Protein AF-A0A524FYE2-F1 (afdb_monomer_lite)

Foldseek 3Di:
DLCLQAHDPLLVLLVVQDPVQFVDWDQPDVAQTWMWTDGHPQDPDIKIWTQHQVVLETEMDTPVLLVVDFRGSNVSNVLVVDDPVSNVSNSVGRHDYDRDPVVVVVVVLVVLLVCLLPPDLPDDDDLLSLLVSCLVCVLVVHDSPVSLVSNLVVLLVVLVPDDLLVLLVVVCVSCVPHDPSSNVSSCVSRVVSSQVSLVVSLVVCLVCVLVDDLLVLLLSLQSLLPPDPSSHDDNPLVSNQDDPDDDLLSLLSSLVSVCSNPVDDSPDVSSCVRSNDHDDLLVSLLSLLQSLVVCVVVVDPRPCSNVVSVVVNVVSDDDPDDDFQPLLVLLLQCVLLVHQAQDDFDDDPVPQKTADPPVSCVVQLSNVVSVVLLDPDPDRIDGNVSCVLNVLNVCSSNVHPRHRSDDDDDFDADDVVLLPDAFAKEFAAEHDNCPFPDDDDDDPDDDDDDDDSHDHDDPVDDHGWIFTWHPQFDDDPPDGTTTHTRGTHAQVSLLVSLLLQHHYDDPQAPSVQSNVCLVQLDDDLVSLVVRLVSLSSSVSRGNSVVSNVVSVLLNVLNQLAADFVLLVVLLVQLLPDPLFDDPSNQVSLVVRVVSNPQLLVLLQVLQVDDPRVSSRLLSNLSNVDPTPSSSLLSSSVVSVVNCLPPPCLLVLALVSLVSLQDPRNRSNNSSSSVVSVLLLVLLVVLVCQLPDPDPDFLCNLCVRPSSVSQCVVVVNDSGDGADPVNSVSSVVSSVSSVVHSD

pLDDT: mean 78.03, std 13.46, range [27.77, 94.56]

Radius of gyration: 36.66 Å; chains: 1; bounding box: 110×77×90 Å

Secondary structure (DSSP, 8-state):
--TTTS-HHHHHHHHHS-GGGEEEEEEEEETTEEEEEEETTT-SS-EEEEEEGGGTEEEE--TTTTTT-SS-HHHHHHHTTS-HHHHHHHTTS-PEEP--HHHHHHHHHHHHHHHHHH--TTS---HHHHHHHHHHHHHTT---HHHHHHHHHHHHHHHHTS-HHHHHHHHHHHHTT--HHHHHHHHHHHHHHHHHHHHHHHHHHHHTTTTS-HHHHHHHHHHHHHS-TTTPPP--GGGSPPPSS--HHHHHHHHHHHHHHH---TT-HHHHHHH-----HHHHHHHHHHHHHHHHHHT-S-TTHHHHHHHHHHHT-S---S---HHHHHHHHHHHTT----------TTTSEEEPPHHHHHH-HHHHHHHHHH-SSS-SEEEHHHHHHTHHHHHHHTT-S------PPPPPPPPHHHHTS--EEEE-----S--S-------TT-------TT-PPPTT--TT-EEEE-S--EE-STT-EE--EEEEEPHHHHHHHHHTT--EE-SSS-HHHHHHHHHHS---HHHHHHHHHHHHHTTTSTTHHHHHHHHHHHHHHHTTS--HHHHHHHHHHHHTS-SS--TTHHHHHHHHHHHTHHHHHHHHHTTT--HHHHHHHHHHHHHH-SSHHHHHHHHHHHHHHHHHHSS-GGG--HHHHHHTT-GGGGGGHHHHHHHHHHHHHHHHHHHHHHHSSSPPBHHHHHHSHHHHHHHHHTT--SSSBPPHHHHHHHHHHHHHHHTTT-

Sequence (742 aa):
MPSRFVHGARLSRARKISDKSLVEFEVLSENPVVAYALIQGSGSEPYTVIIDDSQGIVAHTCPDFNKGIGWCKHLGKLLLKLPEGSINNLNKSRLREIRSYSEIRDHLERLREKKTLEAPSDVDVSLDEQIHVLAKSLENGKTPLQLIERVRQGLKDEIEKSTPNLVILKINSMTKEMSAIQYNLFLKQVGDVLRPSVQRVYNHLIECFWTTSTLYRLELAYLLSKVPEKLKAEVNLTSFQQPEDLSVEERTDARIVLSILTGKNIQSREFSSLVGDIPEQEKISVRLIRAGNKVVMAGTSVEGLKSWLQNEIKVSHLKTTGRTREDDLLIYILQTNGEKPKLEIKFNHSRDFTGLPVTVVETNPALDFVIQRIKTSERDYITRGEHSRHRMFFKWLEDKSVESSWSERTRARQADTLLSQPGIIIQWDICVNGQHPELLHVDKGEVRYTPDISSHIHSQLQPFDMTLCHPSMKQGGEWTKIAKPIAILIPDQVIDLVLRGTPVISTVLPWNVLMKFAHSGHIESGEVEIGIRTCQQRRFVYGSIALEKALEELSMLGKSGLSDEFYAKAHDELKTSSGRLNTSTRPIARKILVGEGKSIQALLAISTMNETTQLGYIVRAAKEAKDIGEFRIKLVQFVAKELLKGSMLNRLTPKLLNELTEPDLGVYSFVSRRIKNDLNKAYVDLRLWLTGKSNPTRRNIHSNIIGALMLEELKIPKMGALTDEELAALRIKHGAIAKHFT

Structure (mmCIF, N/CA/C/O backbone):
data_AF-A0A524FYE2-F1
#
_entry.id   AF-A0A524FYE2-F1
#
loop_
_atom_site.group_PDB
_atom_site.id
_atom_site.type_symbol
_atom_site.label_atom_id
_atom_site.label_alt_id
_atom_site.label_comp_id
_atom_site.label_asym_id
_atom_site.label_entity_id
_atom_site.label_seq_id
_atom_site.pdbx_PDB_ins_code
_atom_site.Cartn_x
_atom_site.Cartn_y
_atom_site.Cartn_z
_atom_site.occupancy
_atom_site.B_iso_or_equiv
_atom_site.auth_seq_id
_atom_site.auth_comp_id
_atom_site.auth_asym_id
_atom_site.auth_atom_id
_atom_site.pdbx_PDB_model_num
ATOM 1 N N . MET A 1 1 ? -55.544 -14.631 26.818 1.00 61.09 1 MET A N 1
ATOM 2 C CA . MET A 1 1 ? -55.902 -14.139 25.456 1.00 61.09 1 MET A CA 1
ATOM 3 C C . MET A 1 1 ? -55.670 -12.632 25.327 1.00 61.09 1 MET A C 1
ATOM 5 O O . MET A 1 1 ? -56.141 -11.922 26.203 1.00 61.09 1 MET A O 1
ATOM 9 N N . PRO A 1 2 ? -55.057 -12.115 24.242 1.00 62.50 2 PRO A N 1
ATOM 10 C CA . PRO A 1 2 ? -54.738 -10.682 24.045 1.00 62.50 2 PRO A CA 1
ATOM 11 C C . PRO A 1 2 ? -55.952 -9.760 23.799 1.00 62.50 2 PRO A C 1
ATOM 13 O O . PRO A 1 2 ? -55.814 -8.605 23.391 1.00 62.50 2 PRO A O 1
ATOM 16 N N . SER A 1 3 ? -57.162 -10.258 24.060 1.00 62.31 3 SER A N 1
ATOM 17 C CA . SER A 1 3 ? -58.443 -9.586 23.844 1.00 62.31 3 SER A CA 1
ATOM 18 C C . SER A 1 3 ? -58.677 -8.377 24.748 1.00 62.31 3 SER A C 1
ATOM 20 O O . SER A 1 3 ? -59.759 -7.815 24.666 1.00 62.31 3 SER A O 1
ATOM 22 N N . ARG A 1 4 ? -57.720 -7.991 25.604 1.00 71.38 4 ARG A N 1
ATOM 23 C CA . ARG A 1 4 ? -57.736 -6.749 26.395 1.00 71.38 4 ARG A CA 1
ATOM 24 C C . ARG A 1 4 ? -57.095 -5.559 25.660 1.00 71.38 4 ARG A C 1
ATOM 26 O O . ARG A 1 4 ? -57.397 -4.422 25.994 1.00 71.38 4 ARG A O 1
ATOM 33 N N . PHE A 1 5 ? -56.263 -5.821 24.654 1.00 72.50 5 PHE A N 1
ATOM 34 C CA . PHE A 1 5 ? -55.485 -4.795 23.949 1.00 72.50 5 PHE A CA 1
ATOM 35 C C . PHE A 1 5 ? -55.860 -4.673 22.474 1.00 72.50 5 PHE A C 1
ATOM 37 O O . PHE A 1 5 ? -55.933 -3.581 21.915 1.00 72.50 5 PHE A O 1
ATOM 44 N N . VAL A 1 6 ? -56.142 -5.811 21.834 1.00 75.00 6 VAL A N 1
ATOM 45 C CA . VAL A 1 6 ? -56.583 -5.869 20.440 1.00 75.00 6 VAL A CA 1
ATOM 46 C C . VAL A 1 6 ? -57.984 -6.471 20.411 1.00 75.00 6 VAL A C 1
ATOM 48 O O . VAL A 1 6 ? -58.175 -7.620 20.806 1.00 75.00 6 VAL A O 1
ATOM 51 N N . HIS A 1 7 ? -58.970 -5.711 19.927 1.00 79.88 7 HIS A N 1
ATOM 52 C CA . HIS A 1 7 ? -60.385 -6.108 19.954 1.00 79.88 7 HIS A CA 1
ATOM 53 C C . HIS A 1 7 ? -61.022 -6.186 18.562 1.00 79.88 7 HIS A C 1
ATOM 55 O O . HIS A 1 7 ? -60.527 -5.612 17.584 1.00 79.88 7 HIS A O 1
ATOM 61 N N . GLY A 1 8 ? -62.156 -6.888 18.489 1.00 82.69 8 GLY A N 1
ATOM 62 C CA . GLY A 1 8 ? -63.064 -6.889 17.341 1.00 82.69 8 GLY A CA 1
ATOM 63 C C . GLY A 1 8 ? -62.384 -7.225 16.012 1.00 82.69 8 GLY A C 1
ATOM 64 O O . GLY A 1 8 ? -61.630 -8.197 15.894 1.00 82.69 8 GLY A O 1
ATOM 65 N N . ALA A 1 9 ? -62.632 -6.393 14.997 1.00 79.88 9 ALA A N 1
ATOM 66 C CA . ALA A 1 9 ? -62.122 -6.593 13.642 1.00 79.88 9 ALA A CA 1
ATOM 67 C C . ALA A 1 9 ? -60.585 -6.685 13.571 1.00 79.88 9 ALA A C 1
ATOM 69 O O . ALA A 1 9 ? -60.052 -7.379 12.706 1.00 79.88 9 ALA A O 1
ATOM 70 N N . ARG A 1 10 ? -59.854 -6.029 14.481 1.00 81.69 10 ARG A N 1
ATOM 71 C CA . ARG A 1 10 ? -58.382 -6.044 14.496 1.00 81.69 10 ARG A CA 1
ATOM 72 C C . ARG A 1 10 ? -57.826 -7.358 15.017 1.00 81.69 10 ARG A C 1
ATOM 74 O O . ARG A 1 10 ? -56.897 -7.883 14.414 1.00 81.69 10 ARG A O 1
ATOM 81 N N . LEU A 1 11 ? -58.428 -7.918 16.066 1.00 84.00 11 LEU A N 1
ATOM 82 C CA . LEU A 1 11 ? -58.038 -9.231 16.583 1.00 84.00 11 LEU A CA 1
ATOM 83 C C . LEU A 1 11 ? -58.378 -10.332 15.576 1.00 84.00 11 LEU A C 1
ATOM 85 O O . LEU A 1 11 ? -57.576 -11.234 15.349 1.00 84.00 11 LEU A O 1
ATOM 89 N N . SER A 1 12 ? -59.532 -10.218 14.910 1.00 84.81 12 SER A N 1
ATOM 90 C CA . SER A 1 12 ? -59.894 -11.105 13.800 1.00 84.81 12 SER A CA 1
ATOM 91 C C . SER A 1 12 ? -58.864 -11.029 12.666 1.00 84.81 12 SER A C 1
ATOM 93 O O . SER A 1 12 ? -58.386 -12.058 12.198 1.00 84.81 12 SER A O 1
ATOM 95 N N . ARG A 1 13 ? -58.444 -9.818 12.270 1.00 84.25 13 ARG A N 1
ATOM 96 C CA . ARG A 1 13 ? -57.389 -9.623 11.260 1.00 84.25 13 ARG A CA 1
ATOM 97 C C . ARG A 1 13 ? -56.033 -10.163 11.713 1.00 84.25 13 ARG A C 1
ATOM 99 O O . ARG A 1 13 ? -55.368 -10.789 10.904 1.00 84.25 13 ARG A O 1
ATOM 106 N N . ALA A 1 14 ? -55.652 -9.979 12.976 1.00 87.38 14 ALA A N 1
ATOM 107 C CA . ALA A 1 14 ? -54.423 -10.540 13.538 1.00 87.38 14 ALA A CA 1
ATOM 108 C C . ALA A 1 14 ? -54.408 -12.076 13.455 1.00 87.38 14 ALA A C 1
ATOM 110 O O . ALA A 1 14 ? -53.431 -12.652 12.992 1.00 87.38 14 ALA A O 1
ATOM 111 N N . ARG A 1 15 ? -55.518 -12.740 13.812 1.00 88.00 15 ARG A N 1
ATOM 112 C CA . ARG A 1 15 ? -55.675 -14.203 13.685 1.00 88.00 15 ARG A CA 1
ATOM 113 C C . ARG A 1 15 ? -55.625 -14.692 12.233 1.00 88.00 15 ARG A C 1
ATOM 115 O O . ARG A 1 15 ? -55.186 -15.808 11.994 1.00 88.00 15 ARG A O 1
ATOM 122 N N . LYS A 1 16 ? -56.068 -13.866 11.277 1.00 89.50 16 LYS A N 1
ATOM 123 C CA . LYS A 1 16 ? -56.039 -14.172 9.836 1.00 89.50 16 LYS A CA 1
ATOM 124 C C . LYS A 1 16 ? -54.655 -14.026 9.196 1.00 89.50 16 LYS A C 1
ATOM 126 O O . LYS A 1 16 ? -54.471 -14.527 8.091 1.00 89.50 16 LYS A O 1
ATOM 131 N N . ILE A 1 17 ? -53.696 -13.355 9.841 1.00 85.19 17 ILE A N 1
ATOM 132 C CA . ILE A 1 17 ? -52.308 -13.347 9.358 1.00 85.19 17 ILE A CA 1
ATOM 133 C C . ILE A 1 17 ? -51.767 -14.766 9.535 1.00 85.19 17 ILE A C 1
ATOM 135 O O . ILE A 1 17 ? -51.692 -15.260 10.662 1.00 85.19 17 ILE A O 1
ATOM 139 N N . SER A 1 18 ? -51.426 -15.426 8.429 1.00 84.88 18 SER A N 1
ATOM 140 C CA . SER A 1 18 ? -50.882 -16.785 8.450 1.00 84.88 18 SER A CA 1
ATOM 141 C C . SER A 1 18 ? -49.534 -16.812 9.163 1.00 84.88 18 SER A C 1
ATOM 143 O O . SER A 1 18 ? -48.747 -15.876 9.043 1.00 84.88 18 SER A O 1
ATOM 145 N N . ASP A 1 19 ? -49.243 -17.900 9.874 1.00 84.44 19 ASP A N 1
ATOM 146 C CA . ASP A 1 19 ? -47.911 -18.130 10.446 1.00 84.44 19 ASP A CA 1
ATOM 147 C C . ASP A 1 19 ? -46.828 -18.174 9.366 1.00 84.44 19 ASP A C 1
ATOM 149 O O . ASP A 1 19 ? -45.726 -17.698 9.593 1.00 84.44 19 ASP A O 1
ATOM 153 N N . LYS A 1 20 ? -47.173 -18.642 8.159 1.00 83.38 20 LYS A N 1
ATOM 154 C CA . LYS A 1 20 ? -46.270 -18.655 6.997 1.00 83.38 20 LYS A CA 1
ATOM 155 C C . LYS A 1 20 ? -45.895 -17.259 6.500 1.00 83.38 20 LYS A C 1
ATOM 157 O O . LYS A 1 20 ? -44.900 -17.113 5.808 1.00 83.38 20 LYS A O 1
ATOM 162 N N . SER A 1 21 ? -46.708 -16.247 6.804 1.00 82.69 21 SER A N 1
ATOM 163 C CA . SER A 1 21 ? -46.428 -14.855 6.435 1.00 82.69 21 SER A CA 1
ATOM 164 C C . SER A 1 21 ? -45.468 -14.182 7.410 1.00 82.69 21 SER A C 1
ATOM 166 O O . SER A 1 21 ? -45.099 -13.034 7.198 1.00 82.69 21 SER A O 1
ATOM 168 N N . LEU A 1 22 ? -45.101 -14.857 8.495 1.00 81.81 22 LEU A N 1
ATOM 169 C CA . LEU A 1 22 ? -44.184 -14.365 9.503 1.00 81.81 22 LEU A CA 1
ATOM 170 C C . LEU A 1 22 ? -42.804 -14.938 9.159 1.00 81.81 22 LEU A C 1
ATOM 172 O O . LEU A 1 22 ? -42.473 -16.054 9.541 1.00 81.81 22 LEU A O 1
ATOM 176 N N . VAL A 1 23 ? -42.082 -14.202 8.312 1.00 82.81 23 VAL A N 1
ATOM 177 C CA . VAL A 1 23 ? -40.824 -14.631 7.684 1.00 82.81 23 VAL A CA 1
ATOM 178 C C . VAL A 1 23 ? -39.752 -14.837 8.745 1.00 82.81 23 VAL A C 1
ATOM 180 O O . VAL A 1 23 ? -39.046 -15.836 8.712 1.00 82.81 23 VAL A O 1
ATOM 183 N N . GLU A 1 24 ? -39.689 -13.919 9.710 1.00 84.19 24 GLU A N 1
ATOM 184 C CA . GLU A 1 24 ? -38.777 -13.999 10.846 1.00 84.19 24 GLU A CA 1
ATOM 185 C C . GLU A 1 24 ? -39.488 -13.548 12.123 1.00 84.19 24 GLU A C 1
ATOM 187 O O . GLU A 1 24 ? -40.300 -12.613 12.103 1.00 84.19 24 GLU A O 1
ATOM 192 N N . PHE A 1 25 ? -39.188 -14.234 13.225 1.00 83.69 25 PHE A N 1
ATOM 193 C CA . PHE A 1 25 ? -39.637 -13.896 14.570 1.00 83.69 25 PHE A CA 1
ATOM 194 C C . PHE A 1 25 ? -38.633 -14.371 15.587 1.00 83.69 25 PHE A C 1
ATOM 196 O O . PHE A 1 25 ? -38.386 -15.571 15.696 1.00 83.69 25 PHE A O 1
ATOM 203 N N . GLU A 1 26 ? -38.149 -13.442 16.389 1.00 85.69 26 GLU A N 1
ATOM 204 C CA . GLU A 1 26 ? -37.284 -13.779 17.500 1.00 85.69 26 GLU A CA 1
ATOM 205 C C . GLU A 1 26 ? -37.622 -12.890 18.680 1.00 85.69 26 GLU A C 1
ATOM 207 O O . GLU A 1 26 ? -37.809 -11.676 18.547 1.00 85.69 26 GLU A O 1
ATOM 212 N N . VAL A 1 27 ? -37.698 -13.517 19.846 1.00 83.31 27 VAL A N 1
ATOM 213 C CA . VAL A 1 27 ? -37.798 -12.823 21.121 1.00 83.31 27 VAL A CA 1
ATOM 214 C C . VAL A 1 27 ? -36.371 -12.657 21.632 1.00 83.31 27 VAL A C 1
ATOM 216 O O . VAL A 1 27 ? -35.751 -13.614 22.077 1.00 83.31 27 VAL A O 1
ATOM 219 N N . LEU A 1 28 ? -35.851 -11.436 21.537 1.00 80.62 28 LEU A N 1
ATOM 220 C CA . LEU A 1 28 ? -34.496 -11.065 21.956 1.00 80.62 28 LEU A CA 1
ATOM 221 C C . LEU A 1 28 ? -34.380 -10.917 23.481 1.00 80.62 28 LEU A C 1
ATOM 223 O O . LEU A 1 28 ? -33.295 -11.000 24.051 1.00 80.62 28 LEU A O 1
ATOM 227 N N . SER A 1 29 ? -35.500 -10.626 24.140 1.00 79.38 29 SER A N 1
ATOM 228 C CA . SER A 1 29 ? -35.613 -10.498 25.591 1.00 79.38 29 SER A CA 1
ATOM 229 C C . SER A 1 29 ? -37.039 -10.825 26.002 1.00 79.38 29 SER A C 1
ATOM 231 O O . SER A 1 29 ? -37.974 -10.377 25.342 1.00 79.38 29 SER A O 1
ATOM 233 N N . GLU A 1 30 ? -37.215 -11.579 27.085 1.00 77.31 30 GLU A N 1
ATOM 234 C CA . GLU A 1 30 ? -38.544 -11.914 27.613 1.00 77.31 30 GLU A CA 1
ATOM 235 C C . GLU A 1 30 ? -39.056 -10.899 28.641 1.00 77.31 30 GLU A C 1
ATOM 237 O O . GLU A 1 30 ? -40.266 -10.749 28.782 1.00 77.31 30 GLU A O 1
ATOM 242 N N . ASN A 1 31 ? -38.169 -10.179 29.339 1.00 76.50 31 ASN A N 1
ATOM 243 C CA . ASN A 1 31 ? -38.540 -9.192 30.358 1.00 76.50 31 ASN A CA 1
ATOM 244 C C . ASN A 1 31 ? -37.566 -7.994 30.363 1.00 76.50 31 ASN A C 1
ATOM 246 O O . ASN A 1 31 ? -36.476 -8.108 30.921 1.00 76.50 31 ASN A O 1
ATOM 250 N N . PRO A 1 32 ? -37.940 -6.837 29.783 1.00 82.69 32 PRO A N 1
ATOM 251 C CA . PRO A 1 32 ? -39.156 -6.605 28.998 1.00 82.69 32 PRO A CA 1
ATOM 252 C C . PRO A 1 32 ? -39.158 -7.435 27.712 1.00 82.69 32 PRO A C 1
ATOM 254 O O . PRO A 1 32 ? -38.096 -7.837 27.227 1.00 82.69 32 PRO A O 1
ATOM 257 N N . VAL A 1 33 ? -40.344 -7.676 27.150 1.00 84.75 33 VAL A N 1
ATOM 258 C CA . VAL A 1 33 ? -40.464 -8.405 25.886 1.00 84.75 33 VAL A CA 1
ATOM 259 C C . VAL A 1 33 ? -39.927 -7.513 24.775 1.00 84.75 33 VAL A C 1
ATOM 261 O O . VAL A 1 33 ? -40.567 -6.524 24.428 1.00 84.75 33 VAL A O 1
ATOM 264 N N . VAL A 1 34 ? -38.777 -7.862 24.209 1.00 85.00 34 VAL A N 1
ATOM 265 C CA . VAL A 1 34 ? -38.242 -7.234 22.998 1.00 85.00 34 VAL A CA 1
ATOM 266 C C . VAL A 1 34 ? -38.221 -8.296 21.921 1.00 85.00 34 VAL A C 1
ATOM 268 O O . VAL A 1 34 ? -37.530 -9.300 22.057 1.00 85.00 34 VAL A O 1
ATOM 271 N N . ALA A 1 35 ? -38.983 -8.088 20.858 1.00 85.62 35 ALA A N 1
ATOM 272 C CA . ALA A 1 35 ? -39.040 -9.015 19.742 1.00 85.62 35 ALA A CA 1
ATOM 273 C C . ALA A 1 35 ? -38.832 -8.276 18.427 1.00 85.62 35 ALA A C 1
ATOM 275 O O . ALA A 1 35 ? -39.311 -7.151 18.272 1.00 85.62 35 ALA A O 1
ATOM 276 N N . TYR A 1 36 ? -38.166 -8.915 17.471 1.00 87.31 36 TYR A N 1
ATOM 277 C CA . TYR A 1 36 ? -38.216 -8.472 16.082 1.00 87.31 36 TYR A CA 1
ATOM 278 C C . TYR A 1 36 ? -39.127 -9.400 15.286 1.00 87.31 36 TYR A C 1
ATOM 280 O O . TYR A 1 36 ? -39.233 -10.597 15.565 1.00 87.31 36 TYR A O 1
ATOM 288 N N . ALA A 1 37 ? -39.826 -8.828 14.311 1.00 84.75 37 ALA A N 1
ATOM 289 C CA . ALA A 1 37 ? -40.645 -9.595 13.393 1.00 84.75 37 ALA A CA 1
ATOM 290 C C . ALA A 1 37 ? -40.572 -9.024 11.978 1.00 84.75 37 ALA A C 1
ATOM 292 O O . ALA A 1 37 ? -40.680 -7.812 11.774 1.00 84.75 37 ALA A O 1
ATOM 293 N N . LEU A 1 38 ? -40.488 -9.917 10.994 1.00 85.62 38 LEU A N 1
ATOM 294 C CA . LEU A 1 38 ? -40.668 -9.603 9.582 1.00 85.62 38 LEU A CA 1
ATOM 295 C C . LEU A 1 38 ? -41.955 -10.274 9.093 1.00 85.62 38 LEU A C 1
ATOM 297 O O . LEU A 1 38 ? -42.056 -11.498 9.056 1.00 85.62 38 LEU A O 1
ATOM 301 N N . ILE A 1 39 ? -42.965 -9.475 8.727 1.00 82.88 39 ILE A N 1
ATOM 302 C CA . ILE A 1 39 ? -44.234 -9.988 8.184 1.00 82.88 39 ILE A CA 1
ATOM 303 C C . ILE A 1 39 ? -44.333 -9.661 6.695 1.00 82.88 39 ILE A C 1
ATOM 305 O O . ILE A 1 39 ? -44.421 -8.496 6.300 1.00 82.88 39 ILE A O 1
ATOM 309 N N . GLN A 1 40 ? -44.382 -10.710 5.878 1.00 79.69 40 GLN A N 1
ATOM 310 C CA . GLN A 1 40 ? -44.564 -10.637 4.436 1.00 79.69 40 GLN A CA 1
ATOM 311 C C . GLN A 1 40 ? -45.863 -9.894 4.094 1.00 79.69 40 GLN A C 1
ATOM 313 O O . GLN A 1 40 ? -46.944 -10.248 4.568 1.00 79.69 40 GLN A O 1
ATOM 318 N N . GLY A 1 41 ? -45.756 -8.865 3.249 1.00 79.56 41 GLY A N 1
ATOM 319 C CA . GLY A 1 41 ? -46.885 -8.030 2.820 1.00 79.56 41 GLY A CA 1
ATOM 320 C C . GLY A 1 41 ? -47.145 -6.790 3.683 1.00 79.56 41 GLY A C 1
ATOM 321 O O . GLY A 1 41 ? -48.049 -6.022 3.356 1.00 79.56 41 GLY A O 1
ATOM 322 N N . SER A 1 42 ? -46.362 -6.567 4.745 1.00 71.62 42 SER A N 1
ATOM 323 C CA . SER A 1 42 ? -46.499 -5.393 5.622 1.00 71.62 42 SER A CA 1
ATOM 324 C C . SER A 1 42 ? -45.365 -4.374 5.473 1.00 71.62 42 SER A C 1
ATOM 326 O O . SER A 1 42 ? -45.594 -3.199 5.731 1.00 71.62 42 SER A O 1
ATOM 328 N N . GLY A 1 43 ? -44.182 -4.790 5.014 1.00 68.81 43 GLY A N 1
ATOM 329 C CA . GLY A 1 43 ? -43.013 -3.947 4.739 1.00 68.81 43 GLY A CA 1
ATOM 330 C C . GLY A 1 43 ? -41.795 -4.810 4.388 1.00 68.81 43 GLY A C 1
ATOM 331 O O . GLY A 1 43 ? -41.842 -6.023 4.588 1.00 68.81 43 GLY A O 1
ATOM 332 N N . SER A 1 44 ? -40.735 -4.208 3.838 1.00 75.31 44 SER A N 1
ATOM 333 C CA . SER A 1 44 ? -39.460 -4.893 3.551 1.00 75.31 44 SER A CA 1
ATOM 334 C C . SER A 1 44 ? -38.492 -4.903 4.735 1.00 75.31 44 SER A C 1
ATOM 336 O O . SER A 1 44 ? -37.520 -5.647 4.708 1.00 75.31 44 SER A O 1
ATOM 338 N N . GLU A 1 45 ? -38.744 -4.083 5.756 1.00 78.25 45 GLU A N 1
ATOM 339 C CA . GLU A 1 45 ? -37.893 -3.973 6.938 1.00 78.25 45 GLU A CA 1
ATOM 340 C C . GLU A 1 45 ? -38.497 -4.741 8.125 1.00 78.25 45 GLU A C 1
ATOM 342 O O . GLU A 1 45 ? -39.719 -4.682 8.340 1.00 78.25 45 GLU A O 1
ATOM 347 N N . PRO A 1 46 ? -37.671 -5.459 8.908 1.00 80.69 46 PRO A N 1
ATOM 348 C CA . PRO A 1 46 ? -38.101 -6.020 10.177 1.00 80.69 46 PRO A CA 1
ATOM 349 C C . PRO A 1 46 ? -38.444 -4.881 11.138 1.00 80.69 46 PRO A C 1
ATOM 351 O O . PRO A 1 46 ? -37.786 -3.842 11.163 1.00 80.69 46 PRO A O 1
ATOM 354 N N . TYR A 1 47 ? -39.481 -5.070 11.944 1.00 83.31 47 TYR A N 1
ATOM 355 C CA . TYR A 1 47 ? -39.872 -4.087 12.947 1.00 83.31 47 TYR A CA 1
ATOM 356 C C . TYR A 1 47 ? -39.746 -4.665 14.354 1.00 83.31 47 TYR A C 1
ATOM 358 O O . TYR A 1 47 ? -39.996 -5.847 14.596 1.00 83.31 47 TYR A O 1
ATOM 366 N N . THR A 1 48 ? -39.364 -3.796 15.286 1.00 84.88 48 THR A N 1
ATOM 367 C CA . THR A 1 48 ? -39.129 -4.114 16.693 1.00 84.88 48 THR A CA 1
ATOM 368 C C . THR A 1 48 ? -40.401 -3.859 17.477 1.00 84.88 48 THR A C 1
ATOM 370 O O . THR A 1 48 ? -41.078 -2.854 17.257 1.00 84.88 48 THR A O 1
ATOM 373 N N . VAL A 1 49 ? -40.724 -4.755 18.400 1.00 86.00 49 VAL A N 1
ATOM 374 C CA . VAL A 1 49 ? -41.802 -4.616 19.376 1.00 86.00 49 VAL A CA 1
ATOM 375 C C . VAL A 1 49 ? -41.206 -4.674 20.767 1.00 86.00 49 VAL A C 1
ATOM 377 O O . VAL A 1 49 ? -40.382 -5.537 21.053 1.00 86.00 49 VAL A O 1
ATOM 380 N N . ILE A 1 50 ? -41.646 -3.757 21.620 1.00 87.12 50 ILE A N 1
ATOM 381 C CA . ILE A 1 50 ? -41.234 -3.652 23.012 1.00 87.12 50 ILE A CA 1
ATOM 382 C C . ILE A 1 50 ? -42.490 -3.674 23.866 1.00 87.12 50 ILE A C 1
ATOM 384 O O . ILE A 1 50 ? -43.418 -2.894 23.634 1.00 87.12 50 ILE A O 1
ATOM 388 N N . ILE A 1 51 ? -42.514 -4.553 24.857 1.00 86.12 51 ILE A N 1
ATOM 389 C CA . ILE A 1 51 ? -43.540 -4.578 25.887 1.00 86.12 51 ILE A CA 1
ATOM 390 C C . ILE A 1 51 ? -42.836 -4.608 27.239 1.00 86.12 51 ILE A C 1
ATOM 392 O O . ILE A 1 51 ? -42.327 -5.644 27.667 1.00 86.12 51 ILE A O 1
ATOM 396 N N . ASP A 1 52 ? -42.787 -3.450 27.890 1.00 86.50 52 ASP A N 1
ATOM 397 C CA . ASP A 1 52 ? -42.200 -3.281 29.215 1.00 86.50 52 ASP A CA 1
ATOM 398 C C . ASP A 1 52 ? -43.317 -3.161 30.245 1.00 86.50 52 ASP A C 1
ATOM 400 O O . ASP A 1 52 ? -43.847 -2.082 30.514 1.00 86.50 52 ASP A O 1
ATOM 404 N N . ASP A 1 53 ? -43.683 -4.305 30.815 1.00 81.75 53 ASP A N 1
ATOM 405 C CA . ASP A 1 53 ? -44.737 -4.399 31.819 1.00 81.75 53 ASP A CA 1
ATOM 406 C C . ASP A 1 53 ? -44.413 -3.585 33.081 1.00 81.75 53 ASP A C 1
ATOM 408 O O . ASP A 1 53 ? -45.298 -2.972 33.676 1.00 81.75 53 ASP A O 1
ATOM 412 N N . SER A 1 54 ? -43.126 -3.502 33.442 1.00 80.00 54 SER A N 1
ATOM 413 C CA . SER A 1 54 ? -42.662 -2.815 34.652 1.00 80.00 54 SER A CA 1
ATOM 414 C C . SER A 1 54 ? -42.879 -1.305 34.592 1.00 80.00 54 SER A C 1
ATOM 416 O O . SER A 1 54 ? -43.173 -0.672 35.606 1.00 80.00 54 SER A O 1
ATOM 418 N N . GLN A 1 55 ? -42.784 -0.731 33.393 1.00 81.00 55 GLN A N 1
ATOM 419 C CA . GLN A 1 55 ? -43.065 0.683 33.145 1.00 81.00 55 GLN A CA 1
ATOM 420 C C . GLN A 1 55 ? -44.471 0.910 32.583 1.00 81.00 55 GLN A C 1
ATOM 422 O O . GLN A 1 55 ? -44.860 2.052 32.330 1.00 81.00 55 GLN A O 1
ATOM 427 N N . GLY A 1 56 ? -45.231 -0.168 32.373 1.00 82.56 56 GLY A N 1
ATOM 428 C CA . GLY A 1 56 ? -46.516 -0.136 31.704 1.00 82.56 56 GLY A CA 1
ATOM 429 C C . GLY A 1 56 ? -46.401 0.460 30.303 1.00 82.56 56 GLY A C 1
ATOM 430 O O . GLY A 1 56 ? -47.150 1.376 29.985 1.00 82.56 56 GLY A O 1
ATOM 431 N N . ILE A 1 57 ? -45.450 0.013 29.481 1.00 85.25 57 ILE A N 1
ATOM 432 C CA . ILE A 1 57 ? -45.163 0.574 28.154 1.00 85.25 57 ILE A CA 1
ATOM 433 C C . ILE A 1 57 ? -45.334 -0.480 27.058 1.00 85.25 57 ILE A C 1
ATOM 435 O O . ILE A 1 57 ? -44.936 -1.634 27.205 1.00 85.25 57 ILE A O 1
ATOM 439 N N . VAL A 1 58 ? -45.884 -0.055 25.919 1.00 86.12 58 VAL A N 1
ATOM 440 C CA . VAL A 1 58 ? -45.828 -0.796 24.656 1.00 86.12 58 VAL A CA 1
ATOM 441 C C . VAL A 1 58 ? -45.357 0.116 23.525 1.00 86.12 58 VAL A C 1
ATOM 443 O O . VAL A 1 58 ? -45.799 1.259 23.408 1.00 86.12 58 VAL A O 1
ATOM 446 N N . ALA A 1 59 ? -44.464 -0.389 22.684 1.00 84.62 59 ALA A N 1
ATOM 447 C CA . ALA A 1 59 ? -43.926 0.318 21.530 1.00 84.62 59 ALA A CA 1
ATOM 448 C C . ALA A 1 59 ? -43.717 -0.647 20.365 1.00 84.62 59 ALA A C 1
ATOM 450 O O . ALA A 1 59 ? -43.385 -1.813 20.577 1.00 84.62 59 ALA A O 1
ATOM 451 N N . HIS A 1 60 ? -43.873 -0.172 19.128 1.00 84.00 60 HIS A N 1
ATOM 452 C CA . HIS A 1 60 ? -43.427 -0.936 17.969 1.00 84.00 60 HIS A CA 1
ATOM 453 C C . HIS A 1 60 ? -43.126 -0.066 16.747 1.00 84.00 60 HIS A C 1
ATOM 455 O O . HIS A 1 60 ? -43.749 0.968 16.548 1.00 84.00 60 HIS A O 1
ATOM 461 N N . THR A 1 61 ? -42.224 -0.517 15.872 1.00 82.62 61 THR A N 1
ATOM 462 C CA . THR A 1 61 ? -41.804 0.234 14.668 1.00 82.62 61 THR A CA 1
ATOM 463 C C . THR A 1 61 ? -42.515 -0.211 13.381 1.00 82.62 61 THR A C 1
ATOM 465 O O . THR A 1 61 ? -42.020 -0.032 12.274 1.00 82.62 61 THR A O 1
ATOM 468 N N . CYS A 1 62 ? -43.699 -0.818 13.502 1.00 80.12 62 CYS A N 1
ATOM 469 C CA . CYS A 1 62 ? -44.436 -1.344 12.345 1.00 80.12 62 CYS A CA 1
ATOM 470 C C . CYS A 1 62 ? -44.938 -0.214 11.418 1.00 80.12 62 CYS A C 1
ATOM 472 O O . CYS A 1 62 ? -45.480 0.766 11.917 1.00 80.12 62 CYS A O 1
ATOM 474 N N . PRO A 1 63 ? -44.929 -0.368 10.083 1.00 69.06 63 PRO A N 1
ATOM 475 C CA . PRO A 1 63 ? -45.450 0.645 9.153 1.00 69.06 63 PRO A CA 1
ATOM 476 C C . PRO A 1 63 ? -46.937 1.015 9.337 1.00 69.06 63 PRO A C 1
ATOM 478 O O . PRO A 1 63 ? -47.334 2.142 9.041 1.00 69.06 63 PRO A O 1
ATOM 481 N N . ASP A 1 64 ? -47.772 0.112 9.869 1.00 69.56 64 ASP A N 1
ATOM 482 C CA . ASP A 1 64 ? -49.172 0.429 10.214 1.00 69.56 64 ASP A CA 1
ATOM 483 C C . ASP A 1 64 ? -49.290 1.351 11.448 1.00 69.56 64 ASP A C 1
ATOM 485 O O . ASP A 1 64 ? -50.352 1.931 11.675 1.00 69.56 64 ASP A O 1
ATOM 489 N N . PHE A 1 65 ? -48.215 1.498 12.229 1.00 66.31 65 PHE A N 1
ATOM 490 C CA . PHE A 1 65 ? -48.144 2.333 13.430 1.00 66.31 65 PHE A CA 1
ATOM 491 C C . PHE A 1 65 ? -48.084 3.826 13.107 1.00 66.31 65 PHE A C 1
ATOM 493 O O . PHE A 1 65 ? -48.825 4.618 13.690 1.00 66.31 65 PHE A O 1
ATOM 500 N N . ASN A 1 66 ? -47.296 4.196 12.088 1.00 60.28 66 ASN A N 1
ATOM 501 C CA . ASN A 1 66 ? -47.111 5.581 11.634 1.00 60.28 66 ASN A CA 1
ATOM 502 C C . ASN A 1 66 ? -48.419 6.254 11.170 1.00 60.28 66 ASN A C 1
ATOM 504 O O . ASN A 1 66 ? -48.462 7.462 10.970 1.00 60.28 66 ASN A O 1
ATOM 508 N N . LYS A 1 67 ? -49.508 5.487 11.025 1.00 64.31 67 LYS A N 1
ATOM 509 C CA . LYS A 1 67 ? -50.855 5.967 10.681 1.00 64.31 67 LYS A CA 1
ATOM 510 C C . LYS A 1 67 ? -51.707 6.347 11.909 1.00 64.31 67 LYS A C 1
ATOM 512 O O . LYS A 1 67 ? -52.923 6.461 11.782 1.00 64.31 67 LYS A O 1
ATOM 517 N N . GLY A 1 68 ? -51.108 6.497 13.097 1.00 60.19 68 GLY A N 1
ATOM 518 C CA . GLY A 1 68 ? -51.799 6.877 14.344 1.00 60.19 68 GLY A CA 1
ATOM 519 C C . GLY A 1 68 ? -52.596 5.740 14.992 1.00 60.19 68 GLY A C 1
ATOM 520 O O . GLY A 1 68 ? -53.487 5.963 15.813 1.00 60.19 68 GLY A O 1
ATOM 521 N N . ILE A 1 69 ? -52.309 4.505 14.590 1.00 64.31 69 ILE A N 1
ATOM 522 C CA . ILE A 1 69 ? -53.050 3.317 14.980 1.00 64.31 69 ILE A CA 1
ATOM 523 C C . ILE A 1 69 ? -52.260 2.563 16.050 1.00 64.31 69 ILE A C 1
ATOM 525 O O . ILE A 1 69 ? -51.304 1.862 15.734 1.00 64.31 69 ILE A O 1
ATOM 529 N N . GLY A 1 70 ? -52.721 2.646 17.296 1.00 65.12 70 GLY A N 1
ATOM 530 C CA . GLY A 1 70 ? -51.931 2.145 18.412 1.00 65.12 70 GLY A CA 1
ATOM 531 C C . GLY A 1 70 ? -51.806 0.637 18.555 1.00 65.12 70 GLY A C 1
ATOM 532 O O . GLY A 1 70 ? -50.721 0.073 18.517 1.00 65.12 70 GLY A O 1
ATOM 533 N N . TRP A 1 71 ? -52.936 -0.060 18.638 1.00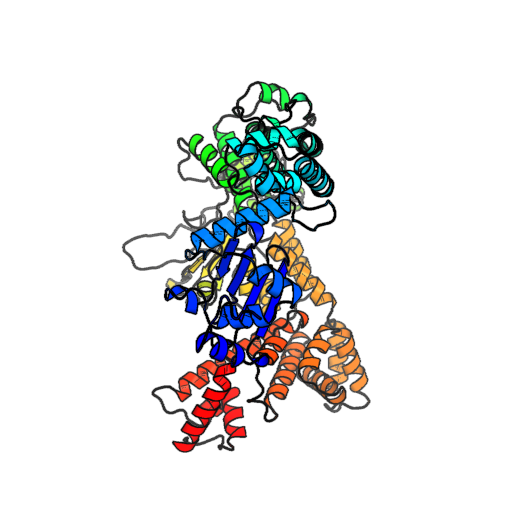 78.44 71 TRP A N 1
ATOM 534 C CA . TRP A 1 71 ? -52.960 -1.522 18.692 1.00 78.44 71 TRP A CA 1
ATOM 535 C C . TRP A 1 71 ? -53.229 -2.092 17.298 1.00 78.44 71 TRP A C 1
ATOM 537 O O . TRP A 1 71 ? -54.376 -2.351 16.901 1.00 78.44 71 TRP A O 1
ATOM 547 N N . CYS A 1 72 ? -52.171 -2.209 16.492 1.00 82.75 72 CYS A N 1
ATOM 548 C CA . CYS A 1 72 ? -52.270 -2.709 15.122 1.00 82.75 72 CYS A CA 1
ATOM 549 C C . CYS A 1 72 ? -52.468 -4.240 15.057 1.00 82.75 72 CYS A C 1
ATOM 551 O O . CYS A 1 72 ? -52.230 -4.980 16.013 1.00 82.75 72 CYS A O 1
ATOM 553 N N . LYS A 1 73 ? -52.907 -4.737 13.891 1.00 85.12 73 LYS A N 1
ATOM 554 C CA . LYS A 1 73 ? -53.089 -6.182 13.647 1.00 85.12 73 LYS A CA 1
ATOM 555 C C . LYS A 1 73 ? -51.774 -6.971 13.778 1.00 85.12 73 LYS A C 1
ATOM 557 O O . LYS A 1 73 ? -51.816 -8.137 14.153 1.00 85.12 73 LYS A O 1
ATOM 562 N N . HIS A 1 74 ? -50.631 -6.337 13.502 1.00 84.00 74 HIS A N 1
ATOM 563 C CA . HIS A 1 74 ? -49.308 -6.958 13.594 1.00 84.00 74 HIS A CA 1
ATOM 564 C C . HIS A 1 74 ? -48.879 -7.165 15.047 1.00 84.00 74 HIS A C 1
ATOM 566 O O . HIS A 1 74 ? -48.492 -8.270 15.405 1.00 84.00 74 HIS A O 1
ATOM 572 N N . LEU A 1 75 ? -49.077 -6.163 15.908 1.00 82.12 75 LEU A N 1
ATOM 573 C CA . LEU A 1 75 ? -48.876 -6.294 17.352 1.00 82.12 75 LEU A CA 1
ATOM 574 C C . LEU A 1 75 ? -49.792 -7.376 17.942 1.00 82.12 75 LEU A C 1
ATOM 576 O O . LEU A 1 75 ? -49.354 -8.202 18.733 1.00 82.12 75 LEU A O 1
ATOM 580 N N . GLY A 1 76 ? -51.046 -7.448 17.481 1.00 86.75 76 GLY A N 1
ATOM 581 C CA . GLY A 1 76 ? -51.949 -8.544 17.839 1.00 86.75 76 GLY A CA 1
ATOM 582 C C . GLY A 1 76 ? -51.446 -9.923 17.406 1.00 86.75 76 GLY A C 1
ATOM 583 O O . GLY A 1 76 ? -51.604 -10.883 18.153 1.00 86.75 76 GLY A O 1
ATOM 584 N N . LYS A 1 77 ? -50.831 -10.037 16.222 1.00 88.00 77 LYS A N 1
ATOM 585 C CA . LYS A 1 77 ? -50.246 -11.295 15.734 1.00 88.00 77 LYS A CA 1
ATOM 586 C C . LYS A 1 77 ? -49.025 -11.704 16.558 1.00 88.00 77 LYS A C 1
ATOM 588 O O . LYS A 1 77 ? -48.910 -12.871 16.911 1.00 88.00 77 LYS A O 1
ATOM 593 N N . LEU A 1 78 ? -48.178 -10.740 16.901 1.00 81.56 78 LEU A N 1
ATOM 594 C CA . LEU A 1 78 ? -47.035 -10.905 17.795 1.00 81.56 78 LEU A CA 1
ATOM 595 C C . LEU A 1 78 ? -47.454 -11.372 19.190 1.00 81.56 78 LEU A C 1
ATOM 597 O O . LEU A 1 78 ? -46.934 -12.366 19.680 1.00 81.56 78 LEU A O 1
ATOM 601 N N . LEU A 1 79 ? -48.464 -10.736 19.789 1.00 83.81 79 LEU A N 1
ATOM 602 C CA . LEU A 1 79 ? -49.013 -11.169 21.076 1.00 83.81 79 LEU A CA 1
ATOM 603 C C . LEU A 1 79 ? -49.537 -12.609 21.038 1.00 83.81 79 LEU A C 1
ATOM 605 O O . LEU A 1 79 ? -49.472 -13.289 22.048 1.00 83.81 79 LEU A O 1
ATOM 609 N N . LEU A 1 80 ? -50.055 -13.083 19.899 1.00 86.38 80 LEU A N 1
ATOM 610 C CA . LEU A 1 80 ? -50.494 -14.476 19.735 1.00 86.38 80 LEU A CA 1
ATOM 611 C C . LEU A 1 80 ? -49.329 -15.473 19.607 1.00 86.38 80 LEU A C 1
ATOM 613 O O . LEU A 1 80 ? -49.575 -16.674 19.662 1.00 86.38 80 LEU A O 1
ATOM 617 N N . LYS A 1 81 ? -48.098 -14.995 19.394 1.00 87.00 81 LYS A N 1
ATOM 618 C CA . LYS A 1 81 ? -46.882 -15.814 19.303 1.00 87.00 81 LYS A CA 1
ATOM 619 C C . LYS A 1 81 ? -46.074 -15.867 20.594 1.00 87.00 81 LYS A C 1
ATOM 621 O O . LYS A 1 81 ? -45.209 -16.728 20.708 1.00 87.00 81 LYS A O 1
ATOM 626 N N . LEU A 1 82 ? -46.362 -14.994 21.555 1.00 80.06 82 LEU A N 1
ATOM 627 C CA . LEU A 1 82 ? -45.732 -15.046 22.869 1.00 80.06 82 LEU A CA 1
ATOM 628 C C . LEU A 1 82 ? -46.268 -16.233 23.693 1.00 80.06 82 LEU A C 1
ATOM 630 O O . LEU A 1 82 ? -47.430 -16.615 23.521 1.00 80.06 82 LEU A O 1
ATOM 634 N N . PRO A 1 83 ? -45.464 -16.792 24.616 1.00 79.94 83 PRO A N 1
ATOM 635 C CA . PRO A 1 83 ? -45.925 -17.809 25.558 1.00 79.94 83 PRO A CA 1
ATOM 636 C C . PRO A 1 83 ? -47.158 -17.347 26.351 1.00 79.94 83 PRO A C 1
ATOM 638 O O . PRO A 1 83 ? -47.277 -16.174 26.717 1.00 79.94 83 PRO A O 1
ATOM 641 N N . GLU A 1 84 ? -48.073 -18.270 26.672 1.00 77.94 84 GLU A N 1
ATOM 642 C CA . GLU A 1 84 ? -49.319 -17.932 27.385 1.00 77.94 84 GLU A CA 1
ATOM 643 C C . GLU A 1 84 ? -49.072 -17.245 28.738 1.00 77.94 84 GLU A C 1
ATOM 645 O O . GLU A 1 84 ? -49.830 -16.348 29.120 1.00 77.94 84 GLU A O 1
ATOM 650 N N . GLY A 1 85 ? -47.987 -17.611 29.432 1.00 73.38 85 GLY A N 1
ATOM 651 C CA . GLY A 1 85 ? -47.560 -16.972 30.680 1.00 73.38 85 GLY A CA 1
ATOM 652 C C . GLY A 1 85 ? -47.298 -15.471 30.521 1.00 73.38 85 GLY A C 1
ATOM 653 O O . GLY A 1 85 ? -47.825 -14.670 31.296 1.00 73.38 85 GLY A O 1
ATOM 654 N N . SER A 1 86 ? -46.582 -15.072 29.465 1.00 73.44 86 SER A N 1
ATOM 655 C CA . SER A 1 86 ? -46.279 -13.667 29.161 1.00 73.44 86 SER A CA 1
ATOM 656 C C . SER A 1 86 ? -47.555 -12.877 28.851 1.00 73.44 86 SER A C 1
ATOM 658 O O . SER A 1 86 ? -47.753 -11.780 29.366 1.00 73.44 86 SER A O 1
ATOM 660 N N . ILE A 1 87 ? -48.488 -13.456 28.084 1.00 73.75 87 ILE A N 1
ATOM 661 C CA . ILE A 1 87 ? -49.769 -12.810 27.739 1.00 73.75 87 ILE A CA 1
ATOM 662 C C . ILE A 1 87 ? -50.643 -12.595 28.983 1.00 73.75 87 ILE A C 1
ATOM 664 O O . ILE A 1 87 ? -51.329 -11.576 29.096 1.00 73.75 87 ILE A O 1
ATOM 668 N N . ASN A 1 88 ? -50.660 -13.557 29.907 1.00 73.06 88 ASN A N 1
ATOM 669 C CA . ASN A 1 88 ? -51.480 -13.480 31.114 1.00 73.06 88 ASN A CA 1
ATOM 670 C C . ASN A 1 88 ? -50.994 -12.399 32.086 1.00 73.06 88 ASN A C 1
ATOM 672 O O . ASN A 1 88 ? -51.831 -11.752 32.718 1.00 73.06 88 ASN A O 1
ATOM 676 N N . ASN A 1 89 ? -49.682 -12.169 32.162 1.00 70.25 89 ASN A N 1
ATOM 677 C CA . ASN A 1 89 ? -49.109 -11.066 32.934 1.00 70.25 89 ASN A CA 1
ATOM 678 C C . ASN A 1 89 ? -49.434 -9.718 32.287 1.00 70.25 89 ASN A C 1
ATOM 680 O O . ASN A 1 89 ? -50.043 -8.869 32.933 1.00 70.25 89 ASN A O 1
ATOM 684 N N . LEU A 1 90 ? -49.199 -9.586 30.977 1.00 71.12 90 LEU A N 1
ATOM 685 C CA . LEU A 1 90 ? -49.527 -8.369 30.230 1.00 71.12 90 LEU A CA 1
ATOM 686 C C . LEU A 1 90 ? -51.001 -7.986 30.369 1.00 71.12 90 LEU A C 1
ATOM 688 O O . LEU A 1 90 ? -51.330 -6.827 30.589 1.00 71.12 90 LEU A O 1
ATOM 692 N N . ASN A 1 91 ? -51.911 -8.960 30.312 1.00 71.00 91 ASN A N 1
ATOM 693 C CA . ASN A 1 91 ? -53.346 -8.733 30.470 1.00 71.00 91 ASN A CA 1
ATOM 694 C C . ASN A 1 91 ? -53.765 -8.174 31.831 1.00 71.00 91 ASN A C 1
ATOM 696 O O . ASN A 1 91 ? -54.919 -7.765 31.948 1.00 71.00 91 ASN A O 1
ATOM 700 N N . LYS A 1 92 ? -52.915 -8.182 32.860 1.00 69.00 92 LYS A N 1
ATOM 701 C CA . LYS A 1 92 ? -53.222 -7.585 34.169 1.00 69.00 92 LYS A CA 1
ATOM 702 C C . LYS A 1 92 ? -52.820 -6.108 34.231 1.00 69.00 92 LYS A C 1
ATOM 704 O O . LYS A 1 92 ? -53.432 -5.358 34.993 1.00 69.00 92 LYS A O 1
ATOM 709 N N . SER A 1 93 ? -51.908 -5.676 33.368 1.00 71.62 93 SER A N 1
ATOM 710 C CA . SER A 1 93 ? -51.266 -4.366 33.424 1.00 71.62 93 SER A CA 1
ATOM 711 C C . SER A 1 93 ? -51.945 -3.305 32.555 1.00 71.62 93 SER A C 1
ATOM 713 O O . SER A 1 93 ? -52.626 -3.593 31.566 1.00 71.62 93 SER A O 1
ATOM 715 N N . ARG A 1 94 ? -51.784 -2.033 32.940 1.00 78.31 94 ARG A N 1
ATOM 716 C CA . ARG A 1 94 ? -52.178 -0.878 32.120 1.00 78.31 94 ARG A CA 1
ATOM 717 C C . ARG A 1 94 ? -50.968 -0.433 31.302 1.00 78.31 94 ARG A C 1
ATOM 719 O O . ARG A 1 94 ? -50.062 0.179 31.850 1.00 78.31 94 ARG A O 1
ATOM 726 N N . LEU A 1 95 ? -50.977 -0.736 30.004 1.00 80.25 95 LEU A N 1
ATOM 727 C CA . LEU A 1 95 ? -49.907 -0.355 29.082 1.00 80.25 95 LEU A CA 1
ATOM 728 C C . LEU A 1 95 ? -50.234 0.975 28.385 1.00 80.25 95 LEU A C 1
ATOM 730 O O . LEU A 1 95 ? -51.276 1.110 27.739 1.00 80.25 95 LEU A O 1
ATOM 734 N N . ARG A 1 96 ? -49.332 1.947 28.505 1.00 83.12 96 ARG A N 1
ATOM 735 C CA . ARG A 1 96 ? -49.270 3.190 27.742 1.00 83.12 96 ARG A CA 1
ATOM 736 C C . ARG A 1 96 ? -48.461 2.961 26.473 1.00 83.12 96 ARG A C 1
ATOM 738 O O . ARG A 1 96 ? -47.382 2.382 26.489 1.00 83.12 96 ARG A O 1
ATOM 745 N N . GLU A 1 97 ? -48.973 3.467 25.370 1.00 80.94 97 GLU A N 1
ATOM 746 C CA . GLU A 1 97 ? -48.338 3.336 24.069 1.00 80.94 97 GLU A CA 1
ATOM 747 C C . GLU A 1 97 ? -47.345 4.481 23.818 1.00 80.94 97 GLU A C 1
ATOM 749 O O . GLU A 1 97 ? -47.701 5.649 23.984 1.00 80.94 97 GLU A O 1
ATOM 754 N N . ILE A 1 98 ? -46.118 4.151 23.412 1.00 81.38 98 ILE A N 1
ATOM 755 C CA . ILE A 1 98 ? -45.118 5.121 22.947 1.00 81.38 98 ILE A CA 1
ATOM 756 C C . ILE A 1 98 ? -45.182 5.203 21.426 1.00 81.38 98 ILE A C 1
ATOM 758 O O . ILE A 1 98 ? -44.994 4.191 20.753 1.00 81.38 98 ILE A O 1
ATOM 762 N N . ARG A 1 99 ? -45.427 6.407 20.893 1.00 74.25 99 ARG A N 1
ATOM 763 C CA . ARG A 1 99 ? -45.741 6.626 19.469 1.00 74.25 99 ARG A CA 1
ATOM 764 C C . ARG A 1 99 ? -44.615 7.230 18.647 1.00 74.25 99 ARG A C 1
ATOM 766 O O . ARG A 1 99 ? -44.599 7.046 17.433 1.00 74.25 99 ARG A O 1
ATOM 773 N N . SER A 1 100 ? -43.694 7.953 19.275 1.00 78.50 100 SER A N 1
ATOM 774 C CA . SER A 1 100 ? -42.583 8.567 18.553 1.00 78.50 100 SER A CA 1
ATOM 775 C C . SER A 1 100 ? -41.423 7.592 18.401 1.00 78.50 100 SER A C 1
ATOM 777 O O . SER A 1 100 ? -40.977 7.007 19.383 1.00 78.50 100 SER A O 1
ATOM 779 N N . TYR A 1 101 ? -40.851 7.500 17.199 1.00 79.75 101 TYR A N 1
ATOM 780 C CA . TYR A 1 101 ? -39.608 6.755 16.978 1.00 79.75 101 TYR A CA 1
ATOM 781 C C . TYR A 1 101 ? -38.475 7.219 17.913 1.00 79.75 101 TYR A C 1
ATOM 783 O O . TYR A 1 101 ? -37.698 6.391 18.383 1.00 79.75 101 TYR A O 1
ATOM 791 N N . SER A 1 102 ? -38.413 8.518 18.241 1.00 79.44 102 SER A N 1
ATOM 792 C CA . SER A 1 102 ? -37.432 9.050 19.198 1.00 79.44 102 SER A CA 1
ATOM 793 C C . SER A 1 102 ? -37.637 8.478 20.601 1.00 79.44 102 SER A C 1
ATOM 795 O O . SER A 1 102 ? -36.693 7.997 21.208 1.00 79.44 102 SER A O 1
ATOM 797 N N . GLU A 1 103 ? -38.877 8.430 21.087 1.00 83.19 103 GLU A N 1
ATOM 798 C CA . GLU A 1 103 ? -39.193 7.889 22.412 1.00 83.19 103 GLU A CA 1
ATOM 799 C C . GLU A 1 103 ? -38.966 6.370 22.482 1.00 83.19 103 GLU A C 1
ATOM 801 O O . GLU A 1 103 ? -38.555 5.855 23.521 1.00 83.19 103 GLU A O 1
ATOM 806 N N . ILE A 1 104 ? -39.216 5.644 21.382 1.00 82.62 104 ILE A N 1
ATOM 807 C CA . ILE A 1 104 ? -38.904 4.210 21.272 1.00 82.62 104 ILE A CA 1
ATOM 808 C C . ILE A 1 104 ? -37.393 3.998 21.383 1.00 82.62 104 ILE A C 1
ATOM 810 O O . ILE A 1 104 ? -36.952 3.125 22.130 1.00 82.62 104 ILE A O 1
ATOM 814 N N . ARG A 1 105 ? -36.603 4.804 20.664 1.00 82.00 105 ARG A N 1
ATOM 815 C CA . ARG A 1 105 ? -35.139 4.763 20.716 1.00 82.00 105 ARG A CA 1
ATOM 816 C C . ARG A 1 105 ? -34.626 5.066 22.121 1.00 82.00 105 ARG A C 1
ATOM 818 O O . ARG A 1 105 ? -33.861 4.270 22.652 1.00 82.00 105 ARG A O 1
ATOM 825 N N . ASP A 1 106 ? -35.122 6.131 22.745 1.00 83.69 106 ASP A N 1
ATOM 826 C CA . ASP A 1 106 ? -34.752 6.516 24.110 1.00 83.69 106 ASP A CA 1
ATOM 827 C C . ASP A 1 106 ? -35.082 5.408 25.118 1.00 83.69 106 ASP A C 1
ATOM 829 O O . ASP A 1 106 ? -34.323 5.149 26.051 1.00 83.69 106 ASP A O 1
ATOM 833 N N . HIS A 1 107 ? -36.228 4.740 24.956 1.00 84.56 107 HIS A N 1
ATOM 834 C CA . HIS A 1 107 ? -36.613 3.637 25.829 1.00 84.56 107 HIS A CA 1
ATOM 835 C C . HIS A 1 107 ? -35.731 2.399 25.602 1.00 84.56 107 HIS A C 1
ATOM 837 O O . HIS A 1 107 ? -35.289 1.795 26.576 1.00 84.56 107 HIS A O 1
ATOM 843 N N . LEU A 1 108 ? -35.401 2.055 24.350 1.00 82.88 108 LEU A N 1
ATOM 844 C CA . LEU A 1 108 ? -34.438 0.990 24.043 1.00 82.88 108 LEU A CA 1
ATOM 845 C C . LEU A 1 108 ? -33.053 1.280 24.620 1.00 82.88 108 LEU A C 1
ATOM 847 O O . LEU A 1 108 ? -32.434 0.372 25.165 1.00 82.88 108 LEU A O 1
ATOM 851 N N . GLU A 1 109 ? -32.579 2.522 24.537 1.00 83.31 109 GLU A N 1
ATOM 852 C CA . GLU A 1 109 ? -31.314 2.934 25.150 1.00 83.31 109 GLU A CA 1
ATOM 853 C C . GLU A 1 109 ? -31.352 2.766 26.671 1.00 83.31 109 GLU A C 1
ATOM 855 O O . GLU A 1 109 ? -30.448 2.155 27.232 1.00 83.31 109 GLU A O 1
ATOM 860 N N . ARG A 1 110 ? -32.437 3.180 27.343 1.00 85.44 110 ARG A N 1
ATOM 861 C CA . ARG A 1 110 ? -32.605 2.946 28.791 1.00 85.44 110 ARG A CA 1
ATOM 862 C C . ARG A 1 110 ? -32.642 1.463 29.149 1.00 85.44 110 ARG A C 1
ATOM 864 O O . ARG A 1 110 ? -32.111 1.077 30.186 1.00 85.44 110 ARG A O 1
ATOM 871 N N . LEU A 1 111 ? -33.282 0.634 28.325 1.00 82.50 111 LEU A N 1
ATOM 872 C CA . LEU A 1 111 ? -33.323 -0.812 28.537 1.00 82.50 111 LEU A CA 1
ATOM 873 C C . LEU A 1 111 ? -31.950 -1.451 28.340 1.00 82.50 111 LEU A C 1
ATOM 875 O O . LEU A 1 111 ? -31.574 -2.307 29.136 1.00 82.50 111 LEU A O 1
ATOM 879 N N . ARG A 1 112 ? -31.191 -1.014 27.331 1.00 82.94 112 ARG A N 1
ATOM 880 C CA . ARG A 1 112 ? -29.797 -1.428 27.127 1.00 82.94 112 ARG A CA 1
ATOM 881 C C . ARG A 1 112 ? -28.924 -1.014 28.300 1.00 82.94 112 ARG A C 1
ATOM 883 O O . ARG A 1 112 ? -28.263 -1.864 28.876 1.00 82.94 112 ARG A O 1
ATOM 890 N N . GLU A 1 113 ? -28.996 0.244 28.728 1.00 85.69 113 GLU A N 1
ATOM 891 C CA . GLU A 1 113 ? -28.277 0.737 29.908 1.00 85.69 113 GLU A CA 1
ATOM 892 C C . GLU A 1 113 ? -28.608 -0.077 31.154 1.00 85.69 113 GLU A C 1
ATOM 894 O O . GLU A 1 113 ? -27.702 -0.527 31.853 1.00 85.69 113 GLU A O 1
ATOM 899 N N . LYS A 1 114 ? -29.900 -0.303 31.419 1.00 84.69 114 LYS A N 1
ATOM 900 C CA . LYS A 1 114 ? -30.356 -1.106 32.554 1.00 84.69 114 LYS A CA 1
ATOM 901 C C . LYS A 1 114 ? -29.817 -2.532 32.465 1.00 84.69 114 LYS A C 1
ATOM 903 O O . LYS A 1 114 ? -29.238 -3.011 33.433 1.00 84.69 114 LYS A O 1
ATOM 908 N N . LYS A 1 115 ? -29.940 -3.180 31.301 1.00 83.50 115 LYS A N 1
ATOM 909 C CA . LYS A 1 115 ? -29.419 -4.530 31.062 1.00 83.50 115 LYS A CA 1
ATOM 910 C C . LYS A 1 115 ? -27.912 -4.581 31.285 1.00 83.50 115 LYS A C 1
ATOM 912 O O . LYS A 1 115 ? -27.450 -5.475 31.970 1.00 83.50 115 LYS A O 1
ATOM 917 N N . THR A 1 116 ? -27.151 -3.623 30.771 1.00 84.88 116 THR A N 1
ATOM 918 C CA . THR A 1 116 ? -25.695 -3.576 30.941 1.00 84.88 116 THR A CA 1
ATOM 919 C C . THR A 1 116 ? -25.304 -3.326 32.397 1.00 84.88 116 THR A C 1
ATOM 921 O O . THR A 1 116 ? -24.368 -3.952 32.886 1.00 84.88 116 THR A O 1
ATOM 924 N N . LEU A 1 117 ? -26.032 -2.475 33.126 1.00 86.31 117 LEU A N 1
ATOM 925 C CA . LEU A 1 117 ? -25.805 -2.220 34.553 1.00 86.31 117 LEU A CA 1
ATOM 926 C C . LEU A 1 117 ? -26.131 -3.432 35.438 1.00 86.31 117 LEU A C 1
ATOM 928 O O . LEU A 1 117 ? -25.392 -3.694 36.382 1.00 86.31 117 LEU A O 1
ATOM 932 N N . GLU A 1 118 ? -27.215 -4.147 35.132 1.00 83.81 118 GLU A N 1
ATOM 933 C CA . GLU A 1 118 ? -27.740 -5.273 35.921 1.00 83.81 118 GLU A CA 1
ATOM 934 C C . GLU A 1 118 ? -27.240 -6.646 35.439 1.00 83.81 118 GLU A C 1
ATOM 936 O O . GLU A 1 118 ? -27.467 -7.650 36.111 1.00 83.81 118 GLU A O 1
ATOM 941 N N . ALA A 1 119 ? -26.577 -6.710 34.280 1.00 78.62 119 ALA A N 1
ATOM 942 C CA . ALA A 1 119 ? -26.122 -7.956 33.675 1.00 78.62 119 ALA A CA 1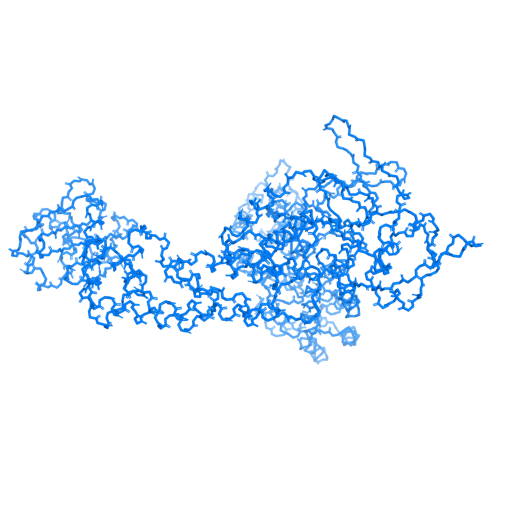
ATOM 943 C C . ALA A 1 119 ? -25.168 -8.705 34.620 1.00 78.62 119 ALA A C 1
ATOM 945 O O . ALA A 1 119 ? -24.154 -8.122 35.023 1.00 78.62 119 ALA A O 1
ATOM 946 N N . PRO A 1 120 ? -25.431 -9.989 34.926 1.00 74.19 120 PRO A N 1
ATOM 947 C CA . PRO A 1 120 ? -24.453 -10.825 35.600 1.00 74.19 120 PRO A CA 1
ATOM 948 C C . PRO A 1 120 ? -23.206 -11.017 34.718 1.00 74.19 120 PRO A C 1
ATOM 950 O O . PRO A 1 120 ? -23.203 -10.716 33.521 1.00 74.19 120 PRO A O 1
ATOM 953 N N . SER A 1 121 ? -22.103 -11.435 35.340 1.00 67.12 121 SER A N 1
ATOM 954 C CA . SER A 1 121 ? -20.765 -11.470 34.726 1.00 67.12 121 SER A CA 1
ATOM 955 C C . SER A 1 121 ? -20.650 -12.370 33.489 1.00 67.12 121 SER A C 1
ATOM 957 O O . SER A 1 121 ? -19.680 -12.258 32.750 1.00 67.12 121 SER A O 1
ATOM 959 N N . ASP A 1 122 ? -21.610 -13.267 33.291 1.00 63.81 122 ASP A N 1
ATOM 960 C CA . ASP A 1 122 ? -21.708 -14.278 32.240 1.00 63.81 122 ASP A CA 1
ATOM 961 C C . ASP A 1 122 ? -22.537 -13.837 31.020 1.00 63.81 122 ASP A C 1
ATOM 963 O O . ASP A 1 122 ? -22.563 -14.544 30.012 1.00 63.81 122 ASP A O 1
ATOM 967 N N . VAL A 1 123 ? -23.198 -12.675 31.070 1.00 72.31 123 VAL A N 1
ATOM 968 C CA . VAL A 1 123 ? -23.931 -12.133 29.916 1.00 72.31 123 VAL A CA 1
ATOM 969 C C . VAL A 1 123 ? -22.969 -11.427 28.966 1.00 72.31 123 VAL A C 1
ATOM 971 O O . VAL A 1 123 ? -22.296 -10.467 29.343 1.00 72.31 123 VAL A O 1
ATOM 974 N N . ASP A 1 124 ? -22.968 -11.874 27.712 1.00 75.25 124 ASP A N 1
ATOM 975 C CA . ASP A 1 124 ? -22.138 -11.337 26.634 1.00 75.25 124 ASP A CA 1
ATOM 976 C C . ASP A 1 124 ? -22.626 -9.938 26.202 1.00 75.25 124 ASP A C 1
ATOM 978 O O . ASP A 1 124 ? -23.528 -9.785 25.375 1.00 75.25 124 ASP A O 1
ATOM 982 N N . VAL A 1 125 ? -22.078 -8.897 26.837 1.00 84.19 125 VAL A N 1
ATOM 983 C CA . VAL A 1 125 ? -22.204 -7.490 26.425 1.00 84.19 125 VAL A CA 1
ATOM 984 C C . VAL A 1 125 ? -20.834 -7.034 25.946 1.00 84.19 125 VAL A C 1
ATOM 986 O O . VAL A 1 125 ? -19.852 -7.192 26.674 1.00 84.19 125 VAL A O 1
ATOM 989 N N . SER A 1 126 ? -20.756 -6.435 24.758 1.00 88.38 126 SER A N 1
ATOM 990 C CA . SER A 1 126 ? -19.478 -5.984 24.202 1.00 88.38 126 SER A CA 1
ATOM 991 C C . SER A 1 126 ? -18.801 -4.946 25.104 1.00 88.38 126 SER A C 1
ATOM 993 O O . SER A 1 126 ? -19.464 -4.144 25.768 1.00 88.38 126 SER A O 1
ATOM 995 N N . LEU A 1 127 ? -17.464 -4.936 25.124 1.00 89.44 127 LEU A N 1
ATOM 996 C CA . LEU A 1 127 ? -16.704 -3.991 25.946 1.00 89.44 127 LEU A CA 1
ATOM 997 C C . LEU A 1 127 ? -17.017 -2.531 25.579 1.00 89.44 127 LEU A C 1
ATOM 999 O O . LEU A 1 127 ? -17.168 -1.702 26.474 1.00 89.44 127 LEU A O 1
ATOM 1003 N N . ASP A 1 128 ? -17.191 -2.230 24.290 1.00 88.06 128 ASP A N 1
ATOM 1004 C CA . ASP A 1 128 ? -17.572 -0.894 23.815 1.00 88.06 128 ASP A CA 1
ATOM 1005 C C . ASP A 1 128 ? -18.908 -0.431 24.416 1.00 88.06 128 ASP A C 1
ATOM 1007 O O . ASP A 1 128 ? -19.027 0.703 24.889 1.00 88.06 128 ASP A O 1
ATOM 1011 N N . GLU A 1 129 ? -19.910 -1.317 24.467 1.00 88.19 129 GLU A N 1
ATOM 1012 C CA . GLU A 1 129 ? -21.207 -1.003 25.072 1.00 88.19 129 GLU A CA 1
ATOM 1013 C C . GLU A 1 129 ? -21.084 -0.818 26.591 1.00 88.19 129 GLU A C 1
ATOM 1015 O O . GLU A 1 129 ? -21.647 0.128 27.149 1.00 88.19 129 GLU A O 1
ATOM 1020 N N . GLN A 1 130 ? -20.287 -1.652 27.267 1.00 92.50 130 GLN A N 1
ATOM 1021 C CA . GLN A 1 130 ? -20.007 -1.490 28.696 1.00 92.50 130 GLN A CA 1
ATOM 1022 C C . GLN A 1 130 ? -19.335 -0.142 29.005 1.00 92.50 130 GLN A C 1
ATOM 1024 O O . GLN A 1 130 ? -19.730 0.542 29.953 1.00 92.50 130 GLN A O 1
ATOM 1029 N N . ILE A 1 131 ? -18.356 0.267 28.193 1.00 93.06 131 ILE A N 1
ATOM 1030 C CA . ILE A 1 131 ? -17.646 1.546 28.316 1.00 93.06 131 ILE A CA 1
ATOM 1031 C C . ILE A 1 131 ? -18.605 2.723 28.115 1.00 93.06 131 ILE A C 1
ATOM 1033 O O . ILE A 1 131 ? -18.598 3.659 28.920 1.00 93.06 131 ILE A O 1
ATOM 1037 N N . HIS A 1 132 ? -19.459 2.665 27.089 1.00 90.94 132 HIS A N 1
ATOM 1038 C CA . HIS A 1 132 ? -20.444 3.709 26.809 1.00 90.94 132 HIS A CA 1
ATOM 1039 C C . HIS A 1 132 ? -21.437 3.885 27.971 1.00 90.94 132 HIS A C 1
ATOM 1041 O O . HIS A 1 132 ? -21.635 4.996 28.474 1.00 90.94 132 HIS A O 1
ATOM 1047 N N . VAL A 1 133 ? -22.015 2.781 28.461 1.00 91.12 133 VAL A N 1
ATOM 1048 C CA . VAL A 1 133 ? -22.960 2.801 29.590 1.00 91.12 133 VAL A CA 1
ATOM 1049 C C . VAL A 1 133 ? -22.282 3.274 30.877 1.00 91.12 133 VAL A C 1
ATOM 1051 O O . VAL A 1 133 ? -22.880 4.036 31.646 1.00 91.12 133 VAL A O 1
ATOM 1054 N N . LEU A 1 134 ? -21.027 2.877 31.114 1.00 93.88 134 LEU A N 1
ATOM 1055 C CA . LEU A 1 134 ? -20.255 3.338 32.265 1.00 93.88 134 LEU A CA 1
ATOM 1056 C C . LEU A 1 134 ? -20.024 4.852 32.208 1.00 93.88 134 LEU A C 1
ATOM 1058 O O . LEU A 1 134 ? -20.303 5.544 33.186 1.00 93.88 134 LEU A O 1
ATOM 1062 N N . ALA A 1 135 ? -19.567 5.378 31.071 1.00 92.44 135 ALA A N 1
ATOM 1063 C CA . ALA A 1 135 ? -19.309 6.803 30.885 1.00 92.44 135 ALA A CA 1
ATOM 1064 C C . ALA A 1 135 ? -20.564 7.655 31.145 1.00 92.44 135 ALA A C 1
ATOM 1066 O O . ALA A 1 135 ? -20.514 8.613 31.922 1.00 92.44 135 ALA A O 1
ATOM 1067 N N . LYS A 1 136 ? -21.711 7.251 30.584 1.00 91.06 136 LYS A N 1
ATOM 1068 C CA . LYS A 1 136 ? -23.007 7.914 30.803 1.00 91.06 136 LYS A CA 1
ATOM 1069 C C . LYS A 1 136 ? -23.487 7.801 32.253 1.00 91.06 136 LYS A C 1
ATOM 1071 O O . LYS A 1 136 ? -24.037 8.751 32.808 1.00 91.06 136 LYS A O 1
ATOM 1076 N N . SER A 1 137 ? -23.272 6.656 32.901 1.00 91.50 137 SER A N 1
ATOM 1077 C CA . SER A 1 137 ? -23.623 6.467 34.315 1.00 91.50 137 SER A CA 1
ATOM 1078 C C . SER A 1 137 ? -22.820 7.394 35.225 1.00 91.50 137 SER A C 1
ATOM 1080 O O . SER A 1 137 ? -23.396 8.030 36.109 1.00 91.50 137 SER A O 1
ATOM 1082 N N . LEU A 1 138 ? -21.515 7.514 34.967 1.00 92.12 138 LEU A N 1
ATOM 1083 C CA . LEU A 1 138 ? -20.617 8.390 35.713 1.00 92.12 138 LEU A CA 1
ATOM 1084 C C . LEU A 1 138 ? -20.988 9.867 35.546 1.00 92.12 138 LEU A C 1
ATOM 1086 O O . LEU A 1 138 ? -21.022 10.592 36.537 1.00 92.12 138 LEU A O 1
ATOM 1090 N N . GLU A 1 139 ? -21.308 10.309 34.327 1.00 92.00 139 GLU A N 1
ATOM 1091 C CA . GLU A 1 139 ? -21.774 11.682 34.064 1.00 92.00 139 GLU A CA 1
ATOM 1092 C C . GLU A 1 139 ? -23.062 12.014 34.832 1.00 92.00 139 GLU A C 1
ATOM 1094 O O . GLU A 1 139 ? -23.206 13.114 35.357 1.00 92.00 139 GLU A O 1
ATOM 1099 N N . ASN A 1 140 ? -23.949 11.029 35.003 1.00 90.81 140 ASN A N 1
ATOM 1100 C CA . ASN A 1 140 ? -25.153 11.140 35.830 1.00 90.81 140 ASN A CA 1
ATOM 1101 C C . ASN A 1 140 ? -24.890 11.001 37.346 1.00 90.81 140 ASN A C 1
ATOM 1103 O O . ASN A 1 140 ? -25.834 10.848 38.124 1.00 90.81 140 ASN A O 1
ATOM 1107 N N . GLY A 1 141 ? -23.627 11.003 37.783 1.00 90.62 141 GLY A N 1
ATOM 1108 C CA . GLY A 1 141 ? -23.232 10.902 39.190 1.00 90.62 141 GLY A CA 1
ATOM 1109 C C . GLY A 1 141 ? -23.375 9.505 39.804 1.00 90.62 141 GLY A C 1
ATOM 1110 O O . GLY A 1 141 ? -23.267 9.365 41.022 1.00 90.62 141 GLY A O 1
ATOM 1111 N N . LYS A 1 142 ? -23.619 8.463 38.998 1.00 92.00 142 LYS A N 1
ATOM 1112 C CA . LYS A 1 142 ? -23.710 7.072 39.465 1.00 92.00 142 LYS A CA 1
ATOM 1113 C C . LYS A 1 142 ? -22.347 6.387 39.376 1.00 92.00 142 LYS A C 1
ATOM 1115 O O . LYS A 1 142 ? -21.637 6.544 38.389 1.00 92.00 142 LYS A O 1
ATOM 1120 N N . THR A 1 143 ? -22.029 5.537 40.353 1.00 92.12 143 THR A N 1
ATOM 1121 C CA . THR A 1 143 ? -20.774 4.760 40.388 1.00 92.12 143 THR A CA 1
ATOM 1122 C C . THR A 1 143 ? -21.082 3.258 40.397 1.00 92.12 143 THR A C 1
ATOM 1124 O O . THR A 1 143 ? -21.104 2.642 41.464 1.00 92.12 143 THR A O 1
ATOM 1127 N N . PRO A 1 144 ? -21.384 2.646 39.237 1.00 90.81 144 PRO A N 1
ATOM 1128 C CA . PRO A 1 144 ? -21.773 1.239 39.171 1.00 90.81 144 PRO A CA 1
ATOM 1129 C C . PRO A 1 144 ? -20.553 0.317 39.333 1.00 90.81 144 PRO A C 1
ATOM 1131 O O . PRO A 1 144 ? -19.950 -0.101 38.347 1.00 90.81 144 PRO A O 1
ATOM 1134 N N . LEU A 1 145 ? -20.188 -0.009 40.579 1.00 91.44 145 LEU A N 1
ATOM 1135 C CA . LEU A 1 145 ? -18.958 -0.748 40.923 1.00 91.44 145 LEU A CA 1
ATOM 1136 C C . LEU A 1 145 ? -18.776 -2.057 40.134 1.00 91.44 145 LEU A C 1
ATOM 1138 O O . LEU A 1 145 ? -17.690 -2.322 39.634 1.00 91.44 145 LEU A O 1
ATOM 1142 N N . GLN A 1 146 ? -19.838 -2.846 39.954 1.00 89.69 146 GLN A N 1
ATOM 1143 C CA . GLN A 1 146 ? -19.767 -4.101 39.193 1.00 89.69 146 GLN A CA 1
ATOM 1144 C C . GLN A 1 146 ? -19.468 -3.882 37.702 1.00 89.69 146 GLN A C 1
ATOM 1146 O O . GLN A 1 146 ? -18.734 -4.659 37.096 1.00 89.69 146 GLN A O 1
ATOM 1151 N N . LEU A 1 147 ? -20.026 -2.830 37.092 1.00 91.94 147 LEU A N 1
ATOM 1152 C CA . LEU A 1 147 ? -19.722 -2.478 35.703 1.00 91.94 147 LEU A CA 1
ATOM 1153 C C . LEU A 1 147 ? -18.296 -1.930 35.581 1.00 91.94 147 LEU A C 1
ATOM 1155 O O . LEU A 1 147 ? -17.609 -2.263 34.624 1.00 91.94 147 LEU A O 1
ATOM 1159 N N . ILE A 1 148 ? -17.837 -1.149 36.566 1.00 93.94 148 ILE A N 1
ATOM 1160 C CA . ILE A 1 148 ? -16.450 -0.671 36.631 1.00 93.94 148 ILE A CA 1
ATOM 1161 C C . ILE A 1 148 ? -15.484 -1.859 36.621 1.00 93.94 148 ILE A C 1
ATOM 1163 O O . ILE A 1 148 ? -14.607 -1.895 35.765 1.00 93.94 148 ILE A O 1
ATOM 1167 N N . GLU A 1 149 ? -15.663 -2.853 37.494 1.00 92.81 149 GLU A N 1
ATOM 1168 C CA . GLU A 1 149 ? -14.774 -4.024 37.538 1.00 92.81 149 GLU A CA 1
ATOM 1169 C C . GLU A 1 149 ? -14.818 -4.865 36.256 1.00 92.81 149 GLU A C 1
ATOM 1171 O O . GLU A 1 149 ? -13.774 -5.304 35.776 1.00 92.81 149 GLU A O 1
ATOM 1176 N N . ARG A 1 150 ? -15.993 -5.030 35.635 1.00 92.06 150 ARG A N 1
ATOM 1177 C CA . ARG A 1 150 ? -16.096 -5.725 34.341 1.00 92.06 150 ARG A CA 1
ATOM 1178 C C . ARG A 1 150 ? -15.374 -4.986 33.221 1.00 92.06 150 ARG A C 1
ATOM 1180 O O . ARG A 1 150 ? -14.594 -5.604 32.503 1.00 92.06 150 ARG A O 1
ATOM 1187 N N . VAL A 1 151 ? -15.559 -3.669 33.121 1.00 93.50 151 VAL A N 1
ATOM 1188 C CA . VAL A 1 151 ? -14.834 -2.841 32.148 1.00 93.50 151 VAL A CA 1
ATOM 1189 C C . VAL A 1 151 ? -13.332 -2.904 32.413 1.00 93.50 151 VAL A C 1
ATOM 1191 O O . VAL A 1 151 ? -12.558 -3.059 31.476 1.00 93.50 151 VAL A O 1
ATOM 1194 N N . ARG A 1 152 ? -12.896 -2.837 33.677 1.00 94.56 152 ARG A N 1
ATOM 1195 C CA . ARG A 1 152 ? -11.479 -2.966 34.056 1.00 94.56 152 ARG A CA 1
ATOM 1196 C C . ARG A 1 152 ? -10.894 -4.298 33.593 1.00 94.56 152 ARG A C 1
ATOM 1198 O O . ARG A 1 152 ? -9.826 -4.304 32.985 1.00 94.56 152 ARG A O 1
ATOM 1205 N N . GLN A 1 153 ? -11.595 -5.403 33.837 1.00 91.94 153 GLN A N 1
ATOM 1206 C CA . GLN A 1 153 ? -11.150 -6.729 33.421 1.00 91.94 153 GLN A CA 1
ATOM 1207 C C . GLN A 1 153 ? -11.139 -6.875 31.893 1.00 91.94 153 GLN A C 1
ATOM 1209 O O . GLN A 1 153 ? -10.131 -7.295 31.335 1.00 91.94 153 GLN A O 1
ATOM 1214 N N . GLY A 1 154 ? -12.199 -6.441 31.206 1.00 91.19 154 GLY A N 1
ATOM 1215 C CA . GLY A 1 154 ? -12.267 -6.476 29.743 1.00 91.19 154 GLY A CA 1
ATOM 1216 C C . GLY A 1 154 ? -11.173 -5.633 29.083 1.00 91.19 154 GLY A C 1
ATOM 1217 O O . GLY A 1 154 ? -10.510 -6.097 28.157 1.00 91.19 154 GLY A O 1
ATOM 1218 N N . LEU A 1 155 ? -10.904 -4.433 29.613 1.00 91.88 155 LEU A N 1
ATOM 1219 C CA . LEU A 1 155 ? -9.785 -3.594 29.176 1.00 91.88 155 LEU A CA 1
ATOM 1220 C C . LEU A 1 155 ? -8.447 -4.306 29.369 1.00 91.88 155 LEU A C 1
ATOM 1222 O O . LEU A 1 155 ? -7.612 -4.280 28.468 1.00 91.88 155 LEU A O 1
ATOM 1226 N N . LYS A 1 156 ? -8.234 -4.953 30.519 1.00 91.69 156 LYS A N 1
ATOM 1227 C CA . LYS A 1 156 ? -7.009 -5.711 30.789 1.00 91.69 156 LYS A CA 1
ATOM 1228 C C . LYS A 1 156 ? -6.825 -6.839 29.770 1.00 91.69 156 LYS A C 1
ATOM 1230 O O . LYS A 1 156 ? -5.788 -6.891 29.111 1.00 91.69 156 LYS A O 1
ATOM 1235 N N . ASP A 1 157 ? -7.848 -7.666 29.573 1.00 88.81 157 ASP A N 1
ATOM 1236 C CA . ASP A 1 157 ? -7.805 -8.817 28.666 1.00 88.81 157 ASP A CA 1
ATOM 1237 C C . ASP A 1 157 ? -7.580 -8.411 27.203 1.00 88.81 157 ASP A C 1
ATOM 1239 O O . ASP A 1 157 ? -6.852 -9.079 26.459 1.00 88.81 157 ASP A O 1
ATOM 1243 N N . GLU A 1 158 ? -8.192 -7.306 26.778 1.00 86.75 158 GLU A N 1
ATOM 1244 C CA . GLU A 1 158 ? -8.076 -6.816 25.411 1.00 86.75 158 GLU A CA 1
ATOM 1245 C C . GLU A 1 158 ? -6.730 -6.118 25.144 1.00 86.75 158 GLU A C 1
ATOM 1247 O O . GLU A 1 158 ? -6.138 -6.267 24.065 1.00 86.75 158 GLU A O 1
ATOM 1252 N N . ILE A 1 159 ? -6.222 -5.359 26.115 1.00 88.00 159 ILE A N 1
ATOM 1253 C CA . ILE A 1 159 ? -4.995 -4.572 25.971 1.00 88.00 159 ILE A CA 1
ATOM 1254 C C . ILE A 1 159 ? -3.741 -5.431 26.156 1.00 88.00 159 ILE A C 1
ATOM 1256 O O . ILE A 1 159 ? -2.752 -5.220 25.444 1.00 88.00 159 ILE A O 1
ATOM 1260 N N . GLU A 1 160 ? -3.755 -6.419 27.054 1.00 84.06 160 GLU A N 1
ATOM 1261 C CA . GLU A 1 160 ? -2.607 -7.309 27.276 1.00 84.06 160 GLU A CA 1
ATOM 1262 C C . GLU A 1 160 ? -2.194 -8.035 25.990 1.00 84.06 160 GLU A C 1
ATOM 1264 O O . GLU A 1 160 ? -1.000 -8.120 25.696 1.00 84.06 160 GLU A O 1
ATOM 1269 N N . LYS A 1 161 ? -3.176 -8.448 25.180 1.00 82.50 161 LYS A N 1
ATOM 1270 C CA . LYS A 1 161 ? -2.986 -9.163 23.905 1.00 82.50 161 LYS A CA 1
ATOM 1271 C C . LYS A 1 161 ? -2.671 -8.253 22.711 1.00 82.50 161 LYS A C 1
ATOM 1273 O O . LYS A 1 161 ? -2.370 -8.751 21.629 1.00 82.50 161 LYS A O 1
ATOM 1278 N N . SER A 1 162 ? -2.775 -6.935 22.871 1.00 84.44 162 SER A N 1
ATOM 1279 C CA . SER A 1 162 ? -2.625 -5.977 21.771 1.00 84.44 162 SER A CA 1
ATOM 1280 C C . SER A 1 162 ? -1.168 -5.528 21.594 1.00 84.44 162 SER A C 1
ATOM 1282 O O . SER A 1 162 ? -0.442 -5.326 22.568 1.00 84.44 162 SER A O 1
ATOM 1284 N N . THR A 1 163 ? -0.743 -5.317 20.344 1.00 82.56 163 THR A N 1
ATOM 1285 C CA . THR A 1 163 ? 0.567 -4.713 20.036 1.00 82.56 163 THR A CA 1
ATOM 1286 C C . THR A 1 163 ? 0.604 -3.236 20.455 1.00 82.56 163 THR A C 1
ATOM 1288 O O . THR A 1 163 ? -0.455 -2.605 20.514 1.00 82.56 163 THR A O 1
ATOM 1291 N N . PRO A 1 164 ? 1.787 -2.637 20.705 1.00 79.69 164 PRO A N 1
ATOM 1292 C CA . PRO A 1 164 ? 1.892 -1.271 21.227 1.00 79.69 164 PRO A CA 1
ATOM 1293 C C . PRO A 1 164 ? 1.082 -0.215 20.456 1.00 79.69 164 PRO A C 1
ATOM 1295 O O . PRO A 1 164 ? 0.359 0.574 21.063 1.00 79.69 164 PRO A O 1
ATOM 1298 N N . ASN A 1 165 ? 1.119 -0.246 19.120 1.00 72.69 165 ASN A N 1
ATOM 1299 C CA . ASN A 1 165 ? 0.359 0.691 18.282 1.00 72.69 165 ASN A CA 1
ATOM 1300 C C . ASN A 1 165 ? -1.159 0.493 18.425 1.00 72.69 165 ASN A C 1
ATOM 1302 O O . ASN A 1 165 ? -1.913 1.464 18.499 1.00 72.69 165 ASN A O 1
ATOM 1306 N N . LEU A 1 166 ? -1.609 -0.765 18.495 1.00 80.31 166 LEU A N 1
ATOM 1307 C CA . LEU A 1 166 ? -3.024 -1.096 18.647 1.00 80.31 166 LEU A CA 1
ATOM 1308 C C . LEU A 1 166 ? -3.564 -0.675 20.013 1.00 80.31 166 LEU A C 1
ATOM 1310 O O . LEU A 1 166 ? -4.718 -0.272 20.086 1.00 80.31 166 LEU A O 1
ATOM 1314 N N . VAL A 1 167 ? -2.749 -0.702 21.073 1.00 86.00 167 VAL A N 1
ATOM 1315 C CA . VAL A 1 167 ? -3.166 -0.237 22.407 1.00 86.00 167 VAL A CA 1
ATOM 1316 C C . VAL A 1 167 ? -3.658 1.210 22.353 1.00 86.00 167 VAL A C 1
ATOM 1318 O O . VAL A 1 167 ? -4.766 1.498 22.801 1.00 86.00 167 VAL A O 1
ATOM 1321 N N . ILE A 1 168 ? -2.872 2.122 21.772 1.00 84.75 168 ILE A N 1
ATOM 1322 C CA . ILE A 1 168 ? -3.235 3.547 21.738 1.00 84.75 168 ILE A CA 1
ATOM 1323 C C . ILE A 1 168 ? -4.420 3.798 20.802 1.00 84.75 168 ILE A C 1
ATOM 1325 O O . ILE A 1 168 ? -5.322 4.562 21.142 1.00 84.75 168 ILE A O 1
ATOM 1329 N N . LEU A 1 169 ? -4.459 3.121 19.649 1.00 80.19 169 LEU A N 1
ATOM 1330 C CA . LEU A 1 169 ? -5.592 3.211 18.725 1.00 80.19 169 LEU A CA 1
ATOM 1331 C C . LEU A 1 169 ? -6.895 2.740 19.374 1.00 80.19 169 LEU A C 1
ATOM 1333 O O . LEU A 1 169 ? -7.915 3.411 19.235 1.00 80.19 169 LEU A O 1
ATOM 1337 N N . LYS A 1 170 ? -6.857 1.640 20.130 1.00 85.44 170 LYS A N 1
ATOM 1338 C CA . LYS A 1 170 ? -8.008 1.137 20.881 1.00 85.44 170 LYS A CA 1
ATOM 1339 C C . LYS A 1 17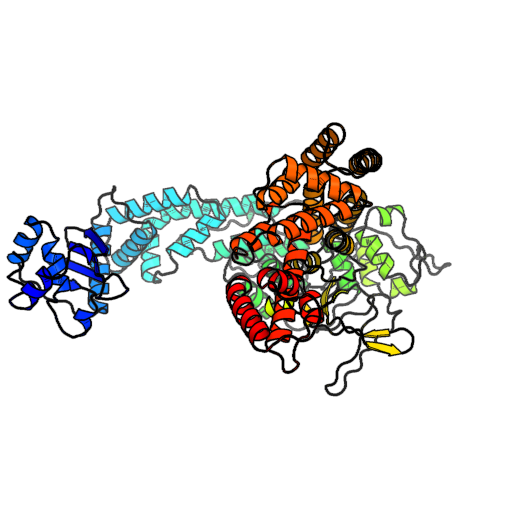0 ? -8.456 2.126 21.952 1.00 85.44 170 LYS A C 1
ATOM 1341 O O . LYS A 1 170 ? -9.637 2.448 21.998 1.00 85.44 170 LYS A O 1
ATOM 1346 N N . ILE A 1 171 ? -7.534 2.678 22.750 1.00 85.12 171 ILE A N 1
ATOM 1347 C CA . ILE A 1 171 ? -7.869 3.705 23.756 1.00 85.12 171 ILE A CA 1
ATOM 1348 C C . ILE A 1 171 ? -8.552 4.909 23.089 1.00 85.12 171 ILE A C 1
ATOM 1350 O O . ILE A 1 171 ? -9.592 5.370 23.560 1.00 85.12 171 ILE A O 1
ATOM 1354 N N . ASN A 1 172 ? -8.013 5.390 21.966 1.00 80.81 172 ASN A N 1
ATOM 1355 C CA . ASN A 1 172 ? -8.600 6.510 21.230 1.00 80.81 172 ASN A CA 1
ATOM 1356 C C . ASN A 1 172 ? -9.979 6.158 20.655 1.00 80.81 172 ASN A C 1
ATOM 1358 O O . ASN A 1 172 ? -10.896 6.967 20.746 1.00 80.81 172 ASN A O 1
ATOM 1362 N N . SER A 1 173 ? -10.148 4.953 20.104 1.00 82.31 173 SER A N 1
ATOM 1363 C CA . SER A 1 173 ? -11.419 4.487 19.538 1.00 82.31 173 SER A CA 1
ATOM 1364 C C . SER A 1 173 ? -12.513 4.402 20.600 1.00 82.31 173 SER A C 1
ATOM 1366 O O . SER A 1 173 ? -13.577 4.987 20.422 1.00 82.31 173 SER A O 1
ATOM 1368 N N . MET A 1 174 ? -12.220 3.763 21.737 1.00 84.00 174 MET A N 1
ATOM 1369 C CA . MET A 1 174 ? -13.161 3.593 22.853 1.00 84.00 174 MET A CA 1
ATOM 1370 C C . MET A 1 174 ? -13.643 4.924 23.438 1.00 84.00 174 MET A C 1
ATOM 1372 O O . MET A 1 174 ? -14.675 4.983 24.097 1.00 84.00 174 MET A O 1
ATOM 1376 N N . THR A 1 175 ? -12.873 5.996 23.249 1.00 82.75 175 THR A N 1
ATOM 1377 C CA . THR A 1 175 ? -13.090 7.267 23.948 1.00 82.75 175 THR A CA 1
ATOM 1378 C C . THR A 1 175 ? -13.482 8.412 23.019 1.00 82.75 175 THR A C 1
ATOM 1380 O O . THR A 1 175 ? -13.826 9.495 23.487 1.00 82.75 175 THR A O 1
ATOM 1383 N N . LYS A 1 176 ? -13.512 8.154 21.706 1.00 81.75 176 LYS A N 1
ATOM 1384 C CA . LYS A 1 176 ? -13.803 9.125 20.644 1.00 81.75 176 LYS A CA 1
ATOM 1385 C C . LYS A 1 176 ? -15.159 9.818 20.794 1.00 81.75 176 LYS A C 1
ATOM 1387 O O . LYS A 1 176 ? -15.272 10.993 20.460 1.00 81.75 176 LYS A O 1
ATOM 1392 N N . GLU A 1 177 ? -16.175 9.098 21.262 1.00 83.75 177 GLU A N 1
ATOM 1393 C CA . GLU A 1 177 ? -17.550 9.609 21.377 1.00 83.75 177 GLU A CA 1
ATOM 1394 C C . GLU A 1 177 ? -17.868 10.209 22.756 1.00 83.75 177 GLU A C 1
ATOM 1396 O O . GLU A 1 177 ? -18.977 10.690 22.978 1.00 83.75 177 GLU A O 1
ATOM 1401 N N . MET A 1 178 ? -16.913 10.197 23.693 1.00 89.44 178 MET A N 1
ATOM 1402 C CA . MET A 1 178 ? -17.142 10.696 25.048 1.00 89.44 178 MET A CA 1
ATOM 1403 C C . MET A 1 178 ? -17.077 12.224 25.116 1.00 89.44 178 MET A C 1
ATOM 1405 O O . MET A 1 178 ? -16.182 12.860 24.555 1.00 89.44 178 MET A O 1
ATOM 1409 N N . SER A 1 179 ? -17.973 12.824 25.905 1.00 88.19 179 SER A N 1
ATOM 1410 C CA . SER A 1 179 ? -17.830 14.222 26.322 1.00 88.19 179 SER A CA 1
ATOM 1411 C C . SER A 1 179 ? -16.565 14.399 27.179 1.00 88.19 179 SER A C 1
ATOM 1413 O O . SER A 1 179 ? -16.097 13.466 27.835 1.00 88.19 179 SER A O 1
ATOM 1415 N N . ALA A 1 180 ? -16.006 15.613 27.245 1.00 85.38 180 ALA A N 1
ATOM 1416 C CA . ALA A 1 180 ? -14.832 15.879 28.088 1.00 85.38 180 ALA A CA 1
ATOM 1417 C C . ALA A 1 180 ? -15.080 15.551 29.579 1.00 85.38 180 ALA A C 1
ATOM 1419 O O . ALA A 1 180 ? -14.151 15.186 30.305 1.00 85.38 180 ALA A O 1
ATOM 1420 N N . ILE A 1 181 ? -16.330 15.666 30.040 1.00 89.50 181 ILE A N 1
ATOM 1421 C CA . ILE A 1 181 ? -16.743 15.323 31.406 1.00 89.50 181 ILE A CA 1
ATOM 1422 C C . ILE A 1 181 ? -16.760 13.802 31.579 1.00 89.50 181 ILE A C 1
ATOM 1424 O O . ILE A 1 181 ? -16.072 13.289 32.465 1.00 89.50 181 ILE A O 1
ATOM 1428 N N . GLN A 1 182 ? -17.478 13.088 30.704 1.00 90.69 182 GLN A N 1
ATOM 1429 C CA . GLN A 1 182 ? -17.536 11.621 30.678 1.00 90.69 182 GLN A CA 1
ATOM 1430 C C . GLN A 1 182 ? -16.140 11.011 30.675 1.00 90.69 182 GLN A C 1
ATOM 1432 O O . GLN A 1 182 ? -15.821 10.152 31.495 1.00 90.69 182 GLN A O 1
ATOM 1437 N N . TYR A 1 183 ? -15.280 11.528 29.805 1.00 88.06 183 TYR A N 1
ATOM 1438 C CA . TYR A 1 183 ? -13.920 11.058 29.648 1.00 88.06 183 TYR A CA 1
ATOM 1439 C C . TYR A 1 183 ? -13.092 11.187 30.929 1.00 88.06 183 TYR A C 1
ATOM 1441 O O . TYR A 1 183 ? -12.431 10.246 31.372 1.00 88.06 183 TYR A O 1
ATOM 1449 N N . ASN A 1 184 ? -13.162 12.350 31.580 1.00 88.81 184 ASN A N 1
ATOM 1450 C CA . ASN A 1 184 ? -12.441 12.607 32.822 1.00 88.81 184 ASN A CA 1
ATOM 1451 C C . ASN A 1 184 ? -12.900 11.713 33.975 1.00 88.81 184 ASN A C 1
ATOM 1453 O O . ASN A 1 184 ? -12.070 11.304 34.792 1.00 88.81 184 ASN A O 1
ATOM 1457 N N . LEU A 1 185 ? -14.203 11.443 34.054 1.00 91.75 185 LEU A N 1
ATOM 1458 C CA . LEU A 1 185 ? -14.778 10.557 35.058 1.00 91.75 185 LEU A CA 1
ATOM 1459 C C . LEU A 1 185 ? -14.423 9.097 34.775 1.00 91.75 185 LEU A C 1
ATOM 1461 O O . LEU A 1 185 ? -14.027 8.388 35.696 1.00 91.75 185 LEU A O 1
ATOM 1465 N N . PHE A 1 186 ? -14.483 8.671 33.513 1.00 93.38 186 PHE A N 1
ATOM 1466 C CA . PHE A 1 186 ? -14.083 7.336 33.076 1.00 93.38 186 PHE A CA 1
ATOM 1467 C C . PHE A 1 186 ? -12.624 7.042 33.445 1.00 93.38 186 PHE A C 1
ATOM 1469 O O . PHE A 1 186 ? -12.345 6.079 34.160 1.00 93.38 186 PHE A O 1
ATOM 1476 N N . LEU A 1 187 ? -11.692 7.930 33.079 1.00 92.12 187 LEU A N 1
ATOM 1477 C CA . LEU A 1 187 ? -10.272 7.775 33.414 1.00 92.12 187 LEU A CA 1
ATOM 1478 C C . LEU A 1 187 ? -9.995 7.764 34.921 1.00 92.12 187 LEU A C 1
ATOM 1480 O O . LEU A 1 187 ? -9.009 7.172 35.349 1.00 92.12 187 LEU A O 1
ATOM 1484 N N . LYS A 1 188 ? -10.847 8.390 35.740 1.00 92.38 188 LYS A N 1
ATOM 1485 C CA . LYS A 1 188 ? -10.725 8.308 37.202 1.00 92.3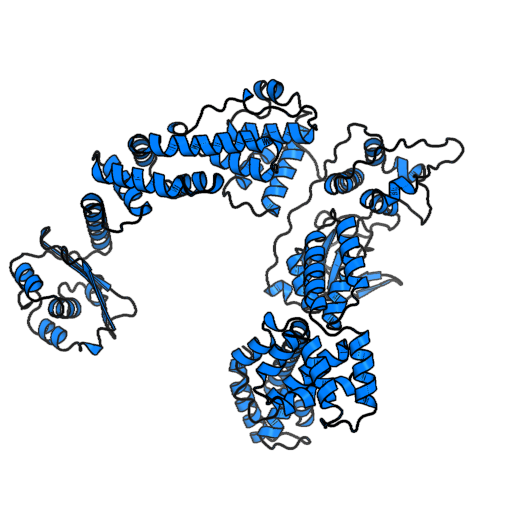8 188 LYS A CA 1
ATOM 1486 C C . LYS A 1 188 ? -10.982 6.886 37.719 1.00 92.38 188 LYS A C 1
ATOM 1488 O O . LYS A 1 188 ? -10.411 6.524 38.739 1.00 92.38 188 LYS A O 1
ATOM 1493 N N . GLN A 1 189 ? -11.821 6.107 37.032 1.00 94.06 189 GLN A N 1
ATOM 1494 C CA . GLN A 1 189 ? -12.213 4.755 37.449 1.00 94.06 189 GLN A CA 1
ATOM 1495 C C . GLN A 1 189 ? -11.342 3.647 36.849 1.00 94.06 189 GLN A C 1
ATOM 1497 O O . GLN A 1 189 ? -11.163 2.608 37.480 1.00 94.06 189 GLN A O 1
ATOM 1502 N N . VAL A 1 190 ? -10.827 3.838 35.629 1.00 94.12 190 VAL A N 1
ATOM 1503 C CA . VAL A 1 190 ? -10.083 2.787 34.902 1.00 94.12 190 VAL A CA 1
ATOM 1504 C C . VAL A 1 190 ? -8.652 3.180 34.532 1.00 94.12 190 VAL A C 1
ATOM 1506 O O . VAL A 1 190 ? -7.927 2.403 33.911 1.00 94.12 190 VAL A O 1
ATOM 1509 N N . GLY A 1 191 ? -8.226 4.401 34.864 1.00 91.12 191 GLY A N 1
ATOM 1510 C CA . GLY A 1 191 ? -6.944 4.938 34.411 1.00 91.12 191 GLY A CA 1
ATOM 1511 C C . GLY A 1 191 ? -5.729 4.175 34.935 1.00 91.12 191 GLY A C 1
ATOM 1512 O O . GLY A 1 191 ? -4.714 4.110 34.251 1.00 91.12 191 GLY A O 1
ATOM 1513 N N . ASP A 1 192 ? -5.831 3.550 36.103 1.00 91.44 192 ASP A N 1
ATOM 1514 C CA . ASP A 1 192 ? -4.816 2.661 36.674 1.00 91.44 192 ASP A CA 1
ATOM 1515 C C . ASP A 1 192 ? -4.657 1.342 35.899 1.00 91.44 192 ASP A C 1
ATOM 1517 O O . ASP A 1 192 ? -3.564 0.788 35.895 1.00 91.44 192 ASP A O 1
ATOM 1521 N N . VAL A 1 193 ? -5.689 0.874 35.187 1.00 91.19 193 VAL A N 1
ATOM 1522 C CA . VAL A 1 193 ? -5.596 -0.283 34.274 1.00 91.19 193 VAL A CA 1
ATOM 1523 C C . VAL A 1 193 ? -4.934 0.116 32.953 1.00 91.19 193 VAL A C 1
ATOM 1525 O O . VAL A 1 193 ? -4.120 -0.621 32.395 1.00 91.19 193 VAL A O 1
ATOM 1528 N N . LEU A 1 194 ? -5.249 1.313 32.451 1.00 91.75 194 LEU A N 1
ATOM 1529 C CA . LEU A 1 194 ? -4.720 1.805 31.177 1.00 91.75 194 LEU A CA 1
ATOM 1530 C C . LEU A 1 194 ? -3.268 2.290 31.283 1.00 91.75 194 LEU A C 1
ATOM 1532 O O . LEU A 1 194 ? -2.481 2.082 30.359 1.00 91.75 194 LEU A O 1
ATOM 1536 N N . ARG A 1 195 ? -2.893 2.921 32.402 1.00 91.50 195 ARG A N 1
ATOM 1537 C CA . ARG A 1 195 ? -1.579 3.554 32.585 1.00 91.50 195 ARG A CA 1
ATOM 1538 C C . ARG A 1 195 ? -0.399 2.585 32.413 1.00 91.50 195 ARG A C 1
ATOM 1540 O O . ARG A 1 195 ? 0.502 2.945 31.660 1.00 91.50 195 ARG A O 1
ATOM 1547 N N . PRO A 1 196 ? -0.373 1.372 33.005 1.00 90.38 196 PRO A N 1
ATOM 1548 C CA . PRO A 1 196 ? 0.707 0.408 32.772 1.00 90.38 196 PRO A CA 1
ATOM 1549 C C . PRO A 1 196 ? 0.866 0.049 31.294 1.00 90.38 196 PRO A C 1
ATOM 1551 O O . PRO A 1 196 ? 1.978 -0.094 30.791 1.00 90.38 196 PRO A O 1
ATOM 1554 N N . SER A 1 197 ? -0.248 -0.042 30.571 1.00 90.19 197 SER A N 1
ATOM 1555 C CA . SER A 1 197 ? -0.246 -0.370 29.150 1.00 90.19 197 SER A CA 1
ATOM 1556 C C . SER A 1 197 ? 0.274 0.778 28.296 1.00 90.19 197 SER A C 1
ATOM 1558 O O . SER A 1 197 ? 1.075 0.542 27.400 1.00 90.19 197 SER A O 1
ATOM 1560 N N . VAL A 1 198 ? -0.113 2.018 28.603 1.00 91.44 198 VAL A N 1
ATOM 1561 C CA . VAL A 1 198 ? 0.461 3.219 27.980 1.00 91.44 198 VAL A CA 1
ATOM 1562 C C . VAL A 1 198 ? 1.960 3.315 28.283 1.00 91.44 198 VAL A C 1
ATOM 1564 O O . VAL A 1 198 ? 2.749 3.545 27.371 1.00 91.44 198 VAL A O 1
ATOM 1567 N N . GLN A 1 199 ? 2.375 3.061 29.528 1.00 91.00 199 GLN A N 1
ATOM 1568 C CA . GLN A 1 199 ? 3.788 3.030 29.915 1.00 91.00 199 GLN A CA 1
ATOM 1569 C C . GLN A 1 199 ? 4.570 1.979 29.122 1.00 91.00 199 GLN A C 1
ATOM 1571 O O . GLN A 1 199 ? 5.667 2.261 28.653 1.00 91.00 199 GLN A O 1
ATOM 1576 N N . ARG A 1 200 ? 3.999 0.787 28.912 1.00 90.00 200 ARG A N 1
ATOM 1577 C CA . ARG A 1 200 ? 4.592 -0.252 28.058 1.00 90.00 200 ARG A CA 1
ATOM 1578 C C . ARG A 1 200 ? 4.808 0.250 26.628 1.00 90.00 200 ARG A C 1
ATOM 1580 O O . ARG A 1 200 ? 5.839 -0.054 26.041 1.00 90.00 200 ARG A O 1
ATOM 1587 N N . VAL A 1 201 ? 3.884 1.044 26.079 1.00 91.69 201 VAL A N 1
ATOM 1588 C CA . VAL A 1 201 ? 4.053 1.665 24.752 1.00 91.69 201 VAL A CA 1
ATOM 1589 C C . VAL A 1 201 ? 5.172 2.712 24.757 1.00 91.69 201 VAL A C 1
ATOM 1591 O O . VAL A 1 201 ? 5.972 2.734 23.824 1.00 91.69 201 VAL A O 1
ATOM 1594 N N . TYR A 1 202 ? 5.273 3.541 25.802 1.00 92.69 202 TYR A N 1
ATOM 1595 C CA . TYR A 1 202 ? 6.395 4.475 25.968 1.00 92.69 202 TYR A CA 1
ATOM 1596 C C . TYR A 1 202 ? 7.738 3.744 26.043 1.00 92.69 202 TYR A C 1
ATOM 1598 O O . TYR A 1 202 ? 8.661 4.107 25.320 1.00 92.69 202 TYR A O 1
ATOM 1606 N N . ASN A 1 203 ? 7.836 2.699 26.868 1.00 91.25 203 ASN A N 1
ATOM 1607 C CA . ASN A 1 203 ? 9.052 1.898 27.010 1.00 91.25 203 ASN A CA 1
ATOM 1608 C C . ASN A 1 203 ? 9.431 1.241 25.681 1.00 91.25 203 ASN A C 1
ATOM 1610 O O . ASN A 1 203 ? 10.580 1.338 25.269 1.00 91.25 203 ASN A O 1
ATOM 1614 N N . HIS A 1 204 ? 8.454 0.681 24.961 1.00 91.19 204 HIS A N 1
ATOM 1615 C CA . HIS A 1 204 ? 8.672 0.127 23.624 1.00 91.19 204 HIS A CA 1
ATOM 1616 C C . HIS A 1 204 ? 9.220 1.178 22.653 1.00 91.19 204 HIS A C 1
ATOM 1618 O O . HIS A 1 204 ? 10.189 0.908 21.950 1.00 91.19 204 HIS A O 1
ATOM 1624 N N . LEU A 1 205 ? 8.642 2.389 22.626 1.00 92.81 205 LEU A N 1
ATOM 1625 C CA . LEU A 1 205 ? 9.151 3.482 21.791 1.00 92.81 205 LEU A CA 1
ATOM 1626 C C . LEU A 1 205 ? 10.589 3.858 22.165 1.00 92.81 205 LEU A C 1
ATOM 1628 O O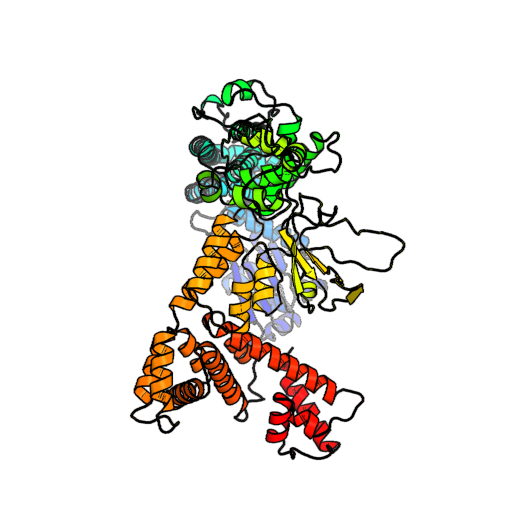 . LEU A 1 205 ? 11.380 4.103 21.262 1.00 92.81 205 LEU A O 1
ATOM 1632 N N . ILE A 1 206 ? 10.919 3.917 23.458 1.00 92.31 206 ILE A N 1
ATOM 1633 C CA . ILE A 1 206 ? 12.273 4.217 23.945 1.00 92.31 206 ILE A CA 1
ATOM 1634 C C . ILE A 1 206 ? 13.255 3.132 23.486 1.00 92.31 206 ILE A C 1
ATOM 1636 O O . ILE A 1 206 ? 14.271 3.449 22.870 1.00 92.31 206 ILE A O 1
ATOM 1640 N N . GLU A 1 207 ? 12.928 1.862 23.731 1.00 90.62 207 GLU A N 1
ATOM 1641 C CA . GLU A 1 207 ? 13.756 0.701 23.383 1.00 90.62 207 GLU A CA 1
ATOM 1642 C C . GLU A 1 207 ? 14.016 0.611 21.875 1.00 90.62 207 GLU A C 1
ATOM 1644 O O . GLU A 1 207 ? 15.130 0.313 21.445 1.00 90.62 207 GLU A O 1
ATOM 1649 N N . CYS A 1 208 ? 13.002 0.895 21.054 1.00 88.94 208 CYS A N 1
ATOM 1650 C CA . CYS A 1 208 ? 13.096 0.770 19.604 1.00 88.94 208 CYS A CA 1
ATOM 1651 C C . CYS A 1 208 ? 13.393 2.092 18.879 1.00 88.94 208 CYS A C 1
ATOM 1653 O O . CYS A 1 208 ? 13.352 2.136 17.645 1.00 88.94 208 CYS A O 1
ATOM 1655 N N . PHE A 1 209 ? 13.657 3.186 19.603 1.00 93.38 209 PHE A N 1
ATOM 1656 C CA . PHE A 1 209 ? 13.714 4.528 19.018 1.00 93.38 209 PHE A CA 1
ATOM 1657 C C . PHE A 1 209 ? 14.757 4.625 17.900 1.00 93.38 209 PHE A C 1
ATOM 1659 O O . PHE A 1 209 ? 14.472 5.108 16.811 1.00 93.38 209 PHE A O 1
ATOM 1666 N N . TRP A 1 210 ? 15.965 4.123 18.132 1.00 90.75 210 TRP A N 1
ATOM 1667 C CA . TRP A 1 210 ? 17.065 4.253 17.170 1.00 90.75 210 TRP A CA 1
ATOM 1668 C C . TRP A 1 210 ? 17.125 3.125 16.137 1.00 90.75 210 TRP A C 1
ATOM 1670 O O . TRP A 1 210 ? 17.853 3.226 15.156 1.00 90.75 210 TRP A O 1
ATOM 1680 N N . THR A 1 211 ? 16.361 2.051 16.338 1.00 86.31 211 THR A N 1
ATOM 1681 C CA . THR A 1 211 ? 16.386 0.852 15.485 1.00 86.31 211 THR A CA 1
ATOM 1682 C C . THR A 1 211 ? 15.208 0.778 14.516 1.00 86.31 211 THR A C 1
ATOM 1684 O O . THR A 1 211 ? 15.178 -0.086 13.640 1.00 86.31 211 THR A O 1
ATOM 1687 N N . THR A 1 212 ? 14.234 1.682 14.640 1.00 83.56 212 THR A N 1
ATOM 1688 C CA . THR A 1 212 ? 13.025 1.707 13.809 1.00 83.56 212 THR A CA 1
ATOM 1689 C C . THR A 1 212 ? 12.997 2.894 12.852 1.00 83.56 212 THR A C 1
ATOM 1691 O O . THR A 1 212 ? 13.644 3.924 13.045 1.00 83.56 212 THR A O 1
ATOM 1694 N N . SER A 1 213 ? 12.216 2.760 11.776 1.00 84.00 213 SER A N 1
ATOM 1695 C CA . SER A 1 213 ? 12.085 3.825 10.779 1.00 84.00 213 SER A CA 1
ATOM 1696 C C . SER A 1 213 ? 11.540 5.124 11.390 1.00 84.00 213 SER A C 1
ATOM 1698 O O . SER A 1 213 ? 10.711 5.104 12.302 1.00 84.00 213 SER A O 1
ATOM 1700 N N . THR A 1 214 ? 11.943 6.274 10.841 1.00 85.06 214 THR A N 1
ATOM 1701 C CA . THR A 1 214 ? 11.401 7.588 11.239 1.00 85.06 214 THR A CA 1
ATOM 1702 C C . THR A 1 214 ? 9.875 7.634 11.142 1.00 85.06 214 THR A C 1
ATOM 1704 O O . THR A 1 214 ? 9.228 8.234 11.990 1.00 85.06 214 THR A O 1
ATOM 1707 N N . LEU A 1 215 ? 9.283 6.974 10.140 1.00 81.50 215 LEU A N 1
ATOM 1708 C CA . LEU A 1 215 ? 7.829 6.935 9.978 1.00 81.50 215 LEU A CA 1
ATOM 1709 C C . LEU A 1 215 ? 7.147 6.267 11.177 1.00 81.50 215 LEU A C 1
ATOM 1711 O O . LEU A 1 215 ? 6.252 6.861 11.770 1.00 81.50 215 LEU A O 1
ATOM 1715 N N . TYR A 1 216 ? 7.617 5.080 11.565 1.00 83.81 216 TYR A N 1
ATOM 1716 C CA . TYR A 1 216 ? 7.076 4.346 12.710 1.00 83.81 216 TYR A CA 1
ATOM 1717 C C . TYR A 1 216 ? 7.172 5.169 14.001 1.00 83.81 216 TYR A C 1
ATOM 1719 O O . TYR A 1 216 ? 6.207 5.286 14.755 1.00 83.81 216 TYR A O 1
ATOM 1727 N N . ARG A 1 217 ? 8.326 5.810 14.221 1.00 90.69 217 ARG A N 1
ATOM 1728 C CA . ARG A 1 217 ? 8.542 6.712 15.355 1.00 90.69 217 ARG A CA 1
ATOM 1729 C C . ARG A 1 217 ? 7.577 7.893 15.372 1.00 90.69 217 ARG A C 1
ATOM 1731 O O . ARG A 1 217 ? 7.030 8.204 16.424 1.00 90.69 217 ARG A O 1
ATOM 1738 N N . LEU A 1 218 ? 7.374 8.551 14.229 1.00 89.12 218 LEU A N 1
ATOM 1739 C CA . LEU A 1 218 ? 6.459 9.689 14.099 1.00 89.12 218 LEU A CA 1
ATOM 1740 C C . LEU A 1 218 ? 5.014 9.283 14.388 1.00 89.12 218 LEU A C 1
ATOM 1742 O O . LEU A 1 218 ? 4.317 9.995 15.107 1.00 89.12 218 LEU A O 1
ATOM 1746 N N . GLU A 1 219 ? 4.571 8.144 13.857 1.00 86.25 219 GLU A N 1
ATOM 1747 C CA . GLU A 1 219 ? 3.231 7.608 14.106 1.00 86.25 219 GLU A CA 1
ATOM 1748 C C . GLU A 1 219 ? 3.017 7.319 15.590 1.00 86.25 219 GLU A C 1
ATOM 1750 O O . GLU A 1 219 ? 2.042 7.793 16.177 1.00 86.25 219 GLU A O 1
ATOM 1755 N N . LEU A 1 220 ? 3.955 6.606 16.218 1.00 87.94 220 LEU A N 1
ATOM 1756 C CA . LEU A 1 220 ? 3.843 6.243 17.624 1.00 87.94 220 LEU A CA 1
ATOM 1757 C C . LEU A 1 220 ? 3.940 7.467 18.541 1.00 87.94 220 LEU A C 1
ATOM 1759 O O . LEU A 1 220 ? 3.140 7.602 19.466 1.00 87.94 220 LEU A O 1
ATOM 1763 N N . ALA A 1 221 ? 4.850 8.401 18.252 1.00 91.25 221 ALA A N 1
ATOM 1764 C CA . ALA A 1 221 ? 4.959 9.657 18.987 1.00 91.25 221 ALA A CA 1
ATOM 1765 C C . ALA A 1 221 ? 3.698 10.512 18.851 1.00 91.25 221 ALA A C 1
ATOM 1767 O O . ALA A 1 221 ? 3.236 11.079 19.838 1.00 91.25 221 ALA A O 1
ATOM 1768 N N . TYR A 1 222 ? 3.102 10.576 17.658 1.00 89.81 222 TYR A N 1
ATOM 1769 C CA . TYR A 1 222 ? 1.851 11.298 17.457 1.00 89.81 222 TYR A CA 1
ATOM 1770 C C . TYR A 1 222 ? 0.708 10.659 18.240 1.00 89.81 222 TYR A C 1
ATOM 1772 O O . TYR A 1 222 ? 0.000 11.366 18.953 1.00 89.81 222 TYR A O 1
ATOM 1780 N N . LEU A 1 223 ? 0.554 9.335 18.167 1.00 86.50 223 LEU A N 1
ATOM 1781 C CA . LEU A 1 223 ? -0.460 8.605 18.929 1.00 86.50 223 LEU A CA 1
ATOM 1782 C C . LEU A 1 223 ? -0.295 8.834 20.438 1.00 86.50 223 LEU A C 1
ATOM 1784 O O . LEU A 1 223 ? -1.268 9.176 21.107 1.00 86.50 223 LEU A O 1
ATOM 1788 N N . LEU A 1 224 ? 0.933 8.742 20.957 1.00 89.88 224 LEU A N 1
ATOM 1789 C CA . LEU A 1 224 ? 1.252 9.044 22.356 1.00 89.88 224 LEU A CA 1
ATOM 1790 C C . LEU A 1 224 ? 0.993 10.516 22.714 1.00 89.88 224 LEU A C 1
ATOM 1792 O O . LEU A 1 224 ? 0.505 10.799 23.805 1.00 89.88 224 LEU A O 1
ATOM 1796 N N . SER A 1 225 ? 1.220 11.461 21.795 1.00 88.00 225 SER A N 1
ATOM 1797 C CA . SER A 1 225 ? 0.915 12.882 22.029 1.00 88.00 225 SER A CA 1
ATOM 1798 C C . SER A 1 225 ? -0.583 13.139 22.257 1.00 88.00 225 SER A C 1
ATOM 1800 O O . SER A 1 225 ? -0.945 14.098 22.943 1.00 88.00 225 SER A O 1
ATOM 1802 N N . LYS A 1 226 ? -1.447 12.272 21.699 1.00 85.12 226 LYS A N 1
ATOM 1803 C CA . LYS A 1 226 ? -2.912 12.309 21.844 1.00 85.12 226 LYS A CA 1
ATOM 1804 C C . LYS A 1 226 ? -3.430 11.579 23.077 1.00 85.12 226 LYS A C 1
ATOM 1806 O O . LYS A 1 226 ? -4.593 11.768 23.424 1.00 85.12 226 LYS A O 1
ATOM 1811 N N . VAL A 1 227 ? -2.591 10.792 23.749 1.00 83.75 227 VAL A N 1
ATOM 1812 C CA . VAL A 1 227 ? -2.948 10.198 25.039 1.00 83.75 227 VAL A CA 1
ATOM 1813 C C . VAL A 1 227 ? -3.215 11.331 26.039 1.00 83.75 227 VAL A C 1
ATOM 1815 O O . VAL A 1 227 ? -2.504 12.332 26.030 1.00 83.75 227 VAL A O 1
ATOM 1818 N N . PRO A 1 228 ? -4.220 11.227 26.914 1.00 78.88 228 PRO A N 1
ATOM 1819 C CA . PRO A 1 228 ? -4.517 12.270 27.894 1.00 78.88 228 PRO A CA 1
ATOM 1820 C C . PRO A 1 228 ? -3.414 12.414 28.921 1.00 78.88 228 PRO A C 1
ATOM 1822 O O . PRO A 1 228 ? -2.885 11.412 29.393 1.00 78.88 228 PRO A O 1
ATOM 1825 N N . GLU A 1 229 ? -3.192 13.638 29.394 1.00 81.19 229 GLU A N 1
ATOM 1826 C CA . GLU A 1 229 ? -2.207 13.947 30.441 1.00 81.19 229 GLU A CA 1
ATOM 1827 C C . GLU A 1 229 ? -2.311 13.033 31.675 1.00 81.19 229 GLU A C 1
ATOM 1829 O O . GLU A 1 229 ? -1.304 12.598 32.213 1.00 81.19 229 GLU A O 1
ATOM 1834 N N . LYS A 1 230 ? -3.525 12.640 32.088 1.00 81.06 230 LYS A N 1
ATOM 1835 C CA . LYS A 1 230 ? -3.741 11.734 33.239 1.00 81.06 230 LYS A CA 1
ATOM 1836 C C . LYS A 1 230 ? -3.187 10.312 33.051 1.00 81.06 230 LYS A C 1
ATOM 1838 O O . LYS A 1 230 ? -2.990 9.592 34.038 1.00 81.06 230 LYS A O 1
ATOM 1843 N N . LEU A 1 231 ? -3.019 9.896 31.798 1.00 84.88 231 LEU A N 1
ATOM 1844 C CA . LEU A 1 231 ? -2.437 8.617 31.397 1.00 84.88 231 LEU A CA 1
ATOM 1845 C C . LEU A 1 231 ? -0.997 8.764 30.900 1.00 84.88 231 LEU A C 1
ATOM 1847 O O . LEU A 1 231 ? -0.306 7.750 30.812 1.00 84.88 231 LEU A O 1
ATOM 1851 N N . LYS A 1 232 ? -0.551 9.983 30.565 1.00 82.00 232 LYS A N 1
ATOM 1852 C CA . LYS A 1 232 ? 0.813 10.213 30.101 1.00 82.00 232 LYS A CA 1
ATOM 1853 C C . LYS A 1 232 ? 1.800 9.860 31.203 1.00 82.00 232 LYS A C 1
ATOM 1855 O O . LYS A 1 232 ? 1.638 10.225 32.366 1.00 82.00 232 LYS A O 1
ATOM 1860 N N . ALA A 1 233 ? 2.830 9.140 30.795 1.00 77.25 233 ALA A N 1
ATOM 1861 C CA . ALA A 1 233 ? 4.039 9.009 31.572 1.00 77.25 233 ALA A CA 1
ATOM 1862 C C . ALA A 1 233 ? 4.864 10.287 31.412 1.00 77.25 233 ALA A C 1
ATOM 1864 O O . ALA A 1 233 ? 4.905 10.861 30.319 1.00 77.25 233 ALA A O 1
ATOM 1865 N N . GLU A 1 234 ? 5.563 10.708 32.465 1.00 79.88 234 GLU A N 1
ATOM 1866 C CA . GLU A 1 234 ? 6.645 11.670 32.278 1.00 79.88 234 GLU A CA 1
ATOM 1867 C C . GLU A 1 234 ? 7.718 11.027 31.399 1.00 79.88 234 GLU A C 1
ATOM 1869 O O . GLU A 1 234 ? 8.299 9.991 31.729 1.00 79.88 234 GLU A O 1
ATOM 1874 N N . VAL A 1 235 ? 7.954 11.635 30.239 1.00 82.00 235 VAL A N 1
ATOM 1875 C CA . VAL A 1 235 ? 8.969 11.163 29.304 1.00 82.00 235 VAL A CA 1
ATOM 1876 C C . VAL A 1 235 ? 10.325 11.627 29.809 1.00 82.00 235 VAL A C 1
ATOM 1878 O O . VAL A 1 235 ? 10.705 12.784 29.624 1.00 82.00 235 VAL A O 1
ATOM 1881 N N . ASN A 1 236 ? 11.074 10.718 30.429 1.00 86.25 236 ASN A N 1
ATOM 1882 C CA . ASN A 1 236 ? 12.464 10.980 30.755 1.00 86.25 236 ASN A CA 1
ATOM 1883 C C . ASN A 1 236 ? 13.303 10.950 29.470 1.00 86.25 236 ASN A C 1
ATOM 1885 O O . ASN A 1 236 ? 13.625 9.890 28.938 1.00 86.25 236 ASN A O 1
ATOM 1889 N N . LEU A 1 237 ? 13.674 12.132 28.976 1.00 86.25 237 LEU A N 1
ATOM 1890 C CA . LEU A 1 237 ? 14.476 12.280 27.762 1.00 86.25 237 LEU A CA 1
ATOM 1891 C C . LEU A 1 237 ? 15.822 11.546 27.848 1.00 86.25 237 LEU A C 1
ATOM 1893 O O . LEU A 1 237 ? 16.296 11.043 26.837 1.00 86.25 237 LEU A O 1
ATOM 1897 N N . THR A 1 238 ? 16.402 11.403 29.044 1.00 85.81 238 THR A N 1
ATOM 1898 C CA . THR A 1 238 ? 17.672 10.675 29.231 1.00 85.81 238 THR A CA 1
ATOM 1899 C C . THR A 1 238 ? 17.554 9.167 28.987 1.00 85.81 238 THR A C 1
ATOM 1901 O O . THR A 1 238 ? 18.566 8.499 28.801 1.00 85.81 238 THR A O 1
ATOM 1904 N N . SER A 1 239 ? 16.334 8.621 28.937 1.00 87.81 239 SER A N 1
ATOM 1905 C CA . SER A 1 239 ? 16.098 7.211 28.620 1.00 87.81 239 SER A CA 1
ATOM 1906 C C . SER A 1 239 ? 16.323 6.879 27.139 1.00 87.81 239 SER A C 1
ATOM 1908 O O . SER A 1 239 ? 16.535 5.715 26.813 1.00 87.81 239 SER A O 1
ATOM 1910 N N . PHE A 1 240 ? 16.334 7.872 26.242 1.00 89.25 240 PHE A N 1
ATOM 1911 C CA . PHE A 1 240 ? 16.650 7.684 24.822 1.00 89.25 240 PHE A CA 1
ATOM 1912 C C . PHE A 1 240 ? 18.168 7.654 24.610 1.00 89.25 240 PHE A C 1
ATOM 1914 O O . PHE A 1 240 ? 18.745 8.600 24.076 1.00 89.25 240 PHE A O 1
ATOM 1921 N N . GLN A 1 241 ? 18.825 6.576 25.046 1.00 83.94 241 GLN A N 1
ATOM 1922 C CA . GLN A 1 241 ? 20.281 6.433 24.942 1.00 83.94 241 GLN A CA 1
ATOM 1923 C C . GLN A 1 241 ? 20.752 6.620 23.497 1.00 83.94 241 GLN A C 1
ATOM 1925 O O . GLN A 1 241 ? 20.342 5.884 22.602 1.00 83.94 241 GLN A O 1
ATOM 1930 N N . GLN A 1 242 ? 21.578 7.640 23.275 1.00 84.69 242 GLN A N 1
ATOM 1931 C CA . GLN A 1 242 ? 22.038 8.025 21.949 1.00 84.69 242 GLN A CA 1
ATOM 1932 C C . GLN A 1 242 ? 23.098 7.033 21.428 1.00 84.69 242 GLN A C 1
ATOM 1934 O O . GLN A 1 242 ? 24.029 6.715 22.168 1.00 84.69 242 GLN A O 1
ATOM 1939 N N . PRO A 1 243 ? 23.025 6.594 20.159 1.00 86.69 243 PRO A N 1
ATOM 1940 C CA . PRO A 1 243 ? 24.152 5.954 19.485 1.00 86.69 243 PRO A CA 1
ATOM 1941 C C . PRO A 1 243 ? 25.365 6.895 19.395 1.00 86.69 243 PRO A C 1
ATOM 1943 O O . PRO A 1 243 ? 25.195 8.114 19.269 1.00 86.69 243 PRO A O 1
ATOM 1946 N N . GLU A 1 244 ? 26.576 6.328 19.414 1.00 80.94 244 GLU A N 1
ATOM 1947 C CA . GLU A 1 244 ? 27.838 7.091 19.375 1.00 80.94 244 GLU A CA 1
ATOM 1948 C C . GLU A 1 244 ? 27.953 7.955 18.106 1.00 80.94 244 GLU A C 1
ATOM 1950 O O . GLU A 1 244 ? 28.303 9.132 18.190 1.00 80.94 244 GLU A O 1
ATOM 1955 N N . ASP A 1 245 ? 27.535 7.423 16.953 1.00 81.44 245 ASP A N 1
ATOM 1956 C CA . ASP A 1 245 ? 27.670 8.080 15.650 1.00 81.44 245 ASP A CA 1
ATOM 1957 C C . ASP A 1 245 ? 26.312 8.382 15.002 1.00 81.44 245 ASP A C 1
ATOM 1959 O O . ASP A 1 245 ? 25.820 7.649 14.140 1.00 81.44 245 ASP A O 1
ATOM 1963 N N . LEU A 1 246 ? 25.691 9.501 15.386 1.00 80.75 246 LEU A N 1
ATOM 1964 C CA . LEU A 1 246 ? 24.472 9.975 14.726 1.00 80.75 246 LEU A CA 1
ATOM 1965 C C . LEU A 1 246 ? 24.759 10.944 13.574 1.00 80.75 246 LEU A C 1
ATOM 1967 O O . LEU A 1 246 ? 25.329 12.033 13.746 1.00 80.75 246 LEU A O 1
ATOM 1971 N N . SER A 1 247 ? 24.229 10.608 12.396 1.00 82.25 247 SER A N 1
ATOM 1972 C CA . SER A 1 247 ? 24.168 11.549 11.280 1.00 82.25 247 SER A CA 1
ATOM 1973 C C . SER A 1 247 ? 23.347 12.789 11.653 1.00 82.25 247 SER A C 1
ATOM 1975 O O . SER A 1 247 ? 22.502 12.781 12.552 1.00 82.25 247 SER A O 1
ATOM 1977 N N . VAL A 1 248 ? 23.601 13.899 10.963 1.00 78.56 248 VAL A N 1
ATOM 1978 C CA . VAL A 1 248 ? 22.830 15.141 11.142 1.00 78.56 248 VAL A CA 1
ATOM 1979 C C . VAL A 1 248 ? 21.344 14.909 10.841 1.00 78.56 248 VAL A C 1
ATOM 1981 O O . VAL A 1 248 ? 20.462 15.423 11.537 1.00 78.56 248 VAL A O 1
ATOM 1984 N N . GLU A 1 249 ? 21.078 14.090 9.823 1.00 77.69 249 GLU A N 1
ATOM 1985 C CA . GLU A 1 249 ? 19.748 13.653 9.421 1.00 77.69 249 GLU A CA 1
ATOM 1986 C C . GLU A 1 249 ? 18.997 12.953 10.554 1.00 77.69 249 GLU A C 1
ATOM 1988 O O . GLU A 1 249 ? 17.848 13.306 10.832 1.00 77.69 249 GLU A O 1
ATOM 1993 N N . GLU A 1 250 ? 19.646 11.993 11.209 1.00 85.50 250 GLU A N 1
ATOM 1994 C CA . GLU A 1 250 ? 19.052 11.182 12.268 1.00 85.50 250 GLU A CA 1
ATOM 1995 C C . GLU A 1 250 ? 18.809 12.008 13.540 1.00 85.50 250 GLU A C 1
ATOM 1997 O O . GLU A 1 250 ? 17.756 11.895 14.165 1.00 85.50 250 GLU A O 1
ATOM 2002 N N . ARG A 1 251 ? 19.713 12.945 13.861 1.00 86.56 251 ARG A N 1
ATOM 2003 C CA . ARG A 1 251 ? 19.518 13.919 14.951 1.00 86.56 251 ARG A CA 1
ATOM 2004 C C . ARG A 1 251 ? 18.318 14.830 14.712 1.00 86.56 251 ARG A C 1
ATOM 2006 O O . ARG A 1 251 ? 17.547 15.105 15.631 1.00 86.56 251 ARG A O 1
ATOM 2013 N N . THR A 1 252 ? 18.140 15.296 13.478 1.00 84.69 252 THR A N 1
ATOM 2014 C CA . THR A 1 252 ? 16.997 16.152 13.125 1.00 84.69 252 THR A CA 1
ATOM 2015 C C . THR A 1 252 ? 15.689 15.368 13.167 1.00 84.69 252 THR A C 1
ATOM 2017 O O . THR A 1 252 ? 14.716 15.854 13.741 1.00 84.69 252 THR A O 1
ATOM 2020 N N . ASP A 1 253 ? 15.668 14.141 12.642 1.00 86.50 253 ASP A N 1
ATOM 2021 C CA . ASP A 1 253 ? 14.488 13.270 12.702 1.00 86.50 253 ASP A CA 1
ATOM 2022 C C . ASP A 1 253 ? 14.099 12.955 14.153 1.00 86.50 253 ASP A C 1
ATOM 2024 O O . ASP A 1 253 ? 12.932 13.099 14.521 1.00 86.50 253 ASP A O 1
ATOM 2028 N N . ALA A 1 254 ? 15.076 12.619 15.000 1.00 90.44 254 ALA A N 1
ATOM 2029 C CA . ALA A 1 254 ? 14.860 12.390 16.424 1.00 90.44 254 ALA A CA 1
ATOM 2030 C C . ALA A 1 254 ? 14.234 13.610 17.116 1.00 90.44 254 ALA A C 1
ATOM 2032 O O . ALA A 1 254 ? 13.275 13.461 17.870 1.00 90.44 254 ALA A O 1
ATOM 2033 N N . ARG A 1 255 ? 14.700 14.831 16.816 1.00 89.75 255 ARG A N 1
ATOM 2034 C CA . ARG A 1 255 ? 14.102 16.065 17.359 1.00 89.75 255 ARG A CA 1
ATOM 2035 C C . ARG A 1 255 ? 12.668 16.280 16.918 1.00 89.75 255 ARG A C 1
ATOM 2037 O O . ARG A 1 255 ? 11.852 16.678 17.744 1.00 89.75 255 ARG A O 1
ATOM 2044 N N . ILE A 1 256 ? 12.349 16.018 15.650 1.00 88.75 256 ILE A N 1
ATOM 2045 C CA . ILE A 1 256 ? 10.967 16.111 15.163 1.00 88.75 256 ILE A CA 1
ATOM 2046 C C . ILE A 1 256 ? 10.091 15.144 15.967 1.00 88.75 256 ILE A C 1
ATOM 2048 O O . ILE A 1 256 ? 9.081 15.560 16.533 1.00 88.75 256 ILE A O 1
ATOM 2052 N N . VAL A 1 257 ? 10.505 13.882 16.096 1.00 91.94 257 VAL A N 1
ATOM 2053 C CA . VAL A 1 257 ? 9.757 12.865 16.852 1.00 91.94 257 VAL A CA 1
ATOM 2054 C C . VAL A 1 257 ? 9.582 13.271 18.320 1.00 91.94 257 VAL A C 1
ATOM 2056 O O . VAL A 1 257 ? 8.469 13.225 18.841 1.00 91.94 257 VAL A O 1
ATOM 2059 N N . LEU A 1 258 ? 10.650 13.713 18.987 1.00 91.94 258 LEU A N 1
ATOM 2060 C CA . LEU A 1 258 ? 10.605 14.128 20.392 1.00 91.94 258 LEU A CA 1
ATOM 2061 C C . LEU A 1 258 ? 9.764 15.391 20.602 1.00 91.94 258 LEU A C 1
ATOM 2063 O O . LEU A 1 258 ? 9.064 15.496 21.610 1.00 91.94 258 LEU A O 1
ATOM 2067 N N . SER A 1 259 ? 9.777 16.328 19.649 1.00 88.81 259 SER A N 1
ATOM 2068 C CA . SER A 1 259 ? 8.923 17.520 19.690 1.00 88.81 259 SER A CA 1
ATOM 2069 C C . SER A 1 259 ? 7.439 17.152 19.644 1.00 88.81 259 SER A C 1
ATOM 2071 O O . SER A 1 259 ? 6.659 17.675 20.434 1.00 88.81 259 SER A O 1
ATOM 2073 N N . ILE A 1 260 ? 7.058 16.169 18.818 1.00 90.31 260 ILE A N 1
ATOM 2074 C CA . ILE A 1 260 ? 5.690 15.633 18.775 1.00 90.31 260 ILE A CA 1
ATOM 2075 C C . ILE A 1 260 ? 5.349 14.943 20.093 1.00 90.31 260 ILE A C 1
ATOM 2077 O O . ILE A 1 260 ? 4.303 15.213 20.680 1.00 90.31 260 ILE A O 1
ATOM 2081 N N . LEU A 1 261 ? 6.237 14.062 20.561 1.00 90.75 261 LEU A N 1
ATOM 2082 C CA . LEU A 1 261 ? 6.009 13.246 21.751 1.00 90.75 261 LEU A CA 1
ATOM 2083 C C . LEU A 1 261 ? 5.793 14.103 23.005 1.00 90.75 261 LEU A C 1
ATOM 2085 O O . LEU A 1 261 ? 4.943 13.791 23.836 1.00 90.75 261 LEU A O 1
ATOM 2089 N N . THR A 1 262 ? 6.574 15.176 23.140 1.00 88.94 262 THR A N 1
ATOM 2090 C CA . THR A 1 262 ? 6.599 16.030 24.338 1.00 88.94 262 THR A CA 1
ATOM 2091 C C . THR A 1 262 ? 5.778 17.311 24.202 1.00 88.94 262 THR A C 1
ATOM 2093 O O . THR A 1 262 ? 5.557 17.995 25.197 1.00 88.94 262 THR A O 1
ATOM 2096 N N . GLY A 1 263 ? 5.364 17.678 22.986 1.00 85.94 263 GLY A N 1
ATOM 2097 C CA . GLY A 1 263 ? 4.748 18.973 22.688 1.00 85.94 263 GLY A CA 1
ATOM 2098 C C . GLY A 1 263 ? 5.697 20.172 22.832 1.00 85.94 263 GLY A C 1
ATOM 2099 O O . GLY A 1 263 ? 5.248 21.315 22.760 1.00 85.94 263 GLY A O 1
ATOM 2100 N N . LYS A 1 264 ? 6.999 19.944 23.060 1.00 86.75 264 LYS A N 1
ATOM 2101 C CA . LYS A 1 264 ? 8.001 21.009 23.188 1.00 86.75 264 LYS A CA 1
ATOM 2102 C C . LYS A 1 264 ? 8.448 21.500 21.813 1.00 86.75 264 LYS A C 1
ATOM 2104 O O . LYS A 1 264 ? 8.421 20.768 20.829 1.00 86.75 264 LYS A O 1
ATOM 2109 N N . ASN A 1 265 ? 8.928 22.742 21.762 1.00 83.81 265 ASN A N 1
ATOM 2110 C CA . ASN A 1 265 ? 9.508 23.313 20.548 1.00 83.81 265 ASN A CA 1
ATOM 2111 C C . ASN A 1 265 ? 10.706 22.467 20.069 1.00 83.81 265 ASN A C 1
ATOM 2113 O O . ASN A 1 265 ? 11.556 22.088 20.874 1.00 83.81 265 ASN A O 1
ATOM 2117 N N . ILE A 1 266 ? 10.806 22.216 18.761 1.00 82.88 266 ILE A N 1
ATOM 2118 C CA . ILE A 1 266 ? 11.895 21.449 18.132 1.00 82.88 266 ILE A CA 1
ATOM 2119 C C . ILE A 1 266 ? 13.307 22.020 18.394 1.00 82.88 266 ILE A C 1
ATOM 2121 O O . ILE A 1 266 ? 14.304 21.297 18.338 1.00 82.88 266 ILE A O 1
ATOM 2125 N N . GLN A 1 267 ? 13.399 23.311 18.726 1.00 81.38 267 GLN A N 1
ATOM 2126 C CA . GLN A 1 267 ? 14.625 24.011 19.122 1.00 81.38 267 GLN A CA 1
ATOM 2127 C C . GLN A 1 267 ? 14.872 24.013 20.642 1.00 81.38 267 GLN A C 1
ATOM 2129 O O . GLN A 1 267 ? 15.754 24.725 21.119 1.00 81.38 267 GLN A O 1
ATOM 2134 N N . SER A 1 268 ? 14.110 23.243 21.427 1.00 84.00 268 SER A N 1
ATOM 2135 C CA . SER A 1 268 ? 14.320 23.128 22.873 1.00 84.00 268 SER A CA 1
ATOM 2136 C C . SER A 1 268 ? 15.764 22.729 23.196 1.00 84.00 268 SER A C 1
ATOM 2138 O O . SER A 1 268 ? 16.292 21.762 22.639 1.00 84.00 268 SER A O 1
ATOM 2140 N N . ARG A 1 269 ? 16.394 23.442 24.143 1.00 84.56 269 ARG A N 1
ATOM 2141 C CA . ARG A 1 269 ? 17.762 23.152 24.615 1.00 84.56 269 ARG A CA 1
ATOM 2142 C C . ARG A 1 269 ? 17.901 21.738 25.178 1.00 84.56 269 ARG A C 1
ATOM 2144 O O . ARG A 1 269 ? 18.963 21.141 25.054 1.00 84.56 269 ARG A O 1
ATOM 2151 N N . GLU A 1 270 ? 16.826 21.188 25.736 1.00 84.00 270 GLU A N 1
ATOM 2152 C CA . GLU A 1 270 ? 16.803 19.811 26.240 1.00 84.00 270 GLU A CA 1
ATOM 2153 C C . GLU A 1 270 ? 17.059 18.779 25.132 1.00 84.00 270 GLU A C 1
ATOM 2155 O O . GLU A 1 270 ? 17.660 17.732 25.368 1.00 84.00 270 GLU A O 1
ATOM 2160 N N . PHE A 1 271 ? 16.647 19.079 23.897 1.00 86.81 271 PHE A N 1
ATOM 2161 C CA . PHE A 1 271 ? 16.941 18.214 22.762 1.00 86.81 271 PHE A CA 1
ATOM 2162 C C . PHE A 1 271 ? 18.383 18.374 22.276 1.00 86.81 271 PHE A C 1
ATOM 2164 O O . PHE A 1 271 ? 18.967 17.395 21.822 1.00 86.81 271 PHE A O 1
ATOM 2171 N N . SER A 1 272 ? 18.984 19.566 22.412 1.00 82.75 272 SER A N 1
ATOM 2172 C CA . SER A 1 272 ? 20.422 19.761 22.151 1.00 82.75 272 SER A CA 1
ATOM 2173 C C . SER A 1 272 ? 21.288 18.909 23.066 1.00 82.75 272 SER A C 1
ATOM 2175 O O . SER A 1 272 ? 22.240 18.305 22.587 1.00 82.75 272 SER A O 1
ATOM 2177 N N . SER A 1 273 ? 20.941 18.792 24.349 1.00 81.19 273 SER A N 1
ATOM 2178 C CA . SER A 1 273 ? 21.677 17.910 25.262 1.00 81.19 273 SER A CA 1
ATOM 2179 C C . SER A 1 273 ? 21.511 16.421 24.952 1.00 81.19 273 SER A C 1
ATOM 2181 O O . SER A 1 273 ? 22.391 15.646 25.303 1.00 81.19 273 SER A O 1
ATOM 2183 N N . LEU A 1 274 ? 20.401 16.016 24.323 1.00 82.69 274 LEU A N 1
ATOM 2184 C CA . LEU A 1 274 ? 20.097 14.605 24.072 1.00 82.69 274 LEU A CA 1
ATOM 2185 C C . LEU A 1 274 ? 20.615 14.094 22.727 1.00 82.69 274 LEU A C 1
ATOM 2187 O O . LEU A 1 274 ? 21.063 12.960 22.642 1.00 82.69 274 LEU A O 1
ATOM 2191 N N . VAL A 1 275 ? 20.484 14.896 21.669 1.00 84.81 275 VAL A N 1
ATOM 2192 C CA . VAL A 1 275 ? 20.821 14.475 20.301 1.00 84.81 275 VAL A CA 1
ATOM 2193 C C . VAL A 1 275 ? 21.859 15.385 19.645 1.00 84.81 275 VAL A C 1
ATOM 2195 O O . VAL A 1 275 ? 22.045 15.328 18.435 1.00 84.81 275 VAL A O 1
ATOM 2198 N N . GLY A 1 276 ? 22.503 16.271 20.405 1.00 81.88 276 GLY A N 1
ATOM 2199 C CA . GLY A 1 276 ? 23.448 17.264 19.892 1.00 81.88 276 GLY A CA 1
ATOM 2200 C C . GLY A 1 276 ? 22.783 18.408 19.124 1.00 81.88 276 GLY A C 1
ATOM 2201 O O . GLY A 1 276 ? 21.581 18.393 18.841 1.00 81.88 276 GLY A O 1
ATOM 2202 N N . ASP A 1 277 ? 23.569 19.427 18.779 1.00 79.19 277 ASP A N 1
ATOM 2203 C CA . ASP A 1 277 ? 23.102 20.563 17.984 1.00 79.19 277 ASP A CA 1
ATOM 2204 C C . ASP A 1 277 ? 22.794 20.159 16.538 1.00 79.19 277 ASP A C 1
ATOM 2206 O O . ASP A 1 277 ? 23.437 19.277 15.957 1.00 79.19 277 ASP A O 1
ATOM 2210 N N . ILE A 1 278 ? 21.777 20.806 15.969 1.00 68.00 278 ILE A N 1
ATOM 2211 C CA . ILE A 1 278 ? 21.320 20.577 14.597 1.00 68.00 278 ILE A CA 1
ATOM 2212 C C . ILE A 1 278 ? 21.476 21.844 13.747 1.00 68.00 278 ILE A C 1
ATOM 2214 O O . ILE A 1 278 ? 21.649 22.935 14.295 1.00 68.00 278 ILE A O 1
ATOM 2218 N N . PRO A 1 279 ? 21.424 21.715 12.411 1.00 62.16 279 PRO A N 1
ATOM 2219 C CA . PRO A 1 279 ? 21.656 22.823 11.497 1.00 62.16 279 PRO A CA 1
ATOM 2220 C C . PRO A 1 279 ? 20.542 23.883 11.500 1.00 62.16 279 PRO A C 1
ATOM 2222 O O . PRO A 1 279 ? 19.492 23.711 12.116 1.00 62.16 279 PRO A O 1
ATOM 2225 N N . GLU A 1 280 ? 20.771 24.956 10.737 1.00 67.44 280 GLU A N 1
ATOM 2226 C CA . GLU A 1 280 ? 19.847 26.077 10.516 1.00 67.44 280 GLU A CA 1
ATOM 2227 C C . GLU A 1 280 ? 18.396 25.646 10.213 1.00 67.44 280 GLU A C 1
ATOM 2229 O O . GLU A 1 280 ? 18.129 24.597 9.623 1.00 67.44 280 GLU A O 1
ATOM 2234 N N . GLN A 1 281 ? 17.439 26.503 10.580 1.00 68.06 281 GLN A N 1
ATOM 2235 C CA . GLN A 1 281 ? 15.989 26.259 10.515 1.00 68.06 281 GLN A CA 1
ATOM 2236 C C . GLN A 1 281 ? 15.473 25.831 9.124 1.00 68.06 281 GLN A C 1
ATOM 2238 O O . GLN A 1 281 ? 14.484 25.100 9.017 1.00 68.06 281 GLN A O 1
ATOM 2243 N N . GLU A 1 282 ? 16.172 26.214 8.055 1.00 61.38 282 GLU A N 1
ATOM 2244 C CA . GLU A 1 282 ? 15.883 25.791 6.682 1.00 61.38 282 GLU A CA 1
ATOM 2245 C C . GLU A 1 282 ? 16.002 24.265 6.502 1.00 61.38 282 GLU A C 1
ATOM 2247 O O . GLU A 1 282 ? 15.133 23.637 5.893 1.00 61.38 282 GLU A O 1
ATOM 2252 N N . LYS A 1 283 ? 17.002 23.627 7.121 1.00 67.38 283 LYS A N 1
ATOM 2253 C CA . LYS A 1 283 ? 17.217 22.174 7.027 1.00 67.38 283 LYS A CA 1
ATOM 2254 C C . LYS A 1 283 ? 16.167 21.371 7.795 1.00 67.38 283 LYS A C 1
ATOM 2256 O O . LYS A 1 283 ? 15.712 20.335 7.311 1.00 67.38 283 LYS A O 1
ATOM 2261 N N . ILE A 1 284 ? 15.700 21.883 8.938 1.00 74.12 284 ILE A N 1
ATOM 2262 C CA . ILE A 1 284 ? 14.559 21.307 9.674 1.00 74.12 284 ILE A CA 1
ATOM 2263 C C . ILE A 1 284 ? 13.311 21.297 8.787 1.00 74.12 284 ILE A C 1
ATOM 2265 O O . ILE A 1 284 ? 12.611 20.289 8.705 1.00 74.12 284 ILE A O 1
ATOM 2269 N N . SER A 1 285 ? 13.067 22.401 8.080 1.00 70.75 285 SER A N 1
ATOM 2270 C CA . SER A 1 285 ? 11.911 22.566 7.192 1.00 70.75 285 SER A CA 1
ATOM 2271 C C . SER A 1 285 ? 11.938 21.550 6.042 1.00 70.75 285 SER A C 1
ATOM 2273 O O . SER A 1 285 ? 10.948 20.863 5.792 1.00 70.75 285 SER A O 1
ATOM 2275 N N . VAL A 1 286 ? 13.097 21.367 5.394 1.00 69.19 286 VAL A N 1
ATOM 2276 C CA . VAL A 1 286 ? 13.291 20.336 4.355 1.00 69.19 286 VAL A CA 1
ATOM 2277 C C . VAL A 1 286 ? 13.036 18.930 4.910 1.00 69.19 286 VAL A C 1
ATOM 2279 O O . VAL A 1 286 ? 12.378 18.113 4.257 1.00 69.19 286 VAL A O 1
ATOM 2282 N N . ARG A 1 287 ? 13.509 18.629 6.125 1.00 78.25 287 ARG A N 1
ATOM 2283 C CA . ARG A 1 287 ? 13.286 17.319 6.763 1.00 78.25 287 ARG A CA 1
ATOM 2284 C C . ARG A 1 287 ? 11.820 17.100 7.146 1.00 78.25 287 ARG A C 1
ATOM 2286 O O . ARG A 1 287 ? 11.311 16.012 6.887 1.00 78.25 287 ARG A O 1
ATOM 2293 N N . LEU A 1 288 ? 11.111 18.120 7.636 1.00 77.00 288 LEU A N 1
ATOM 2294 C CA . LEU A 1 288 ? 9.662 18.069 7.879 1.00 77.00 288 LEU A CA 1
ATOM 2295 C C . LEU A 1 288 ? 8.875 17.781 6.592 1.00 77.00 288 LEU A C 1
ATOM 2297 O O . LEU A 1 288 ? 7.982 16.933 6.603 1.00 77.00 288 LEU A O 1
ATOM 2301 N N . ILE A 1 289 ? 9.242 18.406 5.466 1.00 69.69 289 ILE A N 1
ATOM 2302 C CA . ILE A 1 289 ? 8.638 18.122 4.151 1.00 69.69 289 ILE A CA 1
ATOM 2303 C C . ILE A 1 289 ? 8.886 16.667 3.745 1.00 69.69 289 ILE A C 1
ATOM 2305 O O . ILE A 1 289 ? 7.956 15.969 3.341 1.00 69.69 289 ILE A O 1
ATOM 2309 N N . ARG A 1 290 ? 10.122 16.172 3.891 1.00 71.81 290 ARG A N 1
ATOM 2310 C CA . ARG A 1 290 ? 10.464 14.771 3.590 1.00 71.81 290 ARG A CA 1
ATOM 2311 C C . ARG A 1 290 ? 9.681 13.792 4.460 1.00 71.81 290 ARG A C 1
ATOM 2313 O O . ARG A 1 290 ? 9.168 12.805 3.935 1.00 71.81 290 ARG A O 1
ATOM 2320 N N . ALA A 1 291 ? 9.558 14.066 5.756 1.00 73.81 291 ALA A N 1
ATOM 2321 C CA . ALA A 1 291 ? 8.735 13.281 6.670 1.00 73.81 291 ALA A CA 1
ATOM 2322 C C . ALA A 1 291 ? 7.259 13.293 6.237 1.00 73.81 291 ALA A C 1
ATOM 2324 O O . ALA A 1 291 ? 6.650 12.232 6.119 1.00 73.81 291 ALA A O 1
ATOM 2325 N N . GLY A 1 292 ? 6.716 14.466 5.897 1.00 71.50 292 GLY A N 1
ATOM 2326 C CA . GLY A 1 292 ? 5.364 14.617 5.355 1.00 71.50 292 GLY A CA 1
ATOM 2327 C C . GLY A 1 292 ? 5.135 13.800 4.081 1.00 71.50 292 GLY A C 1
ATOM 2328 O O . GLY A 1 292 ? 4.147 13.075 3.984 1.00 71.50 292 GLY A O 1
ATOM 2329 N N . ASN A 1 293 ? 6.070 13.840 3.130 1.00 63.31 293 ASN A N 1
ATOM 2330 C CA . ASN A 1 293 ? 5.979 13.062 1.894 1.00 63.31 293 ASN A CA 1
ATOM 2331 C C . ASN A 1 293 ? 6.048 11.556 2.163 1.00 63.31 293 ASN A C 1
ATOM 2333 O O . ASN A 1 293 ? 5.245 10.811 1.606 1.00 63.31 293 ASN A O 1
ATOM 2337 N N . LYS A 1 294 ? 6.939 11.103 3.058 1.00 67.62 294 LYS A N 1
ATOM 2338 C CA . LYS A 1 294 ? 7.008 9.693 3.481 1.00 67.62 294 LYS A CA 1
ATOM 2339 C C . LYS A 1 294 ? 5.689 9.219 4.093 1.00 67.62 294 LYS A C 1
ATOM 2341 O O . LYS A 1 294 ? 5.211 8.154 3.722 1.00 67.62 294 LYS A O 1
ATOM 2346 N N . VAL A 1 295 ? 5.075 10.026 4.961 1.00 68.38 295 VAL A N 1
ATOM 2347 C CA . VAL A 1 295 ? 3.760 9.742 5.564 1.00 68.38 295 VAL A CA 1
ATOM 2348 C C . VAL A 1 295 ? 2.665 9.607 4.498 1.00 68.38 295 VAL A C 1
ATOM 2350 O O . VAL A 1 295 ? 1.816 8.722 4.599 1.00 68.38 295 VAL A O 1
ATOM 2353 N N . VAL A 1 296 ? 2.684 10.447 3.454 1.00 61.78 296 VAL A N 1
ATOM 2354 C CA . VAL A 1 296 ? 1.711 10.355 2.350 1.00 61.78 296 VAL A CA 1
ATOM 2355 C C . VAL A 1 296 ? 1.954 9.126 1.476 1.00 61.78 296 VAL A C 1
ATOM 2357 O O . VAL A 1 296 ? 0.997 8.437 1.140 1.00 61.78 296 VAL A O 1
ATOM 2360 N N . MET A 1 297 ? 3.207 8.841 1.115 1.00 52.47 297 MET A N 1
ATOM 2361 C CA . MET A 1 297 ? 3.550 7.699 0.261 1.00 52.47 297 MET A CA 1
ATOM 2362 C C . MET A 1 297 ? 3.284 6.357 0.940 1.00 52.47 297 MET A C 1
ATOM 2364 O O . MET A 1 297 ? 2.809 5.433 0.290 1.00 52.47 297 MET A O 1
ATOM 2368 N N . ALA A 1 298 ? 3.568 6.253 2.239 1.00 59.66 298 ALA A N 1
ATOM 2369 C CA . ALA A 1 298 ? 3.338 5.033 3.002 1.00 59.66 298 ALA A CA 1
ATOM 2370 C C . ALA A 1 298 ? 1.855 4.783 3.321 1.00 59.66 298 ALA A C 1
ATOM 2372 O O . ALA A 1 298 ? 1.511 3.679 3.728 1.00 59.66 298 ALA A O 1
ATOM 2373 N N . GLY A 1 299 ? 0.982 5.785 3.139 1.00 52.06 299 GLY A N 1
ATOM 2374 C CA . GLY A 1 299 ? -0.442 5.667 3.446 1.00 52.06 299 GLY A CA 1
ATOM 2375 C C . GLY A 1 299 ? -0.696 5.424 4.934 1.00 52.06 299 GLY A C 1
ATOM 2376 O O . GLY A 1 299 ? -1.319 4.426 5.283 1.00 52.06 299 GLY A O 1
ATOM 2377 N N . THR A 1 300 ? -0.195 6.315 5.803 1.00 65.62 300 THR A N 1
ATOM 2378 C CA . THR A 1 300 ? -0.343 6.170 7.265 1.00 65.62 300 THR A CA 1
ATOM 2379 C C . THR A 1 300 ? -1.787 5.876 7.683 1.00 65.62 300 THR A C 1
ATOM 2381 O O . THR A 1 300 ? -2.733 6.490 7.183 1.00 65.62 300 THR A O 1
ATOM 2384 N N . SER A 1 301 ? -1.955 4.975 8.652 1.00 59.34 301 SER A N 1
ATOM 2385 C CA . SER A 1 301 ? -3.246 4.713 9.296 1.00 59.34 301 SER A CA 1
ATOM 2386 C C . SER A 1 301 ? -3.592 5.740 10.383 1.00 59.34 301 SER A C 1
ATOM 2388 O O . SER A 1 301 ? -4.675 5.677 10.960 1.00 59.34 301 SER A O 1
ATOM 2390 N N . VAL A 1 302 ? -2.680 6.668 10.707 1.00 67.12 302 VAL A N 1
ATOM 2391 C CA . VAL A 1 302 ? -2.860 7.651 11.783 1.00 67.12 302 VAL A CA 1
ATOM 2392 C C . VAL A 1 302 ? -3.496 8.929 11.235 1.00 67.12 302 VAL A C 1
ATOM 2394 O O . VAL A 1 302 ? -2.829 9.842 10.736 1.00 67.12 302 VAL A O 1
ATOM 2397 N N . GLU A 1 303 ? -4.821 8.997 11.347 1.00 66.12 303 GLU A N 1
ATOM 2398 C CA . GLU A 1 303 ? -5.612 10.166 10.964 1.00 66.12 303 GLU A CA 1
ATOM 2399 C C . GLU A 1 303 ? -5.144 11.417 11.741 1.00 66.12 303 GLU A C 1
ATOM 2401 O O . GLU A 1 303 ? -4.982 11.400 12.960 1.00 66.12 303 GLU A O 1
ATOM 2406 N N . GLY A 1 304 ? -4.861 12.516 11.032 1.00 73.94 304 GLY A N 1
ATOM 2407 C CA . GLY A 1 304 ? -4.427 13.788 11.628 1.00 73.94 304 GLY A CA 1
ATOM 2408 C C . GLY A 1 304 ? -2.912 14.021 11.735 1.00 73.94 304 GLY A C 1
ATOM 2409 O O . GLY A 1 304 ? -2.513 15.187 11.815 1.00 73.94 304 GLY A O 1
ATOM 2410 N N . LEU A 1 305 ? -2.054 12.991 11.649 1.00 79.94 305 LEU A N 1
ATOM 2411 C CA . LEU A 1 305 ? -0.588 13.177 11.602 1.00 79.94 305 LEU A CA 1
ATOM 2412 C C . LEU A 1 305 ? -0.179 13.987 10.364 1.00 79.94 305 LEU A C 1
ATOM 2414 O O . LEU A 1 305 ? 0.599 14.936 10.454 1.00 79.94 305 LEU A O 1
ATOM 2418 N N . LYS A 1 306 ? -0.772 13.664 9.210 1.00 76.81 306 LYS A N 1
ATOM 2419 C CA . LYS A 1 306 ? -0.575 14.407 7.958 1.00 76.81 306 LYS A CA 1
ATOM 2420 C C . LYS A 1 306 ? -0.922 15.889 8.120 1.00 76.81 306 LYS A C 1
ATOM 2422 O O . LYS A 1 306 ? -0.136 16.742 7.721 1.00 76.81 306 LYS A O 1
ATOM 2427 N N . SER A 1 307 ? -2.076 16.190 8.714 1.00 78.06 307 SER A N 1
ATOM 2428 C CA . SER A 1 307 ? -2.531 17.567 8.936 1.00 78.06 307 SER A CA 1
ATOM 2429 C C . SER A 1 307 ? -1.617 18.320 9.903 1.00 78.06 307 SER A C 1
ATOM 2431 O O . SER A 1 307 ? -1.325 19.491 9.679 1.00 78.06 307 SER A O 1
ATOM 2433 N N . TRP A 1 308 ? -1.125 17.646 10.947 1.00 82.75 308 TRP A N 1
ATOM 2434 C CA . TRP A 1 308 ? -0.166 18.224 11.887 1.00 82.75 308 TRP A CA 1
ATOM 2435 C C . TRP A 1 308 ? 1.161 18.562 11.200 1.00 82.75 308 TRP A C 1
ATOM 2437 O O . TRP A 1 308 ? 1.578 19.715 11.236 1.00 82.75 308 TRP A O 1
ATOM 2447 N N . LEU A 1 309 ? 1.757 17.608 10.472 1.00 78.44 309 LEU A N 1
ATOM 2448 C CA . LEU A 1 309 ? 2.991 17.843 9.714 1.00 78.44 309 LEU A CA 1
ATOM 2449 C C . LEU A 1 309 ? 2.817 18.978 8.701 1.00 78.44 309 LEU A C 1
ATOM 2451 O O . LEU A 1 309 ? 3.688 19.827 8.575 1.00 78.44 309 LEU A O 1
ATOM 2455 N N . GLN A 1 310 ? 1.677 19.040 8.010 1.00 71.19 310 GLN A N 1
ATOM 2456 C CA . GLN A 1 310 ? 1.372 20.138 7.092 1.00 71.19 310 GLN A CA 1
ATOM 2457 C C . GLN A 1 310 ? 1.297 21.500 7.789 1.00 71.19 310 GLN A C 1
ATOM 2459 O O . GLN A 1 310 ? 1.703 22.496 7.194 1.00 71.19 310 GLN A O 1
ATOM 2464 N N . ASN A 1 311 ? 0.784 21.568 9.017 1.00 75.38 311 ASN A N 1
ATOM 2465 C CA . ASN A 1 311 ? 0.750 22.810 9.784 1.00 75.38 311 ASN A CA 1
ATOM 2466 C C . ASN A 1 311 ? 2.154 23.234 10.223 1.00 75.38 311 ASN A C 1
ATOM 2468 O O . ASN A 1 311 ? 2.508 24.390 10.014 1.00 75.38 311 ASN A O 1
ATOM 2472 N N . GLU A 1 312 ? 2.981 22.309 10.713 1.00 72.56 312 GLU A N 1
ATOM 2473 C CA . GLU A 1 312 ? 4.385 22.601 11.038 1.00 72.56 312 GLU A CA 1
ATOM 2474 C C . GLU A 1 312 ? 5.176 23.049 9.800 1.00 72.56 312 GLU A C 1
ATOM 2476 O O . GLU A 1 312 ? 5.908 24.038 9.843 1.00 72.56 312 GLU A O 1
ATOM 2481 N N . ILE A 1 313 ? 4.952 22.400 8.651 1.00 67.81 313 ILE A N 1
ATOM 2482 C CA . ILE A 1 313 ? 5.540 22.803 7.365 1.00 67.81 313 ILE A CA 1
ATOM 2483 C C . ILE A 1 313 ? 5.100 24.228 6.992 1.00 67.81 313 ILE A C 1
ATOM 2485 O O . ILE A 1 313 ? 5.935 25.044 6.604 1.00 67.81 313 ILE A O 1
ATOM 2489 N N . LYS A 1 314 ? 3.812 24.569 7.142 1.00 61.31 314 LYS A N 1
ATOM 2490 C CA . LYS A 1 314 ? 3.295 25.924 6.865 1.00 61.31 314 LYS A CA 1
ATOM 2491 C C . LYS A 1 314 ? 3.904 26.984 7.782 1.00 61.31 314 LYS A C 1
ATOM 2493 O O . LYS A 1 314 ? 4.225 28.064 7.299 1.00 61.31 314 LYS A O 1
ATOM 2498 N N . VAL A 1 315 ? 4.082 26.678 9.069 1.00 54.97 315 VAL A N 1
ATOM 2499 C CA . VAL A 1 315 ? 4.734 27.573 10.042 1.00 54.97 315 VAL A CA 1
ATOM 2500 C C . VAL A 1 315 ? 6.211 27.781 9.687 1.00 54.97 315 VAL A C 1
ATOM 2502 O O . VAL A 1 315 ? 6.749 28.866 9.886 1.00 54.97 315 VAL A O 1
ATOM 2505 N N . SER A 1 316 ? 6.851 26.778 9.082 1.00 50.09 316 SER A N 1
ATOM 2506 C CA . SER A 1 316 ? 8.251 26.837 8.654 1.00 50.09 316 SER A CA 1
ATOM 2507 C C . SER A 1 316 ? 8.502 27.542 7.305 1.00 50.09 316 SER A C 1
ATOM 2509 O O . SER A 1 316 ? 9.654 27.732 6.916 1.00 50.09 316 SER A O 1
ATOM 2511 N N . HIS A 1 317 ? 7.462 27.988 6.587 1.00 44.44 317 HIS A N 1
ATOM 2512 C CA . HIS A 1 317 ? 7.613 28.617 5.272 1.00 44.44 317 HIS A CA 1
ATOM 2513 C C . HIS A 1 317 ? 7.527 30.152 5.287 1.00 44.44 317 HIS A C 1
ATOM 2515 O O . HIS A 1 317 ? 6.461 30.747 5.150 1.00 44.44 317 HIS A O 1
ATOM 2521 N N . LEU A 1 318 ? 8.701 30.787 5.245 1.00 34.66 318 LEU A N 1
ATOM 2522 C CA . LEU A 1 318 ? 8.945 31.980 4.433 1.00 34.66 318 LEU A CA 1
ATOM 2523 C C . LEU A 1 318 ? 10.044 31.637 3.413 1.00 34.66 318 LEU A C 1
ATOM 2525 O O . LEU A 1 318 ? 11.211 31.530 3.763 1.00 34.66 318 LEU A O 1
ATOM 2529 N N . LYS A 1 319 ? 9.637 31.515 2.140 1.00 37.28 319 LYS A N 1
ATOM 2530 C CA . LYS A 1 319 ? 10.468 31.587 0.920 1.00 37.28 319 LYS A CA 1
ATOM 2531 C C . LYS A 1 319 ? 11.491 30.461 0.667 1.00 37.28 319 LYS A C 1
ATOM 2533 O O . LYS A 1 319 ? 12.689 30.688 0.741 1.00 37.28 319 LYS A O 1
ATOM 2538 N N . THR A 1 320 ? 11.047 29.335 0.109 1.00 38.66 320 THR A N 1
ATOM 2539 C CA . THR A 1 320 ? 11.853 28.634 -0.913 1.00 38.66 320 THR A CA 1
ATOM 2540 C C . THR A 1 320 ? 11.069 28.599 -2.219 1.00 38.66 320 THR A C 1
ATOM 2542 O O . THR A 1 320 ? 10.238 27.741 -2.503 1.00 38.66 320 THR A O 1
ATOM 2545 N N . THR A 1 321 ? 11.277 29.647 -3.009 1.00 37.12 321 THR A N 1
ATOM 2546 C CA . THR A 1 321 ? 10.726 29.806 -4.352 1.00 37.12 321 THR A CA 1
ATOM 2547 C C . THR A 1 321 ? 11.311 28.750 -5.291 1.00 37.12 321 THR A C 1
ATOM 2549 O O . THR A 1 321 ? 12.439 28.885 -5.748 1.00 37.12 321 THR A O 1
ATOM 2552 N N . GLY A 1 322 ? 10.530 27.717 -5.604 1.00 38.19 322 GLY A N 1
ATOM 2553 C CA . GLY A 1 322 ? 10.217 27.314 -6.983 1.00 38.19 322 GLY A CA 1
ATOM 2554 C C . GLY A 1 322 ? 11.326 26.923 -7.973 1.00 38.19 322 GLY A C 1
ATOM 2555 O O . GLY A 1 322 ? 10.997 26.743 -9.142 1.00 38.19 322 GLY A O 1
ATOM 2556 N N . ARG A 1 323 ? 12.595 26.766 -7.581 1.00 43.59 323 ARG A N 1
ATOM 2557 C CA . ARG A 1 323 ? 13.634 26.176 -8.444 1.00 43.59 323 ARG A CA 1
ATOM 2558 C C . ARG A 1 323 ? 14.448 25.137 -7.681 1.00 43.59 323 ARG A C 1
ATOM 2560 O O . ARG A 1 323 ? 15.372 25.478 -6.955 1.00 43.59 323 ARG A O 1
ATOM 2567 N N . THR A 1 324 ? 14.107 23.870 -7.877 1.00 54.66 324 THR A N 1
ATOM 2568 C CA . THR A 1 324 ? 14.976 22.734 -7.552 1.00 54.66 324 THR A CA 1
ATOM 2569 C C . THR A 1 324 ? 16.196 22.765 -8.472 1.00 54.66 324 THR A C 1
ATOM 2571 O O . THR A 1 324 ? 16.021 22.723 -9.691 1.00 54.66 324 THR A O 1
ATOM 2574 N N . ARG A 1 325 ? 17.417 22.872 -7.929 1.00 68.94 325 ARG A N 1
ATOM 2575 C CA . ARG A 1 325 ? 18.641 22.788 -8.743 1.00 68.94 325 ARG A CA 1
ATOM 2576 C C . ARG A 1 325 ? 18.865 21.343 -9.187 1.00 68.94 325 ARG A C 1
ATOM 2578 O O . ARG A 1 325 ? 18.545 20.412 -8.456 1.00 68.94 325 ARG A O 1
ATOM 2585 N N . GLU A 1 326 ? 19.440 21.157 -10.368 1.00 76.25 326 GLU A N 1
ATOM 2586 C CA . GLU A 1 326 ? 19.796 19.838 -10.917 1.00 76.25 326 GLU A CA 1
ATOM 2587 C C . GLU A 1 326 ? 20.672 19.058 -9.929 1.00 76.25 326 GLU A C 1
ATOM 2589 O O . GLU A 1 326 ? 20.393 17.904 -9.623 1.00 76.25 326 GLU A O 1
ATOM 2594 N N . ASP A 1 327 ? 21.639 19.737 -9.311 1.00 82.94 327 ASP A N 1
ATOM 2595 C CA . ASP A 1 327 ? 22.505 19.172 -8.274 1.00 82.94 327 ASP A CA 1
ATOM 2596 C C . ASP A 1 327 ? 21.730 18.643 -7.058 1.00 82.94 327 ASP A C 1
ATOM 2598 O O . ASP A 1 327 ? 22.113 17.618 -6.498 1.00 82.94 327 ASP A O 1
ATOM 2602 N N . ASP A 1 328 ? 20.627 19.289 -6.657 1.00 79.94 328 ASP A N 1
ATOM 2603 C CA . ASP A 1 328 ? 19.797 18.799 -5.550 1.00 79.94 328 ASP A CA 1
ATOM 2604 C C . ASP A 1 328 ? 19.168 17.447 -5.898 1.00 79.94 328 ASP A C 1
ATOM 2606 O O . ASP A 1 328 ? 19.133 16.550 -5.054 1.00 79.94 328 ASP A O 1
ATOM 2610 N N . LEU A 1 329 ? 18.687 17.283 -7.134 1.00 81.50 329 LEU A N 1
ATOM 2611 C CA . LEU A 1 329 ? 18.130 16.019 -7.617 1.00 81.50 329 LEU A CA 1
ATOM 2612 C C . LEU A 1 329 ? 19.199 14.923 -7.651 1.00 81.50 329 LEU A C 1
ATOM 2614 O O . LEU A 1 329 ? 18.950 13.814 -7.183 1.00 81.50 329 LEU A O 1
ATOM 2618 N N . LEU A 1 330 ? 20.392 15.239 -8.159 1.00 86.88 330 LEU A N 1
ATOM 2619 C CA . LEU A 1 330 ? 21.499 14.285 -8.245 1.00 86.88 330 LEU A CA 1
ATOM 2620 C C . LEU A 1 330 ? 21.956 13.810 -6.859 1.00 86.88 330 LEU A C 1
ATOM 2622 O O . LEU A 1 330 ? 22.120 12.611 -6.636 1.00 86.88 330 LEU A O 1
ATOM 2626 N N . ILE A 1 331 ? 22.095 14.734 -5.901 1.00 86.69 331 ILE A N 1
ATOM 2627 C CA . ILE A 1 331 ? 22.413 14.400 -4.505 1.00 86.69 331 ILE A CA 1
ATOM 2628 C C . ILE A 1 331 ? 21.288 13.555 -3.891 1.00 86.69 331 ILE A C 1
ATOM 2630 O O . ILE A 1 331 ? 21.555 12.560 -3.220 1.00 86.69 331 ILE A O 1
ATOM 2634 N N . TYR A 1 332 ? 20.025 13.916 -4.137 1.00 83.81 332 TYR A N 1
ATOM 2635 C CA . TYR A 1 332 ? 18.871 13.168 -3.635 1.00 83.81 332 TYR A CA 1
ATOM 2636 C C . TYR A 1 332 ? 18.825 11.728 -4.160 1.00 83.81 332 TYR A C 1
ATOM 2638 O O . TYR A 1 332 ? 18.507 10.822 -3.388 1.00 83.81 332 TYR A O 1
ATOM 2646 N N . ILE A 1 333 ? 19.169 11.505 -5.432 1.00 85.81 333 ILE A N 1
ATOM 2647 C CA . ILE A 1 333 ? 19.256 10.168 -6.037 1.00 85.81 333 ILE A CA 1
ATOM 2648 C C . ILE A 1 333 ? 20.255 9.293 -5.269 1.00 85.81 333 ILE A C 1
ATOM 2650 O O . ILE A 1 333 ? 19.892 8.199 -4.835 1.00 85.81 333 ILE A O 1
ATOM 2654 N N . LEU A 1 334 ? 21.473 9.795 -5.027 1.00 87.88 334 LEU A N 1
ATOM 2655 C CA . LEU A 1 334 ? 22.502 9.050 -4.292 1.00 87.88 334 LEU A CA 1
ATOM 2656 C C . LEU A 1 334 ? 22.090 8.776 -2.842 1.00 87.88 334 LEU A C 1
ATOM 2658 O O . LEU A 1 334 ? 22.128 7.631 -2.392 1.00 87.88 334 LEU A O 1
ATOM 2662 N N . GLN A 1 335 ? 21.594 9.801 -2.138 1.00 82.81 335 GLN A N 1
ATOM 2663 C CA . GLN A 1 335 ? 21.122 9.667 -0.755 1.00 82.81 335 GLN A CA 1
ATOM 2664 C C . GLN A 1 335 ? 19.987 8.645 -0.619 1.00 82.81 335 GLN A C 1
ATOM 2666 O O . GLN A 1 335 ? 19.962 7.874 0.339 1.00 82.81 335 GLN A O 1
ATOM 2671 N N . THR A 1 336 ? 19.048 8.624 -1.567 1.00 76.19 336 THR A N 1
ATOM 2672 C CA . THR A 1 336 ? 17.907 7.695 -1.548 1.00 76.19 336 THR A CA 1
ATOM 2673 C C . THR A 1 336 ? 18.349 6.253 -1.784 1.00 76.19 336 THR A C 1
ATOM 2675 O O . THR A 1 336 ? 17.763 5.343 -1.202 1.00 76.19 336 THR A O 1
ATOM 2678 N N . ASN A 1 337 ? 19.409 6.039 -2.571 1.00 79.12 337 ASN A N 1
ATOM 2679 C CA . ASN A 1 337 ? 19.992 4.711 -2.763 1.00 79.12 337 ASN A CA 1
ATOM 2680 C C . ASN A 1 337 ? 20.894 4.260 -1.598 1.00 79.12 337 ASN A C 1
ATOM 2682 O O . ASN A 1 337 ? 21.389 3.138 -1.613 1.00 79.12 337 ASN A O 1
ATOM 2686 N N . GLY A 1 338 ? 21.126 5.121 -0.598 1.00 78.62 338 GLY A N 1
ATOM 2687 C CA . GLY A 1 338 ? 22.074 4.862 0.490 1.00 78.62 338 GLY A CA 1
ATOM 2688 C C . GLY A 1 338 ? 23.544 4.940 0.061 1.00 78.62 338 GLY A C 1
ATOM 2689 O O . GLY A 1 338 ? 24.425 4.560 0.828 1.00 78.62 338 GLY A O 1
ATOM 2690 N N . GLU A 1 339 ? 23.824 5.438 -1.145 1.00 79.88 339 GLU A N 1
ATOM 2691 C CA . GLU A 1 339 ? 25.179 5.597 -1.668 1.00 79.88 339 GLU A CA 1
ATOM 2692 C C . GLU A 1 339 ? 25.742 6.954 -1.235 1.00 79.88 339 GLU A C 1
ATOM 2694 O O . GLU A 1 339 ? 25.157 7.999 -1.512 1.00 79.88 339 GLU A O 1
ATOM 2699 N N . LYS A 1 340 ? 26.906 6.958 -0.575 1.00 79.06 340 LYS A N 1
ATOM 2700 C CA . LYS A 1 340 ? 27.693 8.174 -0.308 1.00 79.06 340 LYS A CA 1
ATOM 2701 C C . LYS A 1 340 ? 29.172 7.929 -0.633 1.00 79.06 340 LYS A C 1
ATOM 2703 O O . LYS A 1 340 ? 30.002 7.879 0.280 1.00 79.06 340 LYS A O 1
ATOM 2708 N N . PRO A 1 341 ? 29.510 7.715 -1.917 1.00 77.81 341 PRO A N 1
ATOM 2709 C CA . PRO A 1 341 ? 30.886 7.480 -2.320 1.00 77.81 341 PRO A CA 1
ATOM 2710 C C . PRO A 1 341 ? 31.718 8.723 -2.004 1.00 77.81 341 PRO A C 1
ATOM 2712 O O . PRO A 1 341 ? 31.410 9.822 -2.464 1.00 77.81 341 PRO A O 1
ATOM 2715 N N . LYS A 1 342 ? 32.766 8.548 -1.196 1.00 81.31 342 LYS A N 1
ATOM 2716 C CA . LYS A 1 342 ? 33.722 9.613 -0.889 1.00 81.31 342 LYS A CA 1
ATOM 2717 C C . LYS A 1 342 ? 34.797 9.615 -1.963 1.00 81.31 342 LYS A C 1
ATOM 2719 O O . LYS A 1 342 ? 35.594 8.682 -2.045 1.00 81.31 342 LYS A O 1
ATOM 2724 N N . LEU A 1 343 ? 34.796 10.647 -2.795 1.00 79.88 343 LEU A N 1
ATOM 2725 C CA . LEU A 1 343 ? 35.698 10.771 -3.931 1.00 79.88 343 LEU A CA 1
ATOM 2726 C C . LEU A 1 343 ? 36.465 12.082 -3.850 1.00 79.88 343 LEU A C 1
ATOM 2728 O O . LEU A 1 343 ? 35.874 13.157 -3.805 1.00 79.88 343 LEU A O 1
ATOM 2732 N N . GLU A 1 344 ? 37.792 11.995 -3.878 1.00 75.81 344 GLU A N 1
ATOM 2733 C CA . GLU A 1 344 ? 38.638 13.172 -4.036 1.00 75.81 344 GLU A CA 1
ATOM 2734 C C . GLU A 1 344 ? 38.784 13.483 -5.533 1.00 75.81 344 GLU A C 1
ATOM 2736 O O . GLU A 1 344 ? 39.448 12.756 -6.275 1.00 75.81 344 GLU A O 1
ATOM 2741 N N . ILE A 1 345 ? 38.146 14.558 -6.001 1.00 72.06 345 ILE A N 1
ATOM 2742 C CA . ILE A 1 345 ? 38.101 14.899 -7.427 1.00 72.06 345 ILE A CA 1
ATOM 2743 C C . ILE A 1 345 ? 39.200 15.917 -7.732 1.00 72.06 345 ILE A C 1
ATOM 2745 O O . ILE A 1 345 ? 39.011 17.132 -7.697 1.00 72.06 345 ILE A O 1
ATOM 2749 N N . LYS A 1 346 ? 40.398 15.414 -8.043 1.00 70.19 346 LYS A N 1
ATOM 2750 C CA . LYS A 1 346 ? 41.532 16.258 -8.444 1.00 70.19 346 LYS A CA 1
ATOM 2751 C C . LYS A 1 346 ? 41.466 16.572 -9.938 1.00 70.19 346 LYS A C 1
ATOM 2753 O O . LYS A 1 346 ? 41.615 15.685 -10.780 1.00 70.19 346 LYS A O 1
ATOM 2758 N N . PHE A 1 347 ? 41.281 17.848 -10.277 1.00 67.38 347 PHE A N 1
ATOM 2759 C CA . PHE A 1 347 ? 41.444 18.324 -11.652 1.00 67.38 347 PHE A CA 1
ATOM 2760 C C . PHE A 1 347 ? 42.917 18.475 -11.989 1.00 67.38 347 PHE A C 1
ATOM 2762 O O . PHE A 1 347 ? 43.645 19.223 -11.338 1.00 67.38 347 PHE A O 1
ATOM 2769 N N . ASN A 1 348 ? 43.351 17.799 -13.048 1.00 67.50 348 ASN A N 1
ATOM 2770 C CA . ASN A 1 348 ? 44.671 18.043 -13.596 1.00 67.50 348 ASN A CA 1
ATOM 2771 C C . ASN A 1 348 ? 44.633 19.352 -14.399 1.00 67.50 348 ASN A C 1
ATOM 2773 O O . ASN A 1 348 ? 44.048 19.403 -15.482 1.00 67.50 348 ASN A O 1
ATOM 2777 N N . HIS A 1 349 ? 45.271 20.405 -13.880 1.00 60.12 349 HIS A N 1
ATOM 2778 C CA . HIS A 1 349 ? 45.328 21.726 -14.521 1.00 60.12 349 HIS A CA 1
ATOM 2779 C C . HIS A 1 349 ? 45.924 21.709 -15.937 1.00 60.12 349 HIS A C 1
ATOM 2781 O O . HIS A 1 349 ? 45.685 22.641 -16.694 1.00 60.12 349 HIS A O 1
ATOM 2787 N N . SER A 1 350 ? 46.652 20.652 -16.310 1.00 61.31 350 SER A N 1
ATOM 2788 C CA . SER A 1 350 ? 47.195 20.479 -17.663 1.00 61.31 350 SER A CA 1
ATOM 2789 C C . SER A 1 350 ? 46.243 19.796 -18.655 1.00 61.31 350 SER A C 1
ATOM 2791 O O . SER A 1 350 ? 46.555 19.760 -19.841 1.00 61.31 350 SER A O 1
ATOM 2793 N N . ARG A 1 351 ? 45.117 19.216 -18.205 1.00 59.06 351 ARG A N 1
ATOM 2794 C CA . ARG A 1 351 ? 44.282 18.331 -19.042 1.00 59.06 351 ARG A CA 1
ATOM 2795 C C . ARG A 1 351 ? 42.781 18.657 -19.090 1.00 59.06 351 ARG A C 1
ATOM 2797 O O . ARG A 1 351 ? 42.087 18.027 -19.867 1.00 59.06 351 ARG A O 1
ATOM 2804 N N . ASP A 1 352 ? 42.256 19.624 -18.333 1.00 74.69 352 ASP A N 1
ATOM 2805 C CA . ASP A 1 352 ? 40.825 20.029 -18.342 1.00 74.69 352 ASP A CA 1
ATOM 2806 C C . ASP A 1 352 ? 39.786 18.894 -18.126 1.00 74.69 352 ASP A C 1
ATOM 2808 O O . ASP A 1 352 ? 38.581 19.078 -18.337 1.00 74.69 352 ASP A O 1
ATOM 2812 N N . PHE A 1 353 ? 40.216 17.735 -17.619 1.00 80.50 353 PHE A N 1
ATOM 2813 C CA . PHE A 1 353 ? 39.351 16.614 -17.255 1.00 80.50 353 PHE A CA 1
ATOM 2814 C C . PHE A 1 353 ? 39.828 15.874 -15.998 1.00 80.50 353 PHE A C 1
ATOM 2816 O O . PHE A 1 353 ? 41.002 15.947 -15.621 1.00 80.50 353 PHE A O 1
ATOM 2823 N N . THR A 1 354 ? 38.913 15.112 -15.396 1.00 80.81 354 THR A N 1
ATOM 2824 C CA . THR A 1 354 ? 39.179 14.153 -14.315 1.00 80.81 354 THR A CA 1
ATOM 2825 C C . THR A 1 354 ? 38.539 12.810 -14.657 1.00 80.81 354 THR A C 1
ATOM 2827 O O . THR A 1 354 ? 37.351 12.740 -14.973 1.00 80.81 354 THR A O 1
ATOM 2830 N N . GLY A 1 355 ? 39.331 11.737 -14.614 1.00 75.75 355 GLY A N 1
ATOM 2831 C CA . GLY A 1 355 ? 38.817 10.370 -14.710 1.00 75.75 355 GLY A CA 1
ATOM 2832 C C . GLY A 1 355 ? 38.206 9.931 -13.381 1.00 75.75 355 GLY A C 1
ATOM 2833 O O . GLY A 1 355 ? 38.732 10.275 -12.322 1.00 75.75 355 GLY A O 1
ATOM 2834 N N . LEU A 1 356 ? 37.111 9.176 -13.434 1.00 76.75 356 LEU A N 1
ATOM 2835 C CA . LEU A 1 356 ? 36.561 8.513 -12.253 1.00 76.75 356 LEU A CA 1
ATOM 2836 C C . LEU A 1 356 ? 37.137 7.095 -12.174 1.00 76.75 356 LEU A C 1
ATOM 2838 O O . LEU A 1 356 ? 37.192 6.424 -13.206 1.00 76.75 356 LEU A O 1
ATOM 2842 N N . PRO A 1 357 ? 37.580 6.620 -10.996 1.00 79.69 357 PRO A N 1
ATOM 2843 C CA . PRO A 1 357 ? 38.044 5.246 -10.869 1.00 79.69 357 PRO A CA 1
ATOM 2844 C C . PRO A 1 357 ? 36.927 4.278 -11.268 1.00 79.69 357 PRO A C 1
ATOM 2846 O O . PRO A 1 357 ? 35.852 4.303 -10.667 1.00 79.69 357 PRO A O 1
ATOM 2849 N N . VAL A 1 358 ? 37.190 3.424 -12.261 1.00 77.06 358 VAL A N 1
ATOM 2850 C CA . VAL A 1 358 ? 36.221 2.439 -12.780 1.00 77.06 358 VAL A CA 1
ATOM 2851 C C . VAL A 1 358 ? 35.653 1.591 -11.643 1.00 77.06 358 VAL A C 1
ATOM 2853 O O . VAL A 1 358 ? 34.443 1.452 -11.521 1.00 77.06 358 VAL A O 1
ATOM 2856 N N . THR A 1 359 ? 36.512 1.161 -10.718 1.00 77.56 359 THR A N 1
ATOM 2857 C CA . THR A 1 359 ? 36.126 0.398 -9.525 1.00 77.56 359 THR A CA 1
ATOM 2858 C C . THR A 1 359 ? 35.125 1.123 -8.626 1.00 77.56 359 THR A C 1
ATOM 2860 O O . THR A 1 359 ? 34.273 0.479 -8.021 1.00 77.56 359 THR A O 1
ATOM 2863 N N . VAL A 1 360 ? 35.189 2.455 -8.521 1.00 81.69 360 VAL A N 1
ATOM 2864 C CA . VAL A 1 360 ? 34.228 3.228 -7.716 1.00 81.69 360 VAL A CA 1
ATOM 2865 C C . VAL A 1 360 ? 32.892 3.341 -8.438 1.00 81.69 360 VAL A C 1
ATOM 2867 O O . VAL A 1 360 ? 31.848 3.203 -7.810 1.00 81.69 360 VAL A O 1
ATOM 2870 N N . VAL A 1 361 ? 32.915 3.555 -9.751 1.00 81.25 361 VAL A N 1
ATOM 2871 C CA . VAL A 1 361 ? 31.703 3.641 -10.572 1.00 81.25 361 VAL A CA 1
ATOM 2872 C C . VAL A 1 361 ? 30.974 2.290 -10.606 1.00 81.25 361 VAL A C 1
ATOM 2874 O O . VAL A 1 361 ? 29.773 2.236 -10.369 1.00 81.25 361 VAL A O 1
ATOM 2877 N N . GLU A 1 362 ? 31.699 1.184 -10.781 1.00 77.56 362 GLU A N 1
ATOM 2878 C CA . GLU A 1 362 ? 31.137 -0.176 -10.797 1.00 77.56 362 GLU A CA 1
ATOM 2879 C C . GLU A 1 362 ? 30.547 -0.614 -9.448 1.00 77.56 362 GLU A C 1
ATOM 2881 O O . GLU A 1 362 ? 29.567 -1.357 -9.408 1.00 77.56 362 GLU A O 1
ATOM 2886 N N . THR A 1 363 ? 31.122 -0.155 -8.332 1.00 82.31 363 THR A N 1
ATOM 2887 C CA . THR A 1 363 ? 30.627 -0.474 -6.980 1.00 82.31 363 THR A CA 1
ATOM 2888 C C . THR A 1 363 ? 29.473 0.424 -6.526 1.00 82.31 363 THR A C 1
ATOM 2890 O O . THR A 1 363 ? 28.828 0.108 -5.529 1.00 82.31 363 THR A O 1
ATOM 2893 N N . ASN A 1 364 ? 29.191 1.515 -7.249 1.00 85.25 364 ASN A N 1
ATOM 2894 C CA . ASN A 1 364 ? 28.164 2.506 -6.917 1.00 85.25 364 ASN A CA 1
ATOM 2895 C C . ASN A 1 364 ? 27.245 2.725 -8.137 1.00 85.25 364 ASN A C 1
ATOM 2897 O O . ASN A 1 364 ? 27.444 3.666 -8.910 1.00 85.25 364 ASN A O 1
ATOM 2901 N N . PRO A 1 365 ? 26.254 1.845 -8.362 1.00 82.44 365 PRO A N 1
ATOM 2902 C CA . PRO A 1 365 ? 25.420 1.882 -9.562 1.00 82.44 365 PRO A CA 1
ATOM 2903 C C . PRO A 1 365 ? 24.584 3.164 -9.698 1.00 82.44 365 PRO A C 1
ATOM 2905 O O . PRO A 1 365 ? 24.330 3.597 -10.826 1.00 82.44 365 PRO A O 1
ATOM 2908 N N . ALA A 1 366 ? 24.164 3.803 -8.597 1.00 87.19 366 ALA A N 1
ATOM 2909 C CA . ALA A 1 366 ? 23.485 5.096 -8.690 1.00 87.19 366 ALA A CA 1
ATOM 2910 C C . ALA A 1 366 ? 24.459 6.214 -9.088 1.00 87.19 366 ALA A C 1
ATOM 2912 O O . ALA A 1 366 ? 24.086 7.094 -9.869 1.00 87.19 366 ALA A O 1
ATOM 2913 N N . LEU A 1 367 ? 25.711 6.160 -8.617 1.00 89.12 367 LEU A N 1
ATOM 2914 C CA . LEU A 1 367 ? 26.763 7.063 -9.084 1.00 89.12 367 LEU A CA 1
ATOM 2915 C C . LEU A 1 367 ? 27.013 6.898 -10.582 1.00 89.12 367 LEU A C 1
ATOM 2917 O O . LEU A 1 367 ? 27.008 7.909 -11.279 1.00 89.12 367 LEU A O 1
ATOM 2921 N N . ASP A 1 368 ? 27.182 5.673 -11.090 1.00 87.31 368 ASP A N 1
ATOM 2922 C CA . ASP A 1 368 ? 27.335 5.451 -12.535 1.00 87.31 368 ASP A CA 1
ATOM 2923 C C . ASP A 1 368 ? 26.164 6.058 -13.311 1.00 87.31 368 ASP A C 1
ATOM 2925 O O . ASP A 1 368 ? 26.366 6.892 -14.194 1.00 87.31 368 ASP A O 1
ATOM 2929 N N . PHE A 1 369 ? 24.930 5.747 -12.903 1.00 85.50 369 PHE A N 1
ATOM 2930 C CA . PHE A 1 369 ? 23.730 6.291 -13.532 1.00 85.50 369 PHE A CA 1
ATOM 2931 C C . PHE A 1 369 ? 23.756 7.826 -13.615 1.00 85.50 369 PHE A C 1
ATOM 2933 O O . PHE A 1 369 ? 23.536 8.387 -14.691 1.00 85.50 369 PHE A O 1
ATOM 2940 N N . VAL A 1 370 ? 24.060 8.509 -12.507 1.00 87.31 370 VAL A N 1
ATOM 2941 C CA . VAL A 1 370 ? 24.155 9.977 -12.448 1.00 87.31 370 VAL A CA 1
ATOM 2942 C C . VAL A 1 370 ? 25.271 10.503 -13.349 1.00 87.31 370 VAL A C 1
ATOM 2944 O O . VAL A 1 370 ? 25.057 11.428 -14.133 1.00 87.31 370 VAL A O 1
ATOM 2947 N N . ILE A 1 371 ? 26.455 9.899 -13.273 1.00 86.75 371 ILE A N 1
ATOM 2948 C CA . ILE A 1 371 ? 27.633 10.295 -14.043 1.00 86.75 371 ILE A CA 1
ATOM 2949 C C . ILE A 1 371 ? 27.367 10.203 -15.549 1.00 86.75 371 ILE A C 1
ATOM 2951 O O . ILE A 1 371 ? 27.726 11.129 -16.277 1.00 86.75 371 ILE A O 1
ATOM 2955 N N . GLN A 1 372 ? 26.679 9.160 -16.020 1.00 82.94 372 GLN A N 1
ATOM 2956 C CA . GLN A 1 372 ? 26.307 9.035 -17.434 1.00 82.94 372 GLN A CA 1
ATOM 2957 C C . GLN A 1 372 ? 25.357 10.144 -17.906 1.00 82.94 372 GLN A C 1
ATOM 2959 O O . GLN A 1 372 ? 25.420 10.532 -19.067 1.00 82.94 372 GLN A O 1
ATOM 2964 N N . ARG A 1 373 ? 24.501 10.690 -17.028 1.00 83.06 373 ARG A N 1
ATOM 2965 C CA . ARG A 1 373 ? 23.604 11.809 -17.378 1.00 83.06 373 ARG A CA 1
ATOM 2966 C C . ARG A 1 373 ? 24.267 13.182 -17.264 1.00 83.06 373 ARG A C 1
ATOM 2968 O O . ARG A 1 373 ? 23.831 14.112 -17.936 1.00 83.06 373 ARG A O 1
ATOM 2975 N N . ILE A 1 374 ? 25.326 13.312 -16.461 1.00 84.25 374 ILE A N 1
ATOM 2976 C CA . ILE A 1 374 ? 26.186 14.508 -16.440 1.00 84.25 374 ILE A CA 1
ATOM 2977 C C . ILE A 1 374 ? 27.022 14.597 -17.723 1.00 84.25 374 ILE A C 1
ATOM 2979 O O . ILE A 1 374 ? 27.227 15.690 -18.255 1.00 84.25 374 ILE A O 1
ATOM 2983 N N . LYS A 1 375 ? 27.519 13.454 -18.208 1.00 82.00 375 LYS A N 1
ATOM 2984 C CA . LYS A 1 375 ? 28.366 13.383 -19.399 1.00 82.00 375 LYS A CA 1
ATOM 2985 C C . LYS A 1 375 ? 27.627 13.857 -20.652 1.00 82.00 375 LYS A C 1
ATOM 2987 O O . LYS A 1 375 ? 26.436 13.638 -20.842 1.00 82.00 375 LYS A O 1
ATOM 2992 N N . THR A 1 376 ? 28.388 14.496 -21.528 1.00 76.06 376 THR A N 1
ATOM 2993 C CA . THR A 1 376 ? 27.951 15.028 -22.829 1.00 76.06 376 THR A CA 1
ATOM 2994 C C . THR A 1 376 ? 28.392 14.166 -24.018 1.00 76.06 376 THR A C 1
ATOM 2996 O O . THR A 1 376 ? 28.131 14.499 -25.173 1.00 76.06 376 THR A O 1
ATOM 2999 N N . SER A 1 377 ? 29.123 13.081 -23.750 1.00 75.88 377 SER A N 1
ATOM 3000 C CA . SER A 1 377 ? 29.561 12.075 -24.723 1.00 75.88 377 SER A CA 1
ATOM 3001 C C . SER A 1 377 ? 29.878 10.756 -24.005 1.00 75.88 377 SER A C 1
ATOM 3003 O O . SER A 1 377 ? 30.045 10.751 -22.787 1.00 75.88 377 SER A O 1
ATOM 3005 N N . GLU A 1 378 ? 30.065 9.661 -24.744 1.00 75.94 378 GLU A N 1
ATOM 3006 C CA . GLU A 1 378 ? 30.360 8.306 -24.218 1.00 75.94 378 GLU A CA 1
ATOM 3007 C C . GLU A 1 378 ? 31.790 8.129 -23.655 1.00 75.94 378 GLU A C 1
ATOM 3009 O O . GLU A 1 378 ? 32.397 7.070 -23.743 1.00 75.94 378 GLU A O 1
ATOM 3014 N N . ARG A 1 379 ? 32.380 9.190 -23.103 1.00 82.69 379 ARG A N 1
ATOM 3015 C CA . ARG A 1 379 ? 33.762 9.193 -22.604 1.00 82.69 379 ARG A CA 1
ATOM 3016 C C . ARG A 1 379 ? 33.855 8.702 -21.161 1.00 82.69 379 ARG A C 1
ATOM 3018 O O . ARG A 1 379 ? 32.939 8.902 -20.365 1.00 82.69 379 ARG A O 1
ATOM 3025 N N . ASP A 1 380 ? 35.020 8.196 -20.772 1.00 79.38 380 ASP A N 1
ATOM 3026 C CA . ASP A 1 380 ? 35.260 7.670 -19.415 1.00 79.38 380 ASP A CA 1
ATOM 3027 C C . ASP A 1 380 ? 35.643 8.737 -18.372 1.00 79.38 380 ASP A C 1
ATOM 3029 O O . ASP A 1 380 ? 35.873 8.430 -17.204 1.00 79.38 380 ASP A O 1
ATOM 3033 N N . TYR A 1 381 ? 35.688 10.014 -18.758 1.00 84.06 381 TYR A N 1
ATOM 3034 C CA . TYR A 1 381 ? 36.106 11.120 -17.892 1.00 84.06 381 TYR A CA 1
ATOM 3035 C C . TYR A 1 381 ? 35.089 12.266 -17.854 1.00 84.06 381 TYR A C 1
ATOM 3037 O O . TYR A 1 381 ? 34.287 12.449 -18.769 1.00 84.06 381 TYR A O 1
ATOM 3045 N N . ILE A 1 382 ? 35.157 13.070 -16.791 1.00 87.06 382 ILE A N 1
ATOM 3046 C CA . ILE A 1 382 ? 34.357 14.284 -16.601 1.00 87.06 382 ILE A CA 1
ATOM 3047 C C . ILE A 1 382 ? 35.190 15.499 -16.990 1.00 87.06 382 ILE A C 1
ATOM 3049 O O . ILE A 1 382 ? 36.317 15.674 -16.525 1.00 87.06 382 ILE A O 1
ATOM 3053 N N . THR A 1 383 ? 34.640 16.352 -17.849 1.00 87.94 383 THR A N 1
ATOM 3054 C CA . THR A 1 383 ? 35.287 17.614 -18.225 1.00 87.94 383 THR A CA 1
ATOM 3055 C C . THR A 1 383 ? 35.128 18.663 -17.139 1.00 87.94 383 THR A C 1
ATOM 3057 O O . THR A 1 383 ? 34.188 18.650 -16.341 1.00 87.94 383 THR A O 1
ATOM 3060 N N . ARG A 1 384 ? 36.022 19.649 -17.148 1.00 84.31 384 ARG A N 1
ATOM 3061 C CA . ARG A 1 384 ? 35.935 20.802 -16.253 1.00 84.31 384 ARG A CA 1
ATOM 3062 C C . ARG A 1 384 ? 34.607 21.549 -16.385 1.00 84.31 384 ARG A C 1
ATOM 3064 O O . ARG A 1 384 ? 34.072 21.995 -15.376 1.00 84.31 384 ARG A O 1
ATOM 3071 N N . GLY A 1 385 ? 34.060 21.652 -17.598 1.00 84.12 385 GLY A N 1
ATOM 3072 C CA . GLY A 1 385 ? 32.762 22.286 -17.848 1.00 84.12 385 GLY A CA 1
ATOM 3073 C C . GLY A 1 385 ? 31.603 21.567 -17.151 1.00 84.12 385 GLY A C 1
ATOM 3074 O O . GLY A 1 385 ? 30.814 22.209 -16.462 1.00 84.12 385 GLY A O 1
ATOM 3075 N N . GLU A 1 386 ? 31.540 20.239 -17.269 1.00 86.19 386 GLU A N 1
ATOM 3076 C CA . GLU A 1 386 ? 30.532 19.398 -16.600 1.00 86.19 386 GLU A CA 1
ATOM 3077 C C . GLU A 1 386 ? 30.649 19.476 -15.076 1.00 86.19 386 GLU A C 1
ATOM 3079 O O . GLU A 1 386 ? 29.654 19.657 -14.375 1.00 86.19 386 GLU A O 1
ATOM 3084 N N . HIS A 1 387 ? 31.875 19.435 -14.553 1.00 86.81 387 HIS A N 1
ATOM 3085 C CA . HIS A 1 387 ? 32.111 19.596 -13.123 1.00 86.81 387 HIS A CA 1
ATOM 3086 C C . HIS A 1 387 ? 31.728 20.984 -12.603 1.00 86.81 387 HIS A C 1
ATOM 3088 O O . HIS A 1 387 ? 31.109 21.115 -11.548 1.00 86.81 387 HIS A O 1
ATOM 3094 N N . SER A 1 388 ? 32.080 22.038 -13.340 1.00 83.88 388 SER A N 1
ATOM 3095 C CA . SER A 1 388 ? 31.709 23.408 -12.992 1.00 83.88 388 SER A CA 1
ATOM 3096 C C . SER A 1 388 ? 30.197 23.620 -13.006 1.00 83.88 388 SER A C 1
ATOM 3098 O O . SER A 1 388 ? 29.702 24.371 -12.164 1.00 83.88 388 SER A O 1
ATOM 3100 N N . ARG A 1 389 ? 29.474 22.957 -13.918 1.00 82.06 389 ARG A N 1
ATOM 3101 C CA . ARG A 1 389 ? 28.009 22.989 -13.979 1.00 82.06 389 ARG A CA 1
ATOM 3102 C C . ARG A 1 389 ? 27.378 22.329 -12.752 1.00 82.06 389 ARG A C 1
ATOM 3104 O O . ARG A 1 389 ? 26.501 22.938 -12.152 1.00 82.06 389 ARG A O 1
ATOM 3111 N N . HIS A 1 390 ? 27.899 21.174 -12.332 1.00 86.94 390 HIS A N 1
ATOM 3112 C CA . HIS A 1 390 ? 27.377 20.397 -11.199 1.00 86.94 390 HIS A CA 1
ATOM 3113 C C . HIS A 1 390 ? 28.210 20.526 -9.919 1.00 86.94 390 HIS A C 1
ATOM 3115 O O . HIS A 1 390 ? 28.483 19.561 -9.197 1.00 86.94 390 HIS A O 1
ATOM 3121 N N . ARG A 1 391 ? 28.676 21.747 -9.638 1.00 86.12 391 ARG A N 1
ATOM 3122 C CA . ARG A 1 391 ? 29.655 22.005 -8.575 1.00 86.12 391 ARG A CA 1
ATOM 3123 C C . ARG A 1 391 ? 29.153 21.603 -7.187 1.00 86.12 391 ARG A C 1
ATOM 3125 O O . ARG A 1 391 ? 29.976 21.246 -6.346 1.00 86.12 391 ARG A O 1
ATOM 3132 N N . MET A 1 392 ? 27.854 21.714 -6.892 1.00 84.81 392 MET A N 1
ATOM 3133 C CA . MET A 1 392 ? 27.339 21.337 -5.569 1.00 84.81 392 MET A CA 1
ATOM 3134 C C . MET A 1 392 ? 27.332 19.821 -5.397 1.00 84.81 392 MET A C 1
ATOM 3136 O O . MET A 1 392 ? 27.759 19.341 -4.349 1.00 84.81 392 MET A O 1
ATOM 3140 N N . PHE A 1 393 ? 26.931 19.084 -6.433 1.00 89.50 393 PHE A N 1
ATOM 3141 C CA . PHE A 1 393 ? 26.984 17.624 -6.452 1.00 89.50 393 PHE A CA 1
ATOM 3142 C C . PHE A 1 393 ? 28.415 17.106 -6.254 1.00 89.50 393 PHE A C 1
ATOM 3144 O O . PHE A 1 393 ? 28.665 16.267 -5.392 1.00 89.50 393 PHE A O 1
ATOM 3151 N N . PHE A 1 394 ? 29.391 17.664 -6.972 1.00 88.62 394 PHE A N 1
ATOM 3152 C CA . PHE A 1 394 ? 30.781 17.231 -6.819 1.00 88.62 394 PHE A CA 1
ATOM 3153 C C . PHE A 1 394 ? 31.398 17.633 -5.472 1.00 88.62 394 PHE A C 1
ATOM 3155 O O . PHE A 1 394 ? 32.136 16.849 -4.885 1.00 88.62 394 PHE A O 1
ATOM 3162 N N . LYS A 1 395 ? 31.029 18.789 -4.901 1.00 85.88 395 LYS A N 1
ATOM 3163 C CA . LYS A 1 395 ? 31.392 19.117 -3.509 1.00 85.88 395 LYS A CA 1
ATOM 3164 C C . LYS A 1 395 ? 30.812 18.112 -2.511 1.00 85.88 395 LYS A C 1
ATOM 3166 O O . LYS A 1 395 ? 31.477 17.789 -1.532 1.00 85.88 395 LYS A O 1
ATOM 3171 N N . TRP A 1 396 ? 29.584 17.654 -2.736 1.00 89.12 396 TRP A N 1
ATOM 3172 C CA . TRP A 1 396 ? 28.945 16.644 -1.897 1.00 89.12 396 TRP A CA 1
ATOM 3173 C C . TRP A 1 396 ? 29.688 15.299 -1.950 1.00 89.12 396 TRP A C 1
ATOM 3175 O O . TRP A 1 396 ? 29.916 14.696 -0.904 1.00 89.12 396 TRP A O 1
ATOM 3185 N N . LEU A 1 397 ? 30.141 14.874 -3.139 1.00 88.25 397 LEU A N 1
ATOM 3186 C CA . LEU A 1 397 ? 30.980 13.675 -3.312 1.00 88.25 397 LEU A CA 1
ATOM 3187 C C . LEU A 1 397 ? 32.330 13.773 -2.579 1.00 88.25 397 LEU A C 1
ATOM 3189 O O . LEU A 1 397 ? 32.856 12.767 -2.108 1.00 88.25 397 LEU A O 1
ATOM 3193 N N . GLU A 1 398 ? 32.864 14.984 -2.424 1.00 86.50 398 GLU A N 1
ATOM 3194 C CA . GLU A 1 398 ? 34.069 15.274 -1.630 1.00 86.50 398 GLU A CA 1
ATOM 3195 C C . GLU A 1 398 ? 33.795 15.363 -0.110 1.00 86.50 398 GLU A C 1
ATOM 3197 O O . GLU A 1 398 ? 34.626 15.877 0.637 1.00 86.50 398 GLU A O 1
ATOM 3202 N N . ASP A 1 399 ? 32.625 14.908 0.358 1.00 80.81 399 ASP A N 1
ATOM 3203 C CA . ASP A 1 399 ? 32.174 14.942 1.761 1.00 80.81 399 ASP A CA 1
ATOM 3204 C C . ASP A 1 399 ? 32.080 16.360 2.362 1.00 80.81 399 ASP A C 1
ATOM 3206 O O . ASP A 1 399 ? 32.134 16.554 3.578 1.00 80.81 399 ASP A O 1
ATOM 3210 N N . LYS A 1 400 ? 31.906 17.385 1.518 1.00 78.81 400 LYS A N 1
ATOM 3211 C CA . LYS A 1 400 ? 31.596 18.744 1.989 1.00 78.81 400 LYS A CA 1
ATOM 3212 C C . LYS A 1 400 ? 30.125 18.807 2.392 1.00 78.81 400 LYS A C 1
ATOM 3214 O O . LYS A 1 400 ? 29.282 18.148 1.788 1.00 78.81 400 LYS A O 1
ATOM 3219 N N . SER A 1 401 ? 29.809 19.629 3.394 1.00 71.00 401 SER A N 1
ATOM 3220 C CA . SER A 1 401 ? 28.485 19.758 4.027 1.00 71.00 401 SER A CA 1
ATOM 3221 C C . SER A 1 401 ? 27.408 20.384 3.121 1.00 71.00 401 SER A C 1
ATOM 3223 O O . SER A 1 401 ? 26.863 21.452 3.397 1.00 71.00 401 SER A O 1
ATOM 3225 N N . VAL A 1 402 ? 27.079 19.707 2.026 1.00 75.19 402 VAL A N 1
ATOM 3226 C CA . VAL A 1 402 ? 25.993 20.043 1.105 1.00 75.19 402 VAL A CA 1
ATOM 3227 C C . VAL A 1 402 ? 24.819 19.113 1.415 1.00 75.19 402 VAL A C 1
ATOM 3229 O O . VAL A 1 402 ? 24.999 17.912 1.567 1.00 75.19 402 VAL A O 1
ATOM 3232 N N . GLU A 1 403 ? 23.608 19.641 1.535 1.00 67.12 403 GLU A N 1
ATOM 3233 C CA . GLU A 1 403 ? 22.395 18.824 1.642 1.00 67.12 403 GLU A CA 1
ATOM 3234 C C . GLU A 1 403 ? 21.502 19.132 0.448 1.00 67.12 403 GLU A C 1
ATOM 3236 O O . GLU A 1 403 ? 21.375 20.290 0.055 1.00 67.12 403 GLU A O 1
ATOM 3241 N N . SER A 1 404 ? 20.887 18.096 -0.125 1.00 75.75 404 SER A N 1
ATOM 3242 C CA . SER A 1 404 ? 19.884 18.286 -1.167 1.00 75.75 404 SER A CA 1
ATOM 3243 C C . SER A 1 404 ? 18.640 18.945 -0.581 1.00 75.75 404 SER A C 1
ATOM 3245 O O . SER A 1 404 ? 18.098 18.461 0.416 1.00 75.75 404 SER A O 1
ATOM 3247 N N . SER A 1 405 ? 18.134 19.978 -1.248 1.00 70.00 405 SER A N 1
ATOM 3248 C CA . SER A 1 405 ? 16.813 20.556 -0.972 1.00 70.00 405 SER A CA 1
ATOM 3249 C C . SER A 1 405 ? 15.671 19.862 -1.736 1.00 70.00 405 SER A C 1
ATOM 3251 O O . SER A 1 405 ? 14.499 20.209 -1.565 1.00 70.00 405 SER A O 1
ATOM 3253 N N . TRP A 1 406 ? 15.981 18.857 -2.569 1.00 74.38 406 TRP A N 1
ATOM 3254 C CA . TRP A 1 406 ? 14.993 18.175 -3.404 1.00 74.38 406 TRP A CA 1
ATOM 3255 C C . TRP A 1 406 ? 13.944 17.446 -2.557 1.00 74.38 406 TRP A C 1
ATOM 3257 O O . TRP A 1 406 ? 14.256 16.775 -1.560 1.00 74.38 406 TRP A O 1
ATOM 3267 N N . SER A 1 407 ? 12.689 17.559 -3.000 1.00 65.50 407 SER A N 1
ATOM 3268 C CA . SER A 1 407 ? 11.548 16.830 -2.457 1.00 65.50 407 SER A CA 1
ATOM 3269 C C . SER A 1 407 ? 10.710 16.220 -3.582 1.00 65.50 407 SER A C 1
ATOM 3271 O O . SER A 1 407 ? 10.298 16.880 -4.537 1.00 65.50 407 SER A O 1
ATOM 3273 N N . GLU A 1 408 ? 10.460 14.921 -3.461 1.00 70.94 408 GLU A N 1
ATOM 3274 C CA . GLU A 1 408 ? 9.578 14.184 -4.357 1.00 70.94 408 GLU A CA 1
ATOM 3275 C C . GLU A 1 408 ? 8.108 14.571 -4.103 1.00 70.94 408 GLU A C 1
ATOM 3277 O O . GLU A 1 408 ? 7.685 14.698 -2.954 1.00 70.94 408 GLU A O 1
ATOM 3282 N N . ARG A 1 409 ? 7.319 14.789 -5.159 1.00 71.38 409 ARG A N 1
ATOM 3283 C CA . ARG A 1 409 ? 5.890 15.115 -5.066 1.00 71.38 409 ARG A CA 1
ATOM 3284 C C . ARG A 1 409 ? 5.075 13.832 -5.039 1.00 71.38 409 ARG A C 1
ATOM 3286 O O . ARG A 1 409 ? 5.457 12.783 -5.551 1.00 71.38 409 ARG A O 1
ATOM 3293 N N . THR A 1 410 ? 3.900 13.937 -4.443 1.00 66.00 410 THR A N 1
ATOM 3294 C CA . THR A 1 410 ? 2.967 12.819 -4.338 1.00 66.00 410 THR A CA 1
ATOM 3295 C C . THR A 1 410 ? 2.161 12.688 -5.630 1.00 66.00 410 THR A C 1
ATOM 3297 O O . THR A 1 410 ? 1.741 13.689 -6.210 1.00 66.00 410 THR A O 1
ATOM 3300 N N . ARG A 1 411 ? 1.967 11.450 -6.098 1.00 78.88 411 ARG A N 1
ATOM 3301 C CA . ARG A 1 411 ? 1.143 11.127 -7.272 1.00 78.88 411 ARG A CA 1
ATOM 3302 C C . ARG A 1 411 ? -0.196 10.592 -6.776 1.00 78.88 411 ARG A C 1
ATOM 3304 O O . ARG A 1 411 ? -0.236 9.790 -5.845 1.00 78.88 411 ARG A O 1
ATOM 3311 N N . ALA A 1 412 ? -1.291 11.049 -7.372 1.00 79.81 412 ALA A N 1
ATOM 3312 C CA . ALA A 1 412 ? -2.624 10.561 -7.039 1.00 79.81 412 ALA A CA 1
ATOM 3313 C C . ALA A 1 412 ? -2.972 9.336 -7.891 1.00 79.81 412 ALA A C 1
ATOM 3315 O O . ALA A 1 412 ? -2.673 9.301 -9.086 1.00 79.81 412 ALA A O 1
ATOM 3316 N N . ARG A 1 413 ? -3.648 8.355 -7.283 1.00 87.62 413 ARG A N 1
ATOM 3317 C CA . ARG A 1 413 ? -4.238 7.230 -8.012 1.00 87.62 413 ARG A CA 1
ATOM 3318 C C . ARG A 1 413 ? -5.297 7.756 -8.984 1.00 87.62 413 ARG A C 1
ATOM 3320 O O . ARG A 1 413 ? -6.187 8.505 -8.587 1.00 87.62 413 ARG A O 1
ATOM 3327 N N . GLN A 1 414 ? -5.198 7.350 -10.245 1.00 89.25 414 GLN A N 1
ATOM 3328 C CA . GLN A 1 414 ? -6.147 7.733 -11.296 1.00 89.25 414 GLN A CA 1
ATOM 3329 C C . GLN A 1 414 ? -7.399 6.841 -11.293 1.00 89.25 414 GLN A C 1
ATOM 3331 O O . GLN A 1 414 ? -7.316 5.679 -10.905 1.00 89.25 414 GLN A O 1
ATOM 3336 N N . ALA A 1 415 ? -8.544 7.367 -11.737 1.00 82.88 415 ALA A N 1
ATOM 3337 C CA . ALA A 1 415 ? -9.793 6.604 -11.837 1.00 82.88 415 ALA A CA 1
ATOM 3338 C C . ALA A 1 415 ? -9.770 5.596 -13.003 1.00 82.88 415 ALA A C 1
ATOM 3340 O O . ALA A 1 415 ? -9.253 5.902 -14.078 1.00 82.88 415 ALA A O 1
ATOM 3341 N N . ASP A 1 416 ? -10.411 4.435 -12.833 1.00 77.00 416 ASP A N 1
ATOM 3342 C CA . ASP A 1 416 ? -10.419 3.348 -13.831 1.00 77.00 416 ASP A CA 1
ATOM 3343 C C . ASP A 1 416 ? -11.003 3.759 -15.188 1.00 77.00 416 ASP A C 1
ATOM 3345 O O . ASP A 1 416 ? -10.562 3.288 -16.237 1.00 77.00 416 ASP A O 1
ATOM 3349 N N . THR A 1 417 ? -11.962 4.689 -15.189 1.00 78.56 417 THR A N 1
ATOM 3350 C CA . THR A 1 417 ? -12.541 5.246 -16.419 1.00 78.56 417 THR A CA 1
ATOM 3351 C C . THR A 1 417 ? -11.481 5.918 -17.289 1.00 78.56 417 THR A C 1
ATOM 3353 O O . THR A 1 417 ? -11.507 5.771 -18.510 1.00 78.56 417 THR A O 1
ATOM 3356 N N . LEU A 1 418 ? -10.509 6.597 -16.677 1.00 77.38 418 LEU A N 1
ATOM 3357 C CA . LEU A 1 418 ? -9.393 7.233 -17.372 1.00 77.38 418 LEU A CA 1
ATOM 3358 C C . LEU A 1 418 ? -8.383 6.194 -17.879 1.00 77.38 418 LEU A C 1
ATOM 3360 O O . LEU A 1 418 ? -7.895 6.310 -19.000 1.00 77.38 418 LEU A O 1
ATOM 3364 N N . LEU A 1 419 ? -8.123 5.153 -17.082 1.00 83.69 419 LEU A N 1
ATOM 3365 C CA . LEU A 1 419 ? -7.196 4.064 -17.416 1.00 83.69 419 LEU A CA 1
ATOM 3366 C C . LEU A 1 419 ? -7.708 3.141 -18.530 1.00 83.69 419 LEU A C 1
ATOM 3368 O O . LEU A 1 419 ? -6.920 2.470 -19.186 1.00 83.69 419 LEU A O 1
ATOM 3372 N N . SER A 1 420 ? -9.023 3.096 -18.752 1.00 79.12 420 SER A N 1
ATOM 3373 C CA . SER A 1 420 ? -9.633 2.289 -19.817 1.00 79.12 420 SER A CA 1
ATOM 3374 C C . SER A 1 420 ? -9.395 2.836 -21.232 1.00 79.12 420 SER A C 1
ATOM 3376 O O . SER A 1 420 ? -9.693 2.160 -22.219 1.00 79.12 420 SER A O 1
ATOM 3378 N N . GLN A 1 421 ? -8.872 4.060 -21.352 1.00 78.56 421 GLN A N 1
ATOM 3379 C CA . GLN A 1 421 ? -8.627 4.690 -22.643 1.00 78.56 421 GLN A CA 1
ATOM 3380 C C . GLN A 1 421 ? -7.410 4.062 -23.342 1.00 78.56 421 GLN A C 1
ATOM 3382 O O . GLN A 1 421 ? -6.394 3.806 -22.695 1.00 78.56 421 GLN A O 1
ATOM 3387 N N . PRO A 1 422 ? -7.461 3.846 -24.671 1.00 77.25 422 PRO A N 1
ATOM 3388 C CA . PRO A 1 422 ? -6.301 3.371 -25.413 1.00 77.25 422 PRO A CA 1
ATOM 3389 C C . PRO A 1 422 ? -5.166 4.393 -25.308 1.00 77.25 422 PRO A C 1
ATOM 3391 O O . PRO A 1 422 ? -5.381 5.590 -25.519 1.00 77.25 422 PRO A O 1
ATOM 3394 N N . GLY A 1 423 ? -3.956 3.920 -25.022 1.00 84.62 423 GLY A N 1
ATOM 3395 C CA . GLY A 1 423 ? -2.811 4.790 -24.789 1.00 84.62 423 GLY A CA 1
ATOM 3396 C C . GLY A 1 423 ? -1.466 4.084 -24.872 1.00 84.62 423 GLY A C 1
ATOM 3397 O O . GLY A 1 423 ? -1.378 2.893 -25.162 1.00 84.62 423 GLY A O 1
ATOM 3398 N N . ILE A 1 424 ? -0.420 4.866 -24.633 1.00 83.56 424 ILE A N 1
ATOM 3399 C CA . ILE A 1 424 ? 0.967 4.435 -24.473 1.00 83.56 424 ILE A CA 1
ATOM 3400 C C . ILE A 1 424 ? 1.508 5.033 -23.179 1.00 83.56 424 ILE A C 1
ATOM 3402 O O . ILE A 1 424 ? 1.229 6.190 -22.871 1.00 83.56 424 ILE A O 1
ATOM 3406 N N . ILE A 1 425 ? 2.263 4.257 -22.415 1.00 87.62 425 ILE A N 1
ATOM 3407 C CA . ILE A 1 425 ? 2.916 4.718 -21.193 1.00 87.62 425 ILE A CA 1
ATOM 3408 C C . ILE A 1 425 ? 4.321 5.202 -21.544 1.00 87.62 425 ILE A C 1
ATOM 3410 O O . ILE A 1 425 ? 5.047 4.536 -22.279 1.00 87.62 425 ILE A O 1
ATOM 3414 N N . ILE A 1 426 ? 4.717 6.354 -21.015 1.00 82.50 426 ILE A N 1
ATOM 3415 C CA . ILE A 1 426 ? 6.071 6.900 -21.162 1.00 82.50 426 ILE A CA 1
ATOM 3416 C C . ILE A 1 426 ? 6.654 7.099 -19.764 1.00 82.50 426 ILE A C 1
ATOM 3418 O O . ILE A 1 426 ? 6.032 7.775 -18.943 1.00 82.50 426 ILE A O 1
ATOM 3422 N N . GLN A 1 427 ? 7.820 6.507 -19.492 1.00 83.44 427 GLN A N 1
ATOM 3423 C CA . GLN A 1 427 ? 8.625 6.822 -18.311 1.00 83.44 427 GLN A CA 1
ATOM 3424 C C . GLN A 1 427 ? 9.628 7.925 -18.661 1.00 83.44 427 GLN A C 1
ATOM 3426 O O . GLN A 1 427 ? 10.437 7.756 -19.573 1.00 83.44 427 GLN A O 1
ATOM 3431 N N . TRP A 1 428 ? 9.573 9.041 -17.936 1.00 76.75 428 TRP A N 1
ATOM 3432 C CA . TRP A 1 428 ? 10.447 10.196 -18.161 1.00 76.75 428 TRP A CA 1
ATOM 3433 C C . TRP A 1 428 ? 11.809 10.014 -17.469 1.00 76.75 428 TRP A C 1
ATOM 3435 O O . TRP A 1 428 ? 11.851 9.669 -16.289 1.00 76.75 428 TRP A O 1
ATOM 3445 N N . ASP A 1 429 ? 12.921 10.245 -18.176 1.00 71.75 429 ASP A N 1
ATOM 3446 C CA . ASP A 1 429 ? 14.278 10.239 -17.595 1.00 71.75 429 ASP A CA 1
ATOM 3447 C C . ASP A 1 429 ? 14.663 11.646 -17.083 1.00 71.75 429 ASP A C 1
ATOM 3449 O O . ASP A 1 429 ? 13.887 12.600 -17.176 1.00 71.75 429 ASP A O 1
ATOM 3453 N N . ILE A 1 430 ? 15.861 11.784 -16.514 1.00 70.06 430 ILE A N 1
ATOM 3454 C CA . ILE A 1 430 ? 16.453 13.063 -16.118 1.00 70.06 430 ILE A CA 1
ATOM 3455 C C . ILE A 1 430 ? 17.333 13.619 -17.244 1.00 70.06 430 ILE A C 1
ATOM 3457 O O . ILE A 1 430 ? 18.224 12.942 -17.753 1.00 70.06 430 ILE A O 1
ATOM 3461 N N . CYS A 1 431 ? 17.121 14.883 -17.605 1.00 63.81 431 CYS A N 1
ATOM 3462 C CA . CYS A 1 431 ? 18.133 15.691 -18.285 1.00 63.81 431 CYS A CA 1
ATOM 3463 C C . CYS A 1 431 ? 18.940 16.421 -17.223 1.00 63.81 431 CYS A C 1
ATOM 3465 O O . CYS A 1 431 ? 18.324 16.943 -16.301 1.00 63.81 431 CYS A O 1
ATOM 3467 N N . VAL A 1 432 ? 20.266 16.474 -17.332 1.00 65.31 432 VAL A N 1
ATOM 3468 C CA . VAL A 1 432 ? 21.093 17.412 -16.541 1.00 65.31 432 VAL A CA 1
ATOM 3469 C C . VAL A 1 432 ? 22.205 18.075 -17.365 1.00 65.31 432 VAL A C 1
ATOM 3471 O O . VAL A 1 432 ? 22.869 18.995 -16.904 1.00 65.31 432 VAL A O 1
ATOM 3474 N N . ASN A 1 433 ? 22.430 17.645 -18.612 1.00 58.50 433 ASN A N 1
ATOM 3475 C CA . ASN A 1 433 ? 23.528 18.147 -19.441 1.00 58.50 433 ASN A CA 1
ATOM 3476 C C . ASN A 1 433 ? 23.102 19.212 -20.477 1.00 58.50 433 ASN A C 1
ATOM 3478 O O . ASN A 1 433 ? 23.973 19.797 -21.131 1.00 58.50 433 ASN A O 1
ATOM 3482 N N . GLY A 1 434 ? 21.798 19.484 -20.621 1.00 51.56 434 GLY A N 1
ATOM 3483 C CA . GLY A 1 434 ? 21.244 20.546 -21.470 1.00 51.56 434 GLY A CA 1
ATOM 3484 C C . GLY A 1 434 ? 21.587 20.462 -22.964 1.00 51.56 434 GLY A C 1
ATOM 3485 O O . GLY A 1 434 ? 21.394 21.444 -23.676 1.00 51.56 434 GLY A O 1
ATOM 3486 N N . GLN A 1 435 ? 22.122 19.337 -23.460 1.00 45.41 435 GLN A N 1
ATOM 3487 C CA . GLN A 1 435 ? 22.515 19.190 -24.872 1.00 45.41 435 GLN A CA 1
ATOM 3488 C C . GLN A 1 435 ? 21.328 19.115 -25.835 1.00 45.41 435 GLN A C 1
ATOM 3490 O O . GLN A 1 435 ? 21.488 19.325 -27.036 1.00 45.41 435 GLN A O 1
ATOM 3495 N N . HIS A 1 436 ? 20.139 18.860 -25.303 1.00 42.84 436 HIS A N 1
ATOM 3496 C CA . HIS A 1 436 ? 18.897 18.812 -26.052 1.00 42.84 436 HIS A CA 1
ATOM 3497 C C . HIS A 1 436 ? 18.106 20.085 -25.702 1.00 42.84 436 HIS A C 1
ATOM 3499 O O . HIS A 1 436 ? 17.698 20.226 -24.545 1.00 42.84 436 HIS A O 1
ATOM 3505 N N . PRO A 1 437 ? 17.953 21.056 -26.630 1.00 34.31 437 PRO A N 1
ATOM 3506 C CA . PRO A 1 437 ? 17.340 22.347 -26.323 1.00 34.31 437 PRO A CA 1
ATOM 3507 C C . PRO A 1 437 ? 15.897 22.202 -25.824 1.00 34.31 437 PRO A C 1
ATOM 3509 O O . PRO A 1 437 ? 15.128 21.372 -26.314 1.00 34.31 437 PRO A O 1
ATOM 3512 N N . GLU A 1 438 ? 15.524 23.057 -24.866 1.00 40.62 438 GLU A N 1
ATOM 3513 C CA . GLU A 1 438 ? 14.137 23.281 -24.457 1.00 40.62 438 GLU A CA 1
ATOM 3514 C C . GLU A 1 438 ? 13.309 23.711 -25.674 1.00 40.62 438 GLU A C 1
ATOM 3516 O O . GLU A 1 438 ? 13.602 24.724 -26.307 1.00 40.62 438 GLU A O 1
ATOM 3521 N N . LEU A 1 439 ? 12.237 22.991 -25.993 1.00 34.25 439 LEU A N 1
ATOM 3522 C CA . LEU A 1 439 ? 11.221 23.496 -26.914 1.00 34.25 439 LEU A CA 1
ATOM 3523 C C . LEU A 1 439 ? 9.869 23.477 -26.213 1.00 34.25 439 LEU A C 1
ATOM 3525 O O . LEU A 1 439 ? 9.086 22.537 -26.336 1.00 34.25 439 LEU A O 1
ATOM 3529 N N . LEU A 1 440 ? 9.615 24.552 -25.469 1.00 34.59 440 LEU A N 1
ATOM 3530 C CA . LEU A 1 440 ? 8.328 24.865 -24.862 1.00 34.59 440 LEU A CA 1
ATOM 3531 C C . LEU A 1 440 ? 7.948 26.307 -25.190 1.00 34.59 440 LEU A C 1
ATOM 3533 O O . LEU A 1 440 ? 8.387 27.247 -24.537 1.00 34.59 440 LEU A O 1
ATOM 3537 N N . HIS A 1 441 ? 7.106 26.475 -26.209 1.00 30.00 441 HIS A N 1
ATOM 3538 C CA . HIS A 1 441 ? 6.409 27.732 -26.472 1.00 30.00 441 HIS A CA 1
ATOM 3539 C C . HIS A 1 441 ? 4.941 27.588 -26.066 1.00 30.00 441 HIS A C 1
ATOM 3541 O O . HIS A 1 441 ? 4.236 26.709 -26.559 1.00 30.00 441 HIS A O 1
ATOM 3547 N N . VAL A 1 442 ? 4.479 28.466 -25.176 1.00 28.58 442 VAL A N 1
ATOM 3548 C CA . VAL A 1 442 ? 3.067 28.599 -24.801 1.00 28.58 442 VAL A CA 1
ATOM 3549 C C . VAL A 1 442 ? 2.512 29.841 -25.488 1.00 28.58 442 VAL A C 1
ATOM 3551 O O . VAL A 1 442 ? 2.923 30.947 -25.148 1.00 28.58 442 VAL A O 1
ATOM 3554 N N . ASP A 1 443 ? 1.552 29.679 -26.400 1.00 28.94 443 ASP A N 1
ATOM 3555 C CA . ASP A 1 443 ? 0.583 30.741 -26.684 1.00 28.94 443 ASP A CA 1
ATOM 3556 C C . ASP A 1 443 ? -0.793 30.147 -27.054 1.00 28.94 443 ASP A C 1
ATOM 3558 O O . ASP A 1 443 ? -0.900 29.232 -27.866 1.00 28.94 443 ASP A O 1
ATOM 3562 N N . LYS A 1 444 ? -1.843 30.657 -26.397 1.00 31.02 444 LYS A N 1
ATOM 3563 C CA . LYS A 1 444 ? -3.285 30.530 -26.717 1.00 31.02 444 LYS A CA 1
ATOM 3564 C C . LYS A 1 444 ? -3.833 29.159 -27.181 1.00 31.02 444 LYS A C 1
ATOM 3566 O O . LYS A 1 444 ? -4.313 29.014 -28.299 1.00 31.02 444 LYS A O 1
ATOM 3571 N N . GLY A 1 445 ? -3.953 28.204 -26.256 1.00 35.38 445 GLY A N 1
ATOM 3572 C CA . GLY A 1 445 ? -5.106 27.279 -26.224 1.00 35.38 445 GLY A CA 1
ATOM 3573 C C . GLY A 1 445 ? -5.177 26.110 -27.222 1.00 35.38 445 GLY A C 1
ATOM 3574 O O . GLY A 1 445 ? -6.086 25.294 -27.086 1.00 35.38 445 GLY A O 1
ATOM 3575 N N . GLU A 1 446 ? -4.232 25.937 -28.146 1.00 30.34 446 GLU A N 1
ATOM 3576 C CA . GLU A 1 446 ? -4.151 24.742 -29.001 1.00 30.34 446 GLU A CA 1
ATOM 3577 C C . GLU A 1 446 ? -2.822 23.985 -28.814 1.00 30.34 446 GLU A C 1
ATOM 3579 O O . GLU A 1 446 ? -1.735 24.550 -28.773 1.00 30.34 446 GLU A O 1
ATOM 3584 N N . VAL A 1 447 ? -2.933 22.665 -28.641 1.00 32.84 447 VAL A N 1
ATOM 3585 C CA . VAL A 1 447 ? -1.898 21.751 -28.120 1.00 32.84 447 VAL A CA 1
ATOM 3586 C C . VAL A 1 447 ? -0.836 21.379 -29.164 1.00 32.84 447 VAL A C 1
ATOM 3588 O O . VAL A 1 447 ? -1.210 20.785 -30.177 1.00 32.84 447 VAL A O 1
ATOM 3591 N N . ARG A 1 448 ? 0.469 21.538 -28.849 1.00 27.77 448 ARG A N 1
ATOM 3592 C CA . ARG A 1 448 ? 1.596 20.695 -29.344 1.00 27.77 448 ARG A CA 1
ATOM 3593 C C . ARG A 1 448 ? 2.829 20.736 -28.414 1.00 27.77 448 ARG A C 1
ATOM 3595 O O . ARG A 1 448 ? 3.251 21.831 -28.079 1.00 27.77 448 ARG A O 1
ATOM 3602 N N . TYR A 1 449 ? 3.421 19.575 -28.085 1.00 34.56 449 TYR A N 1
ATOM 3603 C CA . TYR A 1 449 ? 4.833 19.158 -28.318 1.00 34.56 449 TYR A CA 1
ATOM 3604 C C . TYR A 1 449 ? 5.204 17.908 -27.490 1.00 34.56 449 TYR A C 1
ATOM 3606 O O . TYR A 1 449 ? 4.557 17.612 -26.488 1.00 34.56 449 TYR A O 1
ATOM 3614 N N . THR A 1 450 ? 6.236 17.166 -27.912 1.00 34.75 450 THR A N 1
ATOM 3615 C CA . THR A 1 450 ? 6.830 16.060 -27.138 1.00 34.75 450 THR A CA 1
ATOM 3616 C C . THR A 1 450 ? 8.296 16.321 -26.888 1.00 34.75 450 THR A C 1
ATOM 3618 O O . THR A 1 450 ? 9.004 16.634 -27.847 1.00 34.75 450 THR A O 1
ATOM 3621 N N . PRO A 1 451 ? 8.738 16.210 -25.628 1.00 33.09 451 PRO A N 1
ATOM 3622 C CA . PRO A 1 451 ? 10.139 16.332 -25.292 1.00 33.09 451 PRO A CA 1
ATOM 3623 C C . PRO A 1 451 ? 10.920 15.133 -25.825 1.00 33.09 451 PRO A C 1
ATOM 3625 O O . PRO A 1 451 ? 10.411 14.012 -25.885 1.00 33.09 451 PRO A O 1
ATOM 3628 N N . ASP A 1 452 ? 12.184 15.384 -26.136 1.00 39.84 452 ASP A N 1
ATOM 3629 C CA . ASP A 1 452 ? 13.217 14.368 -26.007 1.00 39.84 452 ASP A CA 1
ATOM 3630 C C . ASP A 1 452 ? 13.108 13.729 -24.608 1.00 39.84 452 ASP A C 1
ATOM 3632 O O . ASP A 1 452 ? 12.926 14.439 -23.616 1.00 39.84 452 ASP A O 1
ATOM 3636 N N . ILE A 1 453 ? 13.169 12.400 -24.515 1.00 38.03 453 ILE A N 1
ATOM 3637 C CA . ILE A 1 453 ? 13.019 11.645 -23.254 1.00 38.03 453 ILE A CA 1
ATOM 3638 C C . ILE A 1 453 ? 14.073 12.028 -22.200 1.00 38.03 453 ILE A C 1
ATOM 3640 O O . ILE A 1 453 ? 13.912 11.702 -21.026 1.00 38.03 453 ILE A O 1
ATOM 3644 N N . SER A 1 454 ? 15.107 12.758 -22.620 1.00 36.09 454 SER A N 1
ATOM 3645 C CA . SER A 1 454 ? 16.143 13.386 -21.811 1.00 36.09 454 SER A CA 1
ATOM 3646 C C . SER A 1 454 ? 15.985 14.913 -21.727 1.00 36.09 454 SER A C 1
ATOM 3648 O O . SER A 1 454 ? 16.977 15.618 -21.870 1.00 36.09 454 SER A O 1
ATOM 3650 N N . SER A 1 455 ? 14.778 15.466 -21.543 1.00 34.91 455 SER A N 1
ATOM 3651 C CA . SER A 1 455 ? 14.521 16.920 -21.411 1.00 34.91 455 SER A CA 1
ATOM 3652 C C . SER A 1 455 ? 14.202 17.346 -19.963 1.00 34.91 455 SER A C 1
ATOM 3654 O O . SER A 1 455 ? 13.721 16.542 -19.166 1.00 34.91 455 SER A O 1
ATOM 3656 N N . HIS A 1 456 ? 14.496 18.602 -19.593 1.00 35.47 456 HIS A N 1
ATOM 3657 C CA . HIS A 1 456 ? 14.307 19.119 -18.231 1.00 35.47 456 HIS A CA 1
ATOM 3658 C C . HIS A 1 456 ? 12.836 19.276 -17.813 1.00 35.47 456 HIS A C 1
ATOM 3660 O O . HIS A 1 456 ? 11.932 19.578 -18.588 1.00 35.47 456 HIS A O 1
ATOM 3666 N N . ILE A 1 457 ? 12.637 19.068 -16.515 1.00 39.78 457 ILE A N 1
ATOM 3667 C CA . ILE A 1 457 ? 11.374 18.834 -15.820 1.00 39.78 457 ILE A CA 1
ATOM 3668 C C . ILE A 1 457 ? 10.495 20.093 -15.777 1.00 39.78 457 ILE A C 1
ATOM 3670 O O . ILE A 1 457 ? 10.854 21.108 -15.179 1.00 39.78 457 ILE A O 1
ATOM 3674 N N . HIS A 1 458 ? 9.292 19.999 -16.347 1.00 37.12 458 HIS A N 1
ATOM 3675 C CA . HIS A 1 458 ? 8.245 21.011 -16.206 1.00 37.12 458 HIS A CA 1
ATOM 3676 C C . HIS A 1 458 ? 7.747 21.111 -14.760 1.00 37.12 458 HIS A C 1
ATOM 3678 O O . HIS A 1 458 ? 7.713 20.130 -14.030 1.00 37.12 458 HIS A O 1
ATOM 3684 N N . SER A 1 459 ? 7.181 22.256 -14.379 1.00 42.12 459 SER A N 1
ATOM 3685 C CA . SER A 1 459 ? 6.518 22.460 -13.081 1.00 42.12 459 SER A CA 1
ATOM 3686 C C . SER A 1 459 ? 5.360 21.500 -12.746 1.00 42.12 459 SER A C 1
ATOM 3688 O O . SER A 1 459 ? 4.841 21.599 -11.635 1.00 42.12 459 SER A O 1
ATOM 3690 N N . GLN A 1 460 ? 4.946 20.589 -13.638 1.00 52.31 460 GLN A N 1
ATOM 3691 C CA . GLN A 1 460 ? 3.865 19.611 -13.424 1.00 52.31 460 GLN A CA 1
ATOM 3692 C C . GLN A 1 460 ? 4.320 18.143 -13.401 1.00 52.31 460 GLN A C 1
ATOM 3694 O O . GLN A 1 460 ? 3.671 17.348 -12.729 1.00 52.31 460 GLN A O 1
ATOM 3699 N N . LEU A 1 461 ? 5.415 17.795 -14.084 1.00 61.69 461 LEU A N 1
ATOM 3700 C CA . LEU A 1 461 ? 5.980 16.442 -14.098 1.00 61.69 461 LEU A CA 1
ATOM 3701 C C . LEU A 1 461 ? 7.208 16.395 -13.190 1.00 61.69 461 LEU A C 1
ATOM 3703 O O . LEU A 1 461 ? 7.776 17.427 -12.847 1.00 61.69 461 LEU A O 1
ATOM 3707 N N . GLN A 1 462 ? 7.609 15.208 -12.777 1.00 70.94 462 GLN A N 1
ATOM 3708 C CA . GLN A 1 462 ? 8.832 14.955 -12.030 1.00 70.94 462 GLN A CA 1
ATOM 3709 C C . GLN A 1 462 ? 9.725 13.961 -12.776 1.00 70.94 462 GLN A C 1
ATOM 3711 O O . GLN A 1 462 ? 9.224 13.191 -13.600 1.00 70.94 462 GLN A O 1
ATOM 3716 N N . PRO A 1 463 ? 11.036 13.934 -12.469 1.00 75.06 463 PRO A N 1
ATOM 3717 C CA . PRO A 1 463 ? 11.896 12.805 -12.802 1.00 75.06 463 PRO A CA 1
ATOM 3718 C C . PRO A 1 463 ? 11.197 11.475 -12.562 1.00 75.06 463 PRO A C 1
ATOM 3720 O O . PRO A 1 463 ? 10.586 11.286 -11.506 1.00 75.06 463 PRO A O 1
ATOM 3723 N N . PHE A 1 464 ? 11.329 10.554 -13.512 1.00 80.75 464 PHE A N 1
ATOM 3724 C CA . PHE A 1 464 ? 10.842 9.179 -13.398 1.00 80.75 464 PHE A CA 1
ATOM 3725 C C . PHE A 1 464 ? 9.320 9.016 -13.343 1.00 80.75 464 PHE A C 1
ATOM 3727 O O . PHE A 1 464 ? 8.848 7.892 -13.156 1.00 80.75 464 PHE A O 1
ATOM 3734 N N . ASP A 1 465 ? 8.545 10.088 -13.546 1.00 83.12 465 ASP A N 1
ATOM 3735 C CA . ASP A 1 465 ? 7.097 9.968 -13.691 1.00 83.12 465 ASP A CA 1
ATOM 3736 C C . ASP A 1 465 ? 6.747 9.021 -14.844 1.00 83.12 465 ASP A C 1
ATOM 3738 O O . ASP A 1 465 ? 7.381 9.012 -15.901 1.00 83.12 465 ASP A O 1
ATOM 3742 N N . MET A 1 466 ? 5.692 8.236 -14.643 1.00 89.06 466 MET A N 1
ATOM 3743 C CA . MET A 1 466 ? 5.116 7.371 -15.666 1.00 89.06 466 MET A CA 1
ATOM 3744 C C . MET A 1 466 ? 3.801 7.991 -16.108 1.00 89.06 466 MET A C 1
ATOM 3746 O O . MET A 1 466 ? 2.905 8.195 -15.296 1.00 89.06 466 MET A O 1
ATOM 3750 N N . THR A 1 467 ? 3.687 8.342 -17.383 1.00 87.31 467 THR A N 1
ATOM 3751 C CA . THR A 1 467 ? 2.526 9.076 -17.900 1.00 87.31 467 THR A CA 1
ATOM 3752 C C . THR A 1 467 ? 1.795 8.248 -18.941 1.00 87.31 467 THR A C 1
ATOM 3754 O O . THR A 1 467 ? 2.414 7.761 -19.885 1.00 87.31 467 THR A O 1
ATOM 3757 N N . LEU A 1 468 ? 0.477 8.110 -18.790 1.00 88.25 468 LEU A N 1
ATOM 3758 C CA . LEU A 1 468 ? -0.395 7.601 -19.843 1.00 88.25 468 LEU A CA 1
ATOM 3759 C C . LEU A 1 468 ? -0.585 8.696 -20.890 1.00 88.25 468 LEU A C 1
ATOM 3761 O O . LEU A 1 468 ? -0.988 9.807 -20.551 1.00 88.25 468 LEU A O 1
ATOM 3765 N N . CYS A 1 469 ? -0.333 8.380 -22.152 1.00 82.38 469 CYS A N 1
ATOM 3766 C CA . CYS A 1 469 ? -0.409 9.305 -23.273 1.00 82.38 469 CYS A CA 1
ATOM 3767 C C . CYS A 1 469 ? -1.333 8.767 -24.371 1.00 82.38 469 CYS A C 1
ATOM 3769 O O . CYS A 1 469 ? -1.475 7.556 -24.544 1.00 82.38 469 CYS A O 1
ATOM 3771 N N . HIS A 1 470 ? -1.926 9.659 -25.167 1.00 76.44 470 HIS A N 1
ATOM 3772 C CA . HIS A 1 470 ? -2.683 9.251 -26.350 1.00 76.44 470 HIS A CA 1
ATOM 3773 C C . HIS A 1 470 ? -1.785 8.537 -27.379 1.00 76.44 470 HIS A C 1
ATOM 3775 O O . HIS A 1 470 ? -0.645 8.955 -27.590 1.00 76.44 470 HIS A O 1
ATOM 3781 N N . PRO A 1 471 ? -2.313 7.520 -28.088 1.00 63.88 471 PRO A N 1
ATOM 3782 C CA . PRO A 1 471 ? -1.533 6.682 -28.998 1.00 63.88 471 PRO A CA 1
ATOM 3783 C C . PRO A 1 471 ? -1.204 7.378 -30.328 1.00 63.88 471 PRO A C 1
ATOM 3785 O O . PRO A 1 471 ? -0.293 6.958 -31.038 1.00 63.88 471 PRO A O 1
ATOM 3788 N N . SER A 1 472 ? -1.930 8.444 -30.691 1.00 61.22 472 SER A N 1
ATOM 3789 C CA . SER A 1 472 ? -1.681 9.200 -31.919 1.00 61.22 472 SER A CA 1
ATOM 3790 C C . SER A 1 472 ? -0.461 10.107 -31.754 1.00 61.22 472 SER A C 1
ATOM 3792 O O . SER A 1 472 ? -0.586 11.236 -31.272 1.00 61.22 472 SER A O 1
ATOM 3794 N N . MET A 1 473 ? 0.705 9.624 -32.182 1.00 54.31 473 MET A N 1
ATOM 3795 C CA . MET A 1 473 ? 1.892 10.461 -32.307 1.00 54.31 473 MET A CA 1
ATOM 3796 C C . MET A 1 473 ? 1.811 11.301 -33.584 1.00 54.31 473 MET A C 1
ATOM 3798 O O . MET A 1 473 ? 1.863 10.746 -34.680 1.00 54.31 473 MET A O 1
ATOM 3802 N N . LYS A 1 474 ? 1.676 12.630 -33.483 1.00 50.88 474 LYS A N 1
ATOM 3803 C CA . LYS A 1 474 ? 1.799 13.486 -34.681 1.00 50.88 474 LYS A CA 1
ATOM 3804 C C . LYS A 1 474 ? 3.275 13.593 -35.064 1.00 50.88 474 LYS A C 1
ATOM 3806 O O . LYS A 1 474 ? 4.099 13.889 -34.204 1.00 50.88 474 LYS A O 1
ATOM 3811 N N . GLN A 1 475 ? 3.607 13.361 -36.329 1.00 43.81 475 GLN A N 1
ATOM 3812 C CA . GLN A 1 475 ? 4.948 13.623 -36.851 1.00 43.81 475 GLN A CA 1
ATOM 3813 C C . GLN A 1 475 ? 5.136 15.150 -36.945 1.00 43.81 475 GLN A C 1
ATOM 3815 O O . GLN A 1 475 ? 4.293 15.842 -37.518 1.00 43.81 475 GLN A O 1
ATOM 3820 N N . GLY A 1 476 ? 6.166 15.682 -36.288 1.00 50.28 476 GLY A N 1
ATOM 3821 C CA . GLY A 1 476 ? 6.621 17.065 -36.448 1.00 50.28 476 GLY A CA 1
ATOM 3822 C C . GLY A 1 476 ? 7.530 17.204 -37.673 1.00 50.28 476 GLY A C 1
ATOM 3823 O O . GLY A 1 476 ? 7.450 16.390 -38.591 1.00 50.28 476 GLY A O 1
ATOM 3824 N N . GLY A 1 477 ? 8.417 18.209 -37.675 1.00 50.78 477 GLY A N 1
ATOM 3825 C CA . GLY A 1 477 ? 9.555 18.254 -38.612 1.00 50.78 477 GLY A CA 1
ATOM 3826 C C . GLY A 1 477 ? 10.422 16.986 -38.529 1.00 50.78 477 GLY A C 1
ATOM 3827 O O . GLY A 1 477 ? 10.149 16.123 -37.695 1.00 50.78 477 GLY A O 1
ATOM 3828 N N . GLU A 1 478 ? 11.455 16.882 -39.376 1.00 44.06 478 GLU A N 1
ATOM 3829 C CA . GLU A 1 478 ? 12.101 15.627 -39.830 1.00 44.06 478 GLU A CA 1
ATOM 3830 C C . GLU A 1 478 ? 12.413 14.534 -38.777 1.00 44.06 478 GLU A C 1
ATOM 3832 O O . GLU A 1 478 ? 12.548 13.376 -39.160 1.00 44.06 478 GLU A O 1
ATOM 3837 N N . TRP A 1 479 ? 12.444 14.821 -37.469 1.00 41.91 479 TRP A N 1
ATOM 3838 C CA . TRP A 1 479 ? 12.823 13.854 -36.428 1.00 41.91 479 TRP A CA 1
ATOM 3839 C C . TRP A 1 479 ? 11.964 13.862 -35.146 1.00 41.91 479 TRP A C 1
ATOM 3841 O O . TRP A 1 479 ? 12.349 13.247 -34.155 1.00 41.91 479 TRP A O 1
ATOM 3851 N N . THR A 1 480 ? 10.789 14.510 -35.115 1.00 44.03 480 THR A N 1
ATOM 3852 C CA . THR A 1 480 ? 10.000 14.667 -33.866 1.00 44.03 480 THR A CA 1
ATOM 3853 C C . THR A 1 480 ? 8.663 13.908 -33.891 1.00 44.03 480 THR A C 1
ATOM 3855 O O . THR A 1 480 ? 7.907 14.004 -34.856 1.00 44.03 480 THR A O 1
ATOM 3858 N N . LYS A 1 481 ? 8.317 13.185 -32.814 1.00 44.59 481 LYS A N 1
ATOM 3859 C CA . LYS A 1 481 ? 7.015 12.499 -32.628 1.00 44.59 481 LYS A CA 1
ATOM 3860 C C . LYS A 1 481 ? 6.268 13.087 -31.436 1.00 44.59 481 LYS A C 1
ATOM 3862 O O . LYS A 1 481 ? 6.873 13.185 -30.383 1.00 44.59 481 LYS A O 1
ATOM 3867 N N . ILE A 1 482 ? 4.981 13.433 -31.580 1.00 52.50 482 ILE A N 1
ATOM 3868 C CA . ILE A 1 482 ? 4.200 14.159 -30.559 1.00 52.50 482 ILE A CA 1
ATOM 3869 C C . ILE A 1 482 ? 3.177 13.269 -29.819 1.00 52.50 482 ILE A C 1
ATOM 3871 O O . ILE A 1 482 ? 2.109 13.021 -30.367 1.00 52.50 482 ILE A O 1
ATOM 3875 N N . ALA A 1 483 ? 3.433 12.857 -28.577 1.00 57.12 483 ALA A N 1
ATOM 3876 C CA . ALA A 1 483 ? 2.500 12.261 -27.617 1.00 57.12 483 ALA A CA 1
ATOM 3877 C C . ALA A 1 483 ? 1.785 13.315 -26.737 1.00 57.12 483 ALA A C 1
ATOM 3879 O O . ALA A 1 483 ? 2.388 14.287 -26.284 1.00 57.12 483 ALA A O 1
ATOM 3880 N N . LYS A 1 484 ? 0.490 13.105 -26.459 1.00 66.31 484 LYS A N 1
ATOM 3881 C CA . LYS A 1 484 ? -0.330 13.980 -25.598 1.00 66.31 484 LYS A CA 1
ATOM 3882 C C . LYS A 1 484 ? -0.557 13.313 -24.233 1.00 66.31 484 LYS A C 1
ATOM 3884 O O . LYS A 1 484 ? -1.198 12.260 -24.229 1.00 66.31 484 LYS A O 1
ATOM 3889 N N . PRO A 1 485 ? -0.092 13.896 -23.110 1.00 75.44 485 PRO A N 1
ATOM 3890 C CA . PRO A 1 485 ? -0.293 13.314 -21.787 1.00 75.44 485 PRO A CA 1
ATOM 3891 C C . PRO A 1 485 ? -1.774 13.331 -21.394 1.00 75.44 485 PRO A C 1
ATOM 3893 O O . PRO A 1 485 ? -2.504 14.277 -21.697 1.00 75.44 485 PRO A O 1
ATOM 3896 N N . ILE A 1 486 ? -2.202 12.260 -20.731 1.00 80.81 486 ILE A N 1
ATOM 3897 C CA . ILE A 1 486 ? -3.551 12.048 -20.195 1.00 80.81 486 ILE A CA 1
ATOM 3898 C C . ILE A 1 486 ? -3.488 12.086 -18.667 1.00 80.81 486 ILE A C 1
ATOM 3900 O O . ILE A 1 486 ? -4.227 12.847 -18.047 1.00 80.81 486 ILE A O 1
ATOM 3904 N N . ALA A 1 487 ? -2.607 11.281 -18.061 1.00 83.62 487 ALA A N 1
ATOM 3905 C CA . ALA A 1 487 ? -2.533 11.137 -16.609 1.00 83.62 487 ALA A CA 1
ATOM 3906 C C . ALA A 1 487 ? -1.151 10.684 -16.124 1.00 83.62 487 ALA A C 1
ATOM 3908 O O . ALA A 1 487 ? -0.504 9.876 -16.790 1.00 83.62 487 ALA A O 1
ATOM 3909 N N . ILE A 1 488 ? -0.740 11.146 -14.939 1.00 86.62 488 ILE A N 1
ATOM 3910 C CA . ILE A 1 488 ? 0.423 10.609 -14.218 1.00 86.62 488 ILE A CA 1
ATOM 3911 C C . ILE A 1 488 ? -0.031 9.372 -13.441 1.00 86.62 488 ILE A C 1
ATOM 3913 O O . ILE A 1 488 ? -1.020 9.421 -12.707 1.00 86.62 488 ILE A O 1
ATOM 3917 N N . LEU A 1 489 ? 0.686 8.270 -13.617 1.00 89.06 489 LEU A N 1
ATOM 3918 C CA . LEU A 1 489 ? 0.367 6.962 -13.069 1.00 89.06 489 LEU A CA 1
ATOM 3919 C C . LEU A 1 489 ? 1.254 6.633 -11.868 1.00 89.06 489 LEU A C 1
ATOM 3921 O O . LEU A 1 489 ? 2.425 7.010 -11.807 1.00 89.06 489 LEU A O 1
ATOM 3925 N N . ILE A 1 490 ? 0.695 5.858 -10.942 1.00 92.62 490 ILE A N 1
ATOM 3926 C CA . ILE A 1 490 ? 1.455 5.181 -9.885 1.00 92.62 490 ILE A CA 1
ATOM 3927 C C . ILE A 1 490 ? 1.874 3.764 -10.345 1.00 92.62 490 ILE A C 1
ATOM 3929 O O . ILE A 1 490 ? 1.277 3.231 -11.283 1.00 92.62 490 ILE A O 1
ATOM 3933 N N . PRO A 1 491 ? 2.901 3.134 -9.738 1.00 91.12 491 PRO A N 1
ATOM 3934 C CA . PRO A 1 491 ? 3.546 1.945 -10.301 1.00 91.12 491 PRO A CA 1
ATOM 3935 C C . PRO A 1 491 ? 2.638 0.728 -10.466 1.00 91.12 491 PRO A C 1
ATOM 3937 O O . PRO A 1 491 ? 2.751 0.014 -11.455 1.00 91.12 491 PRO A O 1
ATOM 3940 N N . ASP A 1 492 ? 1.707 0.495 -9.545 1.00 86.81 492 ASP A N 1
ATOM 3941 C CA . ASP A 1 492 ? 0.761 -0.617 -9.651 1.00 86.81 492 ASP A CA 1
ATOM 3942 C C . ASP A 1 492 ? -0.238 -0.420 -10.804 1.00 86.81 492 ASP A C 1
ATOM 3944 O O . ASP A 1 492 ? -0.575 -1.380 -11.492 1.00 86.81 492 ASP A O 1
ATOM 3948 N N . GLN A 1 493 ? -0.639 0.827 -11.089 1.00 92.19 493 GLN A N 1
ATOM 3949 C CA . GLN A 1 493 ? -1.447 1.150 -12.272 1.00 92.19 493 GLN A CA 1
ATOM 3950 C C . GLN A 1 493 ? -0.669 0.898 -13.568 1.00 92.19 493 GLN A C 1
ATOM 3952 O O . GLN A 1 493 ? -1.243 0.448 -14.555 1.00 92.19 493 GLN A O 1
ATOM 3957 N N . VAL A 1 494 ? 0.642 1.158 -13.568 1.00 93.81 494 VAL A N 1
ATOM 3958 C CA . VAL A 1 494 ? 1.514 0.857 -14.713 1.00 93.81 494 VAL A CA 1
ATOM 3959 C C . VAL A 1 494 ? 1.629 -0.649 -14.925 1.00 93.81 494 VAL A C 1
ATOM 3961 O O . VAL A 1 494 ? 1.452 -1.100 -16.053 1.00 93.81 494 VAL A O 1
ATOM 3964 N N . ILE A 1 495 ? 1.853 -1.429 -13.862 1.00 88.75 495 ILE A N 1
ATOM 3965 C CA . ILE A 1 495 ? 1.893 -2.900 -13.926 1.00 88.75 495 ILE A CA 1
ATOM 3966 C C . ILE A 1 495 ? 0.597 -3.442 -14.530 1.00 88.75 495 ILE A C 1
ATOM 3968 O O . ILE A 1 495 ? 0.641 -4.186 -15.508 1.00 88.75 495 ILE A O 1
ATOM 3972 N N . ASP A 1 496 ? -0.552 -3.036 -13.990 1.00 88.06 496 ASP A N 1
ATOM 3973 C CA . ASP A 1 496 ? -1.864 -3.477 -14.464 1.00 88.06 496 ASP A CA 1
ATOM 3974 C C . ASP A 1 496 ? -2.094 -3.114 -15.941 1.00 88.06 496 ASP A C 1
ATOM 3976 O O . ASP A 1 496 ? -2.477 -3.970 -16.740 1.00 88.06 496 ASP A O 1
ATOM 3980 N N . LEU A 1 497 ? -1.782 -1.881 -16.349 1.00 87.94 497 LEU A N 1
ATOM 3981 C CA . LEU A 1 497 ? -1.916 -1.454 -17.742 1.00 87.94 497 LEU A CA 1
ATOM 3982 C C . LEU A 1 497 ? -0.977 -2.208 -18.694 1.00 87.94 497 LEU A C 1
ATOM 3984 O O . LEU A 1 497 ? -1.415 -2.615 -19.776 1.00 87.94 497 LEU A O 1
ATOM 3988 N N . VAL A 1 498 ? 0.285 -2.427 -18.317 1.00 86.94 498 VAL A N 1
ATOM 3989 C CA . VAL A 1 498 ? 1.252 -3.191 -19.126 1.00 86.94 498 VAL A CA 1
ATOM 3990 C C . VAL A 1 498 ? 0.808 -4.650 -19.250 1.00 86.94 498 VAL A C 1
ATOM 3992 O O . VAL A 1 498 ? 0.794 -5.193 -20.354 1.00 86.94 498 VAL A O 1
ATOM 3995 N N . LEU A 1 499 ? 0.330 -5.263 -18.162 1.00 79.81 499 LEU A N 1
ATOM 3996 C CA . LEU A 1 499 ? -0.252 -6.612 -18.155 1.00 79.81 499 LEU A CA 1
ATOM 3997 C C . LEU A 1 499 ? -1.594 -6.715 -18.897 1.00 79.81 499 LEU A C 1
ATOM 3999 O O . LEU A 1 499 ? -2.075 -7.820 -19.143 1.00 79.81 499 LEU A O 1
ATOM 4003 N N . ARG A 1 500 ? -2.225 -5.596 -19.261 1.00 79.62 500 ARG A N 1
ATOM 4004 C CA . ARG A 1 500 ? -3.369 -5.546 -20.192 1.00 79.62 500 ARG A CA 1
ATOM 4005 C C . ARG A 1 500 ? -2.938 -5.361 -21.650 1.00 79.62 500 ARG A C 1
ATOM 4007 O O . ARG A 1 500 ? -3.792 -5.363 -22.533 1.00 79.62 500 ARG A O 1
ATOM 4014 N N . GLY A 1 501 ? -1.636 -5.230 -21.910 1.00 78.19 501 GLY A N 1
ATOM 4015 C CA . GLY A 1 501 ? -1.067 -5.029 -23.241 1.00 78.19 501 GLY A CA 1
ATOM 4016 C C . GLY A 1 501 ? -0.861 -3.562 -23.626 1.00 78.19 501 GLY A C 1
ATOM 4017 O O . GLY A 1 501 ? -0.652 -3.279 -24.803 1.00 78.19 501 GLY A O 1
ATOM 4018 N N . THR A 1 502 ? -0.914 -2.622 -22.676 1.00 83.94 502 THR A N 1
ATOM 4019 C CA . THR A 1 502 ? -0.590 -1.213 -22.952 1.00 83.94 502 THR A CA 1
ATOM 4020 C C . THR A 1 502 ? 0.910 -1.087 -23.236 1.00 83.94 502 THR A C 1
ATOM 4022 O O . THR A 1 502 ? 1.716 -1.491 -22.391 1.00 83.94 502 THR A O 1
ATOM 4025 N N . PRO A 1 503 ? 1.326 -0.531 -24.388 1.00 83.12 503 PRO A N 1
ATOM 4026 C CA . PRO A 1 503 ? 2.738 -0.314 -24.666 1.00 83.12 503 PRO A CA 1
ATOM 4027 C C . PRO A 1 503 ? 3.351 0.668 -23.661 1.00 83.12 503 PRO A C 1
ATOM 4029 O O . PRO A 1 503 ? 2.700 1.612 -23.221 1.00 83.12 503 PRO A O 1
ATOM 4032 N N . VAL A 1 504 ? 4.622 0.468 -23.337 1.00 82.94 504 VAL A N 1
ATOM 4033 C CA . VAL A 1 504 ? 5.429 1.272 -22.424 1.00 82.94 504 VAL A CA 1
ATOM 4034 C C . VAL A 1 504 ? 6.772 1.577 -23.079 1.00 82.94 504 VAL A C 1
ATOM 4036 O O . VAL A 1 504 ? 7.427 0.689 -23.622 1.00 82.94 504 VAL A O 1
ATOM 4039 N N . ILE A 1 505 ? 7.169 2.844 -23.041 1.00 80.00 505 ILE A N 1
ATOM 4040 C CA . ILE A 1 505 ? 8.479 3.327 -23.469 1.00 80.00 505 ILE A CA 1
ATOM 4041 C C . ILE A 1 505 ? 9.241 3.724 -22.212 1.00 80.00 505 ILE A C 1
ATOM 4043 O O . ILE A 1 505 ? 8.792 4.582 -21.452 1.00 80.00 505 ILE A O 1
ATOM 4047 N N . SER A 1 506 ? 10.386 3.087 -21.997 1.00 80.38 506 SER A N 1
ATOM 4048 C CA . SER A 1 506 ? 11.255 3.347 -20.857 1.00 80.38 506 SER A CA 1
ATOM 4049 C C . SER A 1 506 ? 12.706 3.067 -21.228 1.00 80.38 506 SER A C 1
ATOM 4051 O O . SER A 1 506 ? 13.019 2.002 -21.759 1.00 80.38 506 SER A O 1
ATOM 4053 N N . THR A 1 507 ? 13.585 4.009 -20.899 1.00 73.25 507 THR A N 1
ATOM 4054 C CA . THR A 1 507 ? 15.048 3.848 -20.915 1.00 73.25 507 THR A CA 1
ATOM 4055 C C . THR A 1 507 ? 15.629 3.673 -19.505 1.00 73.25 507 THR A C 1
ATOM 4057 O O . THR A 1 507 ? 16.823 3.408 -19.353 1.00 73.25 507 THR A O 1
ATOM 4060 N N . VAL A 1 508 ? 14.792 3.799 -18.465 1.00 80.00 508 VAL A N 1
ATOM 4061 C CA . VAL A 1 508 ? 15.220 3.865 -17.058 1.00 80.00 508 VAL A CA 1
ATOM 4062 C C . VAL A 1 508 ? 14.933 2.572 -16.304 1.00 80.00 508 VAL A C 1
ATOM 4064 O O . VAL A 1 508 ? 15.797 2.086 -15.586 1.00 80.00 508 VAL A O 1
ATOM 4067 N N . LEU A 1 509 ? 13.755 1.975 -16.448 1.00 87.62 509 LEU A N 1
ATOM 4068 C CA . LEU A 1 509 ? 13.445 0.675 -15.843 1.00 87.62 509 LEU A CA 1
ATOM 4069 C C . LEU A 1 509 ? 13.051 -0.357 -16.907 1.00 87.62 509 LEU A C 1
ATOM 4071 O O . LEU A 1 509 ? 12.501 0.023 -17.947 1.00 87.62 509 LEU A O 1
ATOM 4075 N N . PRO A 1 510 ? 13.289 -1.659 -16.662 1.00 89.50 510 PRO A N 1
ATOM 4076 C CA . PRO A 1 510 ? 13.065 -2.731 -17.632 1.00 89.50 510 PRO A CA 1
ATOM 4077 C C . PRO A 1 510 ? 11.581 -3.126 -17.757 1.00 89.50 510 PRO A C 1
ATOM 4079 O O . PRO A 1 510 ? 11.219 -4.301 -17.759 1.00 89.50 510 PRO A O 1
ATOM 4082 N N . TRP A 1 511 ? 10.683 -2.145 -17.880 1.00 87.38 511 TRP A N 1
ATOM 4083 C CA . TRP A 1 511 ? 9.244 -2.370 -18.061 1.00 87.38 511 TRP A CA 1
ATOM 4084 C C . TRP A 1 511 ? 8.919 -3.160 -19.337 1.00 87.38 511 TRP A C 1
ATOM 4086 O O . TRP A 1 511 ? 7.892 -3.832 -19.425 1.00 87.38 511 TRP A O 1
ATOM 4096 N N . ASN A 1 512 ? 9.813 -3.111 -20.325 1.00 81.12 512 ASN A N 1
ATOM 4097 C CA . ASN A 1 512 ? 9.740 -3.908 -21.544 1.00 81.12 512 ASN A CA 1
ATOM 4098 C C . ASN A 1 512 ? 9.775 -5.421 -21.270 1.00 81.12 512 ASN A C 1
ATOM 4100 O O . ASN A 1 512 ? 9.213 -6.170 -22.061 1.00 81.12 512 ASN A O 1
ATOM 4104 N N . VAL A 1 513 ? 10.384 -5.874 -20.168 1.00 83.81 513 VAL A N 1
ATOM 4105 C CA . VAL A 1 513 ? 10.363 -7.285 -19.749 1.00 83.81 513 VAL A CA 1
ATOM 4106 C C . VAL A 1 513 ? 8.922 -7.682 -19.415 1.00 83.81 513 VAL A C 1
ATOM 4108 O O . VAL A 1 513 ? 8.357 -8.577 -20.034 1.00 83.81 513 VAL A O 1
ATOM 4111 N N . LEU A 1 514 ? 8.247 -6.919 -18.554 1.00 82.88 514 LEU A N 1
ATOM 4112 C CA . LEU A 1 514 ? 6.830 -7.143 -18.250 1.00 82.88 514 LEU A CA 1
ATOM 4113 C C . LEU A 1 514 ? 5.945 -7.068 -19.510 1.00 82.88 514 LEU A C 1
ATOM 4115 O O . LEU A 1 514 ? 5.036 -7.877 -19.687 1.00 82.88 514 LEU A O 1
ATOM 4119 N N . MET A 1 515 ? 6.245 -6.134 -20.420 1.00 81.75 515 MET A N 1
ATOM 4120 C CA . MET A 1 515 ? 5.544 -6.016 -21.699 1.00 81.75 515 MET A CA 1
ATOM 4121 C C . MET A 1 515 ? 5.742 -7.247 -22.592 1.00 81.75 515 MET A C 1
ATOM 4123 O O . MET A 1 515 ? 4.767 -7.719 -23.174 1.00 81.75 515 MET A O 1
ATOM 4127 N N . LYS A 1 516 ? 6.969 -7.762 -22.732 1.00 73.00 516 LYS A N 1
ATOM 4128 C CA . LYS A 1 516 ? 7.250 -8.975 -23.512 1.00 73.00 516 LYS A CA 1
ATOM 4129 C C . LYS A 1 516 ? 6.428 -10.134 -22.976 1.00 73.00 516 LYS A C 1
ATOM 4131 O O . LYS A 1 516 ? 5.688 -10.725 -23.750 1.00 73.00 516 LYS A O 1
ATOM 4136 N N . PHE A 1 517 ? 6.467 -10.357 -21.661 1.00 76.31 517 PHE A N 1
ATOM 4137 C CA . PHE A 1 517 ? 5.684 -11.402 -21.008 1.00 76.31 517 PHE A CA 1
ATOM 4138 C C . PHE A 1 517 ? 4.188 -11.232 -21.278 1.00 76.31 517 PHE A C 1
ATOM 4140 O O . PHE A 1 517 ? 3.521 -12.198 -21.637 1.00 76.31 517 PHE A O 1
ATOM 4147 N N . ALA A 1 518 ? 3.666 -10.005 -21.180 1.00 68.06 518 ALA A N 1
ATOM 4148 C CA . ALA A 1 518 ? 2.296 -9.724 -21.581 1.00 68.06 518 ALA A CA 1
ATOM 4149 C C . ALA A 1 518 ? 2.076 -10.116 -23.054 1.00 68.06 518 ALA A C 1
ATOM 4151 O O . ALA A 1 518 ? 1.166 -10.854 -23.364 1.00 68.06 518 ALA A O 1
ATOM 4152 N N . HIS A 1 519 ? 2.922 -9.738 -24.004 1.00 63.78 519 HIS A N 1
ATOM 4153 C CA . HIS A 1 519 ? 2.651 -10.046 -25.415 1.00 63.78 519 HIS A CA 1
ATOM 4154 C C . HIS A 1 519 ? 2.767 -11.535 -25.782 1.00 63.78 519 HIS A C 1
ATOM 4156 O O . HIS A 1 519 ? 1.963 -12.013 -26.590 1.00 63.78 519 HIS A O 1
ATOM 4162 N N . SER A 1 520 ? 3.751 -12.248 -25.231 1.00 61.16 520 SER A N 1
ATOM 4163 C CA . SER A 1 520 ? 4.115 -13.621 -25.616 1.00 61.16 520 SER A CA 1
ATOM 4164 C C . SER A 1 520 ? 3.610 -14.703 -24.655 1.00 61.16 520 SER A C 1
ATOM 4166 O O . SER A 1 520 ? 3.564 -15.869 -25.039 1.00 61.16 520 SER A O 1
ATOM 4168 N N . GLY A 1 521 ? 3.260 -14.360 -23.411 1.00 61.00 521 GLY A N 1
ATOM 4169 C CA . GLY A 1 521 ? 2.997 -15.331 -22.339 1.00 61.00 521 GLY A CA 1
ATOM 4170 C C . GLY A 1 521 ? 4.239 -16.117 -21.885 1.00 61.00 521 GLY A C 1
ATOM 4171 O O . GLY A 1 521 ? 4.110 -17.130 -21.192 1.00 61.00 521 GLY A O 1
ATOM 4172 N N . HIS A 1 522 ? 5.436 -15.690 -22.301 1.00 62.25 522 HIS A N 1
ATOM 4173 C CA . HIS A 1 522 ? 6.718 -16.327 -21.987 1.00 62.25 522 HIS A CA 1
ATOM 4174 C C . HIS A 1 522 ? 7.834 -15.295 -21.871 1.00 62.25 522 HIS A C 1
ATOM 4176 O O . HIS A 1 522 ? 7.824 -14.279 -22.566 1.00 62.25 522 HIS A O 1
ATOM 4182 N N . ILE A 1 523 ? 8.821 -15.566 -21.025 1.00 66.81 523 ILE A N 1
ATOM 4183 C CA . ILE A 1 523 ? 10.032 -14.761 -20.974 1.00 66.81 523 ILE A CA 1
ATOM 4184 C C . ILE A 1 523 ? 11.205 -15.615 -20.500 1.00 66.81 523 ILE A C 1
ATOM 4186 O O . ILE A 1 523 ? 11.042 -16.482 -19.640 1.00 66.81 523 ILE A O 1
ATOM 4190 N N . GLU A 1 524 ? 12.382 -15.379 -21.068 1.00 61.66 524 GLU A N 1
ATOM 4191 C CA . GLU A 1 524 ? 13.583 -16.122 -20.698 1.00 61.66 524 GLU A CA 1
ATOM 4192 C C . GLU A 1 524 ? 13.985 -15.784 -19.256 1.00 61.66 524 GLU A C 1
ATOM 4194 O O . GLU A 1 524 ? 13.991 -14.614 -18.861 1.00 61.66 524 GLU A O 1
ATOM 4199 N N . SER A 1 525 ? 14.357 -16.792 -18.458 1.00 62.31 525 SER A N 1
ATOM 4200 C CA . SER A 1 525 ? 14.733 -16.592 -17.048 1.00 62.31 525 SER A CA 1
ATOM 4201 C C . SER A 1 525 ? 15.877 -15.586 -16.890 1.00 62.31 525 SER A C 1
ATOM 4203 O O . SER A 1 525 ? 15.847 -14.764 -15.975 1.00 62.31 525 SER A O 1
ATOM 4205 N N . GLY A 1 526 ? 16.831 -15.586 -17.828 1.00 70.06 526 GLY A N 1
ATOM 4206 C CA . GLY A 1 526 ? 17.927 -14.620 -17.868 1.00 70.06 526 GLY A CA 1
ATOM 4207 C C . GLY A 1 526 ? 17.455 -13.173 -18.039 1.00 70.06 526 GLY A C 1
ATOM 4208 O O . GLY A 1 526 ? 17.983 -12.283 -17.376 1.00 70.06 526 GLY A O 1
ATOM 4209 N N . GLU A 1 527 ? 16.424 -12.915 -18.853 1.00 75.69 527 GLU A N 1
ATOM 4210 C CA . GLU A 1 527 ? 15.864 -11.564 -19.013 1.00 75.69 527 GLU A CA 1
ATOM 4211 C C . GLU A 1 527 ? 15.181 -11.073 -17.728 1.00 75.69 527 GLU A C 1
ATOM 4213 O O . GLU A 1 527 ? 15.312 -9.899 -17.374 1.00 75.69 527 GLU A O 1
ATOM 4218 N N . VAL A 1 528 ? 14.496 -11.966 -16.999 1.00 79.69 528 VAL A N 1
ATOM 4219 C CA . VAL A 1 528 ? 13.888 -11.635 -15.697 1.00 79.69 528 VAL A CA 1
ATOM 4220 C C . VAL A 1 528 ? 14.959 -11.304 -14.671 1.00 79.69 528 VAL A C 1
ATOM 4222 O O . VAL A 1 528 ? 14.852 -10.290 -13.989 1.00 79.69 528 VAL A O 1
ATOM 4225 N N . GLU A 1 529 ? 16.009 -12.118 -14.576 1.00 76.62 529 GLU A N 1
ATOM 4226 C CA . GLU A 1 529 ? 17.106 -11.907 -13.628 1.00 76.62 529 GLU A CA 1
ATOM 4227 C C . GLU A 1 529 ? 17.874 -10.611 -13.914 1.00 76.62 529 GLU A C 1
ATOM 4229 O O . GLU A 1 529 ? 18.171 -9.850 -12.990 1.00 76.62 529 GLU A O 1
ATOM 4234 N N . ILE A 1 530 ? 18.147 -10.313 -15.190 1.00 83.25 530 ILE A N 1
ATOM 4235 C CA . ILE A 1 530 ? 18.732 -9.033 -15.611 1.00 83.25 530 ILE A CA 1
ATOM 4236 C C . ILE A 1 530 ? 17.790 -7.877 -15.247 1.00 83.25 530 ILE A C 1
ATOM 4238 O O . ILE A 1 530 ? 18.243 -6.844 -14.744 1.00 83.25 530 ILE A O 1
ATOM 4242 N N . GLY A 1 531 ? 16.482 -8.048 -15.456 1.00 86.62 531 GLY A N 1
ATOM 4243 C CA . GLY A 1 531 ? 15.463 -7.066 -15.093 1.00 86.62 531 GLY A CA 1
ATOM 4244 C C . GLY A 1 531 ? 15.414 -6.786 -13.587 1.00 86.62 531 GLY A C 1
ATOM 4245 O O . GLY A 1 531 ? 15.463 -5.625 -13.178 1.00 86.62 531 GLY A O 1
ATOM 4246 N N . ILE A 1 532 ? 15.396 -7.834 -12.758 1.00 83.75 532 ILE A N 1
ATOM 4247 C CA . ILE A 1 532 ? 15.441 -7.748 -11.290 1.00 83.75 532 ILE A CA 1
ATOM 4248 C C . ILE A 1 532 ? 16.716 -7.029 -10.848 1.00 83.75 532 ILE A C 1
ATOM 4250 O O . ILE A 1 532 ? 16.642 -6.049 -10.107 1.00 83.75 532 ILE A O 1
ATOM 4254 N N . ARG A 1 533 ? 17.882 -7.436 -11.368 1.00 86.38 533 ARG A N 1
ATOM 4255 C CA . ARG A 1 533 ? 19.168 -6.796 -11.053 1.00 86.38 533 ARG A CA 1
ATOM 4256 C C . ARG A 1 533 ? 19.172 -5.312 -11.421 1.00 86.38 533 ARG A C 1
ATOM 4258 O O . ARG A 1 533 ? 19.634 -4.487 -10.639 1.00 86.38 533 ARG A O 1
ATOM 4265 N N . THR A 1 534 ? 18.612 -4.962 -12.579 1.00 88.12 534 THR A N 1
ATOM 4266 C CA . THR A 1 534 ? 18.479 -3.564 -13.016 1.00 88.12 534 THR A CA 1
ATOM 4267 C C . THR A 1 534 ? 17.585 -2.768 -12.060 1.00 88.12 534 THR A C 1
ATOM 4269 O O . THR A 1 534 ? 17.918 -1.635 -11.719 1.00 88.12 534 THR A O 1
ATOM 4272 N N . CYS A 1 535 ? 16.475 -3.348 -11.587 1.00 87.25 535 CYS A N 1
ATOM 4273 C CA . CYS A 1 535 ? 15.605 -2.703 -10.598 1.00 87.25 535 CYS A CA 1
ATOM 4274 C C . CYS A 1 535 ? 16.328 -2.493 -9.261 1.00 87.25 535 CYS A C 1
ATOM 4276 O O . CYS A 1 535 ? 16.234 -1.413 -8.685 1.00 87.25 535 CYS A O 1
ATOM 4278 N N . GLN A 1 536 ? 17.104 -3.482 -8.809 1.00 85.19 536 GLN A N 1
ATOM 4279 C CA . GLN A 1 536 ? 17.899 -3.412 -7.579 1.00 85.19 536 GLN A CA 1
ATOM 4280 C C . GLN A 1 536 ? 18.974 -2.323 -7.637 1.00 85.19 536 GLN A C 1
ATOM 4282 O O . GLN A 1 536 ? 19.128 -1.554 -6.691 1.00 85.19 536 GLN A O 1
ATOM 4287 N N . GLN A 1 537 ? 19.671 -2.209 -8.769 1.00 83.88 537 GLN A N 1
ATOM 4288 C CA . GLN A 1 537 ? 20.657 -1.153 -9.022 1.00 83.88 537 GLN A CA 1
ATOM 4289 C C . GLN A 1 537 ? 20.026 0.245 -9.121 1.00 83.88 537 GLN A C 1
ATOM 4291 O O . GLN A 1 537 ? 20.708 1.244 -8.915 1.00 83.88 537 GLN A O 1
ATOM 4296 N N . ARG A 1 538 ? 18.727 0.324 -9.435 1.00 86.38 538 ARG A N 1
ATOM 4297 C CA . ARG A 1 538 ? 17.975 1.568 -9.660 1.00 86.38 538 ARG A CA 1
ATOM 4298 C C . ARG A 1 538 ? 16.851 1.757 -8.640 1.00 86.38 538 ARG A C 1
ATOM 4300 O O . ARG A 1 538 ? 15.808 2.320 -8.970 1.00 86.38 538 ARG A O 1
ATOM 4307 N N . ARG A 1 539 ? 17.050 1.317 -7.391 1.00 83.44 539 ARG A N 1
ATOM 4308 C CA . ARG A 1 539 ? 16.040 1.413 -6.315 1.00 83.44 539 ARG A CA 1
ATOM 4309 C C . ARG A 1 539 ? 15.601 2.845 -5.998 1.00 83.44 539 ARG A C 1
ATOM 4311 O O . ARG A 1 539 ? 14.488 3.050 -5.523 1.00 83.44 539 ARG A O 1
ATOM 4318 N N . PHE A 1 540 ? 16.428 3.833 -6.328 1.00 80.88 540 PHE A N 1
ATOM 4319 C CA . PHE A 1 540 ? 16.094 5.258 -6.249 1.00 80.88 540 PHE A CA 1
ATOM 4320 C C . PHE A 1 540 ? 15.067 5.733 -7.299 1.00 80.88 540 PHE A C 1
ATOM 4322 O O . PHE A 1 540 ? 14.517 6.823 -7.159 1.00 80.88 540 PHE A O 1
ATOM 4329 N N . VAL A 1 541 ? 14.809 4.959 -8.361 1.00 83.44 541 VAL A N 1
ATOM 4330 C CA . VAL A 1 541 ? 13.839 5.307 -9.411 1.00 83.44 541 VAL A CA 1
ATOM 4331 C C . VAL A 1 541 ? 12.432 4.919 -8.966 1.00 83.44 541 VAL A C 1
ATOM 4333 O O . VAL A 1 541 ? 12.187 3.780 -8.555 1.00 83.44 541 VAL A O 1
ATOM 4336 N N . TYR A 1 542 ? 11.484 5.846 -9.110 1.00 82.75 542 TYR A N 1
ATOM 4337 C CA . TYR A 1 542 ? 10.077 5.604 -8.799 1.00 82.75 542 TYR A CA 1
ATOM 4338 C C . TYR A 1 542 ? 9.523 4.407 -9.596 1.00 82.75 542 TYR A C 1
ATOM 4340 O O . TYR A 1 542 ? 9.616 4.355 -10.822 1.00 82.75 542 TYR A O 1
ATOM 4348 N N . GLY A 1 543 ? 8.956 3.426 -8.887 1.00 85.12 543 GLY A N 1
ATOM 4349 C CA . GLY A 1 543 ? 8.406 2.194 -9.467 1.00 85.12 543 GLY A CA 1
ATOM 4350 C C . GLY A 1 543 ? 9.365 1.001 -9.566 1.00 85.12 543 GLY A C 1
ATOM 4351 O O . GLY A 1 543 ? 8.893 -0.100 -9.834 1.00 85.12 543 GLY A O 1
ATOM 4352 N N . SER A 1 544 ? 10.659 1.169 -9.271 1.00 88.75 544 SER A N 1
ATOM 4353 C CA . SER A 1 544 ? 11.665 0.088 -9.293 1.00 88.75 544 SER A CA 1
ATOM 4354 C C . SER A 1 544 ? 11.290 -1.107 -8.409 1.00 88.75 544 SER A C 1
ATOM 4356 O O . SER A 1 544 ? 11.251 -2.231 -8.893 1.00 88.75 544 SER A O 1
ATOM 4358 N N . ILE A 1 545 ? 10.928 -0.864 -7.145 1.00 87.62 545 ILE A N 1
ATOM 4359 C CA . ILE A 1 545 ? 10.538 -1.906 -6.177 1.00 87.62 545 ILE A CA 1
ATOM 4360 C C . ILE A 1 545 ? 9.263 -2.636 -6.620 1.00 87.62 545 ILE A C 1
ATOM 4362 O O . ILE A 1 545 ? 9.132 -3.844 -6.438 1.00 87.62 545 ILE A O 1
ATOM 4366 N N . ALA A 1 546 ? 8.297 -1.906 -7.183 1.00 88.19 546 ALA A N 1
ATOM 4367 C CA . ALA A 1 546 ? 7.052 -2.506 -7.654 1.00 88.19 546 ALA A CA 1
ATOM 4368 C C . ALA A 1 546 ? 7.305 -3.420 -8.862 1.00 88.19 546 ALA A C 1
ATOM 4370 O O . ALA A 1 546 ? 6.771 -4.525 -8.915 1.00 88.19 546 ALA A O 1
ATOM 4371 N N . LEU A 1 547 ? 8.154 -2.980 -9.797 1.00 92.06 547 LEU A N 1
ATOM 4372 C CA . LEU A 1 547 ? 8.568 -3.795 -10.933 1.00 92.06 547 LEU A CA 1
ATOM 4373 C C . LEU A 1 547 ? 9.417 -4.997 -10.496 1.00 92.06 547 LEU A C 1
ATOM 4375 O O . LEU A 1 547 ? 9.177 -6.088 -10.996 1.00 92.06 547 LEU A O 1
ATOM 4379 N N . GLU A 1 548 ? 10.350 -4.830 -9.551 1.00 91.25 548 GLU A N 1
ATOM 4380 C CA . GLU A 1 548 ? 11.146 -5.923 -8.963 1.00 91.25 548 GLU A CA 1
ATOM 4381 C C . GLU A 1 548 ? 10.228 -7.041 -8.459 1.00 91.25 548 GLU A C 1
ATOM 4383 O O . GLU A 1 548 ? 10.336 -8.171 -8.927 1.00 91.25 548 GLU A O 1
ATOM 4388 N N . LYS A 1 549 ? 9.246 -6.705 -7.612 1.00 85.94 549 LYS A N 1
ATOM 4389 C CA . LYS A 1 549 ? 8.263 -7.670 -7.095 1.00 85.94 549 LYS A CA 1
ATOM 4390 C C . LYS A 1 549 ? 7.454 -8.340 -8.203 1.00 85.94 549 LYS A C 1
ATOM 4392 O O . LYS A 1 549 ? 7.291 -9.554 -8.189 1.00 85.94 549 LYS A O 1
ATOM 4397 N N . ALA A 1 550 ? 6.981 -7.572 -9.185 1.00 84.19 550 ALA A N 1
ATOM 4398 C CA . ALA A 1 550 ? 6.245 -8.137 -10.314 1.00 84.19 550 ALA A CA 1
ATOM 4399 C C . ALA A 1 550 ? 7.110 -9.117 -11.129 1.00 84.19 550 ALA A C 1
ATOM 4401 O O . ALA A 1 550 ? 6.627 -10.159 -11.565 1.00 84.19 550 ALA A O 1
ATOM 4402 N N . LEU A 1 551 ? 8.398 -8.819 -11.317 1.00 85.62 551 LEU A N 1
ATOM 4403 C CA . LEU A 1 551 ? 9.344 -9.712 -11.989 1.00 85.62 551 LEU A CA 1
ATOM 4404 C C . LEU A 1 551 ? 9.674 -10.953 -11.143 1.00 85.62 551 LEU A C 1
ATOM 4406 O O . LEU A 1 551 ? 9.804 -12.041 -11.698 1.00 85.62 551 LEU A O 1
ATOM 4410 N N . GLU A 1 552 ? 9.772 -10.831 -9.819 1.00 80.62 552 GLU A N 1
ATOM 4411 C CA . GLU A 1 552 ? 9.940 -11.967 -8.901 1.00 80.62 552 GLU A CA 1
ATOM 4412 C C . GLU A 1 552 ? 8.727 -12.902 -8.930 1.00 80.62 552 GLU A C 1
ATOM 4414 O O . GLU A 1 552 ? 8.882 -14.119 -9.049 1.00 80.62 552 GLU A O 1
ATOM 4419 N N . GLU A 1 553 ? 7.515 -12.346 -8.895 1.00 78.19 553 GLU A N 1
ATOM 4420 C CA . GLU A 1 553 ? 6.270 -13.097 -9.060 1.00 78.19 553 GLU A CA 1
ATOM 4421 C C . GLU A 1 553 ? 6.241 -13.821 -10.410 1.00 78.19 553 GLU A C 1
ATOM 4423 O O . GLU A 1 553 ? 5.950 -15.017 -10.465 1.00 78.19 553 GLU A O 1
ATOM 4428 N N . LEU A 1 554 ? 6.634 -13.141 -11.493 1.00 73.19 554 LEU A N 1
ATOM 4429 C CA . LEU A 1 554 ? 6.789 -13.771 -12.804 1.00 73.19 554 LEU A CA 1
ATOM 4430 C C . LEU A 1 554 ? 7.853 -14.870 -12.817 1.00 73.19 554 LEU A C 1
ATOM 4432 O O . LEU A 1 554 ? 7.643 -15.895 -13.457 1.00 73.19 554 LEU A O 1
ATOM 4436 N N . SER A 1 555 ? 8.967 -14.703 -12.102 1.00 70.19 555 SER A N 1
ATOM 4437 C CA . SER A 1 555 ? 9.999 -15.737 -11.963 1.00 70.19 555 SER A CA 1
ATOM 4438 C C . SER A 1 555 ? 9.453 -16.974 -11.245 1.00 70.19 555 SER A C 1
ATOM 4440 O O . SER A 1 555 ? 9.703 -18.103 -11.669 1.00 70.19 555 SER A O 1
ATOM 4442 N N . MET A 1 556 ? 8.654 -16.786 -10.190 1.00 63.53 556 MET A N 1
ATOM 4443 C CA . MET A 1 556 ? 7.997 -17.885 -9.474 1.00 63.53 556 MET A CA 1
ATOM 4444 C C . MET A 1 556 ? 6.947 -18.592 -10.335 1.00 63.53 556 MET A C 1
ATOM 4446 O O . MET A 1 556 ? 6.895 -19.821 -10.343 1.00 63.53 556 MET A O 1
ATOM 4450 N N . LEU A 1 557 ? 6.157 -17.838 -11.104 1.00 57.19 557 LEU A N 1
ATOM 4451 C CA . LEU A 1 557 ? 5.208 -18.395 -12.071 1.00 57.19 557 LEU A CA 1
ATOM 4452 C C . LEU A 1 557 ? 5.937 -19.138 -13.205 1.00 57.19 557 LEU A C 1
ATOM 4454 O O . LEU A 1 557 ? 5.529 -20.234 -13.584 1.00 57.19 557 LEU A O 1
ATOM 4458 N N . GLY A 1 558 ? 7.057 -18.604 -13.694 1.00 52.31 558 GLY A N 1
ATOM 4459 C CA . GLY A 1 558 ? 7.910 -19.229 -14.710 1.00 52.31 558 GLY A CA 1
ATOM 4460 C C . GLY A 1 558 ? 8.567 -20.531 -14.240 1.00 52.31 558 GLY A C 1
ATOM 4461 O O . GLY A 1 558 ? 8.676 -21.475 -15.017 1.00 52.31 558 GLY A O 1
ATOM 4462 N N . LYS A 1 559 ? 8.904 -20.643 -12.947 1.00 47.91 559 LYS A N 1
ATOM 4463 C CA . LYS A 1 559 ? 9.393 -21.884 -12.312 1.00 47.91 559 LYS A CA 1
ATOM 4464 C C . LYS A 1 559 ? 8.330 -22.990 -12.196 1.00 47.91 559 LYS A C 1
ATOM 4466 O O . LYS A 1 559 ? 8.662 -24.094 -11.775 1.00 47.91 559 LYS A O 1
ATOM 4471 N N . SER A 1 560 ? 7.076 -22.719 -12.571 1.00 47.22 560 SER A N 1
ATOM 4472 C CA . SER A 1 560 ? 5.974 -23.694 -12.574 1.00 47.22 560 SER A CA 1
ATOM 4473 C C . SER A 1 560 ? 5.541 -24.174 -13.972 1.00 47.22 560 SER A C 1
ATOM 4475 O O . SER A 1 560 ? 4.522 -24.853 -14.082 1.00 47.22 560 SER A O 1
ATOM 4477 N N . GLY A 1 561 ? 6.302 -23.847 -15.028 1.00 59.06 561 GLY A N 1
ATOM 4478 C CA . GLY A 1 561 ? 6.012 -24.221 -16.420 1.00 59.06 561 GLY A CA 1
ATOM 4479 C C . GLY A 1 561 ? 7.043 -25.162 -17.059 1.00 59.06 561 GLY A C 1
ATOM 4480 O O . GLY A 1 561 ? 8.118 -25.398 -16.505 1.00 59.06 561 GLY A O 1
ATOM 4481 N N . LEU A 1 562 ? 6.733 -25.675 -18.258 1.00 69.69 562 LEU A N 1
ATOM 4482 C CA . LEU A 1 562 ? 7.706 -26.414 -19.071 1.00 69.69 562 LEU A CA 1
ATOM 4483 C C . LEU A 1 562 ? 8.932 -25.533 -19.356 1.00 69.69 562 LEU A C 1
ATOM 4485 O O . LEU A 1 562 ? 8.780 -24.358 -19.686 1.00 69.69 562 LEU A O 1
ATOM 4489 N N . SER A 1 563 ? 10.136 -26.109 -19.299 1.00 74.44 563 SER A N 1
ATOM 4490 C CA . SER A 1 563 ? 11.332 -25.431 -19.810 1.00 74.44 563 SER A CA 1
ATOM 4491 C C . SER A 1 563 ? 11.357 -25.445 -21.339 1.00 74.44 563 SER A C 1
ATOM 4493 O O . SER A 1 563 ? 10.840 -26.376 -21.965 1.00 74.44 563 SER A O 1
ATOM 4495 N N . ASP A 1 564 ? 12.011 -24.448 -21.940 1.00 72.44 564 ASP A N 1
ATOM 4496 C CA . ASP A 1 564 ? 12.174 -24.354 -23.397 1.00 72.44 564 ASP A CA 1
ATOM 4497 C C . ASP A 1 564 ? 12.886 -25.585 -23.968 1.00 72.44 564 ASP A C 1
ATOM 4499 O O . ASP A 1 564 ? 12.457 -26.145 -24.973 1.00 72.44 564 ASP A O 1
ATOM 4503 N N . GLU A 1 565 ? 13.921 -26.071 -23.279 1.00 77.50 565 GLU A N 1
ATOM 4504 C CA . GLU A 1 565 ? 14.672 -27.268 -23.672 1.00 77.50 565 GLU A CA 1
ATOM 4505 C C . GLU A 1 565 ? 13.788 -28.524 -23.676 1.00 77.50 565 GLU A C 1
ATOM 4507 O O . GLU A 1 565 ? 13.795 -29.316 -24.623 1.00 77.50 565 GLU A O 1
ATOM 4512 N N . PHE A 1 566 ? 12.975 -28.695 -22.631 1.00 81.94 566 PHE A N 1
ATOM 4513 C CA . PHE A 1 566 ? 12.066 -29.829 -22.543 1.00 81.94 566 PHE A CA 1
ATOM 4514 C C . PHE A 1 566 ? 10.949 -29.730 -23.584 1.00 81.94 566 PHE A C 1
ATOM 4516 O O . PHE A 1 566 ? 10.603 -30.736 -24.209 1.00 81.94 566 PHE A O 1
ATOM 4523 N N . TYR A 1 567 ? 10.392 -28.531 -23.790 1.00 88.44 567 TYR A N 1
ATOM 4524 C CA . TYR A 1 567 ? 9.363 -28.301 -24.797 1.00 88.44 567 TYR A CA 1
ATOM 4525 C C . TYR A 1 567 ? 9.898 -28.545 -26.208 1.00 88.44 567 TYR A C 1
ATOM 4527 O O . TYR A 1 567 ? 9.241 -29.248 -26.967 1.00 88.44 567 TYR A O 1
ATOM 4535 N N . ALA A 1 568 ? 11.088 -28.044 -26.549 1.00 86.44 568 ALA A N 1
ATOM 4536 C CA . ALA A 1 568 ? 11.709 -28.251 -27.857 1.00 86.44 568 ALA A CA 1
ATOM 4537 C C . ALA A 1 568 ? 11.875 -29.745 -28.166 1.00 86.44 568 ALA A C 1
ATOM 4539 O O . ALA A 1 568 ? 11.435 -30.222 -29.213 1.00 86.44 568 ALA A O 1
ATOM 4540 N N . LYS A 1 569 ? 12.385 -30.517 -27.199 1.00 88.50 569 LYS A N 1
ATOM 4541 C CA . LYS A 1 569 ? 12.496 -31.974 -27.325 1.00 88.50 569 LYS A CA 1
ATOM 4542 C C . LYS A 1 569 ? 11.133 -32.643 -27.530 1.00 88.50 569 LYS A C 1
ATOM 4544 O O . LYS A 1 569 ? 10.969 -33.466 -28.429 1.00 88.50 569 LYS A O 1
ATOM 4549 N N . ALA A 1 570 ? 10.142 -32.284 -26.715 1.00 86.94 570 ALA A N 1
ATOM 4550 C CA . ALA A 1 570 ? 8.790 -32.823 -26.835 1.00 86.94 570 ALA A CA 1
ATOM 4551 C C . ALA A 1 570 ? 8.126 -32.430 -28.170 1.00 86.94 570 ALA A C 1
ATOM 4553 O O . ALA A 1 570 ? 7.411 -33.236 -28.766 1.00 86.94 570 ALA A O 1
ATOM 4554 N N . HIS A 1 571 ? 8.374 -31.215 -28.659 1.00 91.00 571 HIS A N 1
ATOM 4555 C CA . HIS A 1 571 ? 7.882 -30.708 -29.934 1.00 91.00 571 HIS A CA 1
ATOM 4556 C C . HIS A 1 571 ? 8.446 -31.519 -31.105 1.00 91.00 571 HIS A C 1
ATOM 4558 O O . HIS A 1 571 ? 7.671 -31.978 -31.946 1.00 91.00 571 HIS A O 1
ATOM 4564 N N . ASP A 1 572 ? 9.755 -31.776 -31.131 1.00 89.88 572 ASP A N 1
ATOM 4565 C CA . ASP A 1 572 ? 10.402 -32.578 -32.176 1.00 89.88 572 ASP A CA 1
ATOM 4566 C C . ASP A 1 572 ? 9.880 -34.023 -32.200 1.00 89.88 572 ASP A C 1
ATOM 4568 O O . ASP A 1 572 ? 9.525 -34.558 -33.260 1.00 89.88 572 ASP A O 1
ATOM 4572 N N . GLU A 1 573 ? 9.732 -34.637 -31.022 1.00 88.62 573 GLU A N 1
ATOM 4573 C CA . GLU A 1 573 ? 9.132 -35.968 -30.880 1.00 88.62 573 GLU A CA 1
ATOM 4574 C C . GLU A 1 573 ? 7.666 -35.989 -31.374 1.00 88.62 573 GLU A C 1
ATOM 4576 O O . GLU A 1 573 ? 7.226 -36.939 -32.026 1.00 88.62 573 GLU A O 1
ATOM 4581 N N . LEU A 1 574 ? 6.889 -34.926 -31.136 1.00 89.81 574 LEU A N 1
ATOM 4582 C CA . LEU A 1 574 ? 5.504 -34.824 -31.614 1.00 89.81 574 LEU A CA 1
ATOM 4583 C C . LEU A 1 574 ? 5.405 -34.502 -33.111 1.00 89.81 574 LEU A C 1
ATOM 4585 O O . LEU A 1 574 ? 4.459 -34.952 -33.775 1.00 89.81 574 LEU A O 1
ATOM 4589 N N . LYS A 1 575 ? 6.353 -33.754 -33.675 1.00 84.94 575 LYS A N 1
ATOM 4590 C CA . LYS A 1 575 ? 6.357 -33.351 -35.087 1.00 84.94 575 LYS A CA 1
ATOM 4591 C C . LYS A 1 575 ? 6.496 -34.552 -36.018 1.00 84.94 575 LYS A C 1
ATOM 4593 O O . LYS A 1 575 ? 5.768 -34.629 -37.009 1.00 84.94 575 LYS A O 1
ATOM 4598 N N . THR A 1 576 ? 7.330 -35.519 -35.638 1.00 81.62 576 THR A N 1
ATOM 4599 C CA . THR A 1 576 ? 7.567 -36.779 -36.371 1.00 81.62 576 THR A CA 1
ATOM 4600 C C . THR A 1 576 ? 6.411 -37.788 -36.274 1.00 81.62 576 THR A C 1
ATOM 4602 O O . THR A 1 576 ? 6.356 -38.751 -37.035 1.00 81.62 576 THR A O 1
ATOM 4605 N N . SER A 1 577 ? 5.442 -37.562 -35.381 1.00 81.00 577 SER A N 1
ATOM 4606 C CA . SER A 1 577 ? 4.289 -38.450 -35.171 1.00 81.00 577 SER A CA 1
ATOM 4607 C C . SER A 1 577 ? 3.107 -38.187 -36.124 1.00 81.00 577 SER A C 1
ATOM 4609 O O . SER A 1 577 ? 2.980 -37.110 -36.713 1.00 81.00 577 SER A O 1
ATOM 4611 N N . SER A 1 578 ? 2.145 -39.123 -36.190 1.00 71.81 578 SER A N 1
ATOM 4612 C CA . SER A 1 578 ? 0.949 -39.082 -37.061 1.00 71.81 578 SER A CA 1
ATOM 4613 C C . SER A 1 578 ? -0.063 -37.950 -36.777 1.00 71.81 578 SER A C 1
ATOM 4615 O O . SER A 1 578 ? -1.160 -37.945 -37.332 1.00 71.81 578 SER A O 1
ATOM 4617 N N . GLY A 1 579 ? 0.255 -36.996 -35.894 1.00 65.19 579 GLY A N 1
ATOM 4618 C CA . GLY A 1 579 ? -0.543 -35.784 -35.647 1.00 65.19 579 GLY A CA 1
ATOM 4619 C C . GLY A 1 579 ? -1.857 -35.988 -34.894 1.00 65.19 579 GLY A C 1
ATOM 4620 O O . GLY A 1 579 ? -2.584 -35.026 -34.668 1.00 65.19 579 GLY A O 1
ATOM 4621 N N . ARG A 1 580 ? -2.152 -37.220 -34.478 1.00 81.38 580 ARG A N 1
ATOM 4622 C CA . ARG A 1 580 ? -3.288 -37.573 -33.622 1.00 81.38 580 ARG A CA 1
ATOM 4623 C C . ARG A 1 580 ? -2.765 -38.122 -32.306 1.00 81.38 580 ARG A C 1
ATOM 4625 O O . ARG A 1 580 ? -1.675 -38.686 -32.269 1.00 81.38 580 ARG A O 1
ATOM 4632 N N . LEU A 1 581 ? -3.561 -37.995 -31.248 1.00 88.12 581 LEU A N 1
ATOM 4633 C CA . LEU A 1 581 ? -3.271 -38.677 -29.994 1.00 88.12 581 LEU A CA 1
ATOM 4634 C C . LEU A 1 581 ? -3.276 -40.197 -30.227 1.00 88.12 581 LEU A C 1
ATOM 4636 O O . LEU A 1 581 ? -4.303 -40.764 -30.590 1.00 88.12 581 LEU A O 1
ATOM 4640 N N . ASN A 1 582 ? -2.132 -40.845 -30.028 1.00 88.88 582 ASN A N 1
ATOM 4641 C CA . ASN A 1 582 ? -1.949 -42.287 -30.183 1.00 88.88 582 ASN A CA 1
ATOM 4642 C C . ASN A 1 582 ? -1.036 -42.828 -29.061 1.00 88.88 582 ASN A C 1
ATOM 4644 O O . ASN A 1 582 ? -0.676 -42.099 -28.133 1.00 88.88 582 ASN A O 1
ATOM 4648 N N . THR A 1 583 ? -0.662 -44.108 -29.126 1.00 86.88 583 THR A N 1
ATOM 4649 C CA . THR A 1 583 ? 0.181 -44.757 -28.107 1.00 86.88 583 THR A CA 1
ATOM 4650 C C . THR A 1 583 ? 1.554 -44.095 -27.943 1.00 86.88 583 THR A C 1
ATOM 4652 O O . THR A 1 583 ? 2.050 -44.040 -26.821 1.00 86.88 583 THR A O 1
ATOM 4655 N N . SER A 1 584 ? 2.152 -43.555 -29.012 1.00 85.62 584 SER A N 1
ATOM 4656 C CA . SER A 1 584 ? 3.475 -42.917 -28.959 1.00 85.62 584 SER A CA 1
ATOM 4657 C C . SER A 1 584 ? 3.429 -41.444 -28.545 1.00 85.62 584 SER A C 1
ATOM 4659 O O . SER A 1 584 ? 4.331 -40.985 -27.853 1.00 85.62 584 SER A O 1
ATOM 4661 N N . THR A 1 585 ? 2.373 -40.699 -28.884 1.00 91.38 585 THR A N 1
ATOM 4662 C CA . THR A 1 585 ? 2.261 -39.273 -28.522 1.00 91.38 585 THR A CA 1
ATOM 4663 C C . THR A 1 585 ? 1.675 -39.039 -27.132 1.00 91.38 585 THR A C 1
ATOM 4665 O O . THR A 1 585 ? 1.920 -37.997 -26.525 1.00 91.38 585 THR A O 1
ATOM 4668 N N . ARG A 1 586 ? 0.899 -39.993 -26.601 1.00 91.44 586 ARG A N 1
ATOM 4669 C CA . ARG A 1 586 ? 0.242 -39.876 -25.290 1.00 91.44 586 ARG A CA 1
ATOM 4670 C C . ARG A 1 586 ? 1.233 -39.681 -24.127 1.00 91.44 586 ARG A C 1
ATOM 4672 O O . ARG A 1 586 ? 0.969 -38.804 -23.304 1.00 91.44 586 ARG A O 1
ATOM 4679 N N . PRO A 1 587 ? 2.367 -40.406 -24.039 1.00 89.75 587 PRO A N 1
ATOM 4680 C CA . PRO A 1 587 ? 3.372 -40.163 -23.003 1.00 89.75 587 PRO A CA 1
ATOM 4681 C C . PRO A 1 587 ? 3.990 -38.763 -23.083 1.00 89.75 587 PRO A C 1
ATOM 4683 O O . PRO A 1 587 ? 4.224 -38.141 -22.050 1.00 89.75 587 PRO A O 1
ATOM 4686 N N . ILE A 1 588 ? 4.213 -38.249 -24.296 1.00 91.06 588 ILE A N 1
ATOM 4687 C CA . ILE A 1 588 ? 4.799 -36.922 -24.523 1.00 91.06 588 ILE A CA 1
ATOM 4688 C C . ILE A 1 588 ? 3.808 -35.827 -24.111 1.00 91.06 588 ILE A C 1
ATOM 4690 O O . ILE A 1 588 ? 4.160 -34.908 -23.379 1.00 91.06 588 ILE A O 1
ATOM 4694 N N . ALA A 1 589 ? 2.535 -35.971 -24.482 1.00 91.88 589 ALA A N 1
ATOM 4695 C CA . ALA A 1 589 ? 1.481 -35.053 -24.058 1.00 91.88 589 ALA A CA 1
ATOM 4696 C C . ALA A 1 589 ? 1.300 -35.033 -22.531 1.00 91.88 589 ALA A C 1
ATOM 4698 O O . ALA A 1 589 ? 1.119 -33.967 -21.951 1.00 91.88 589 ALA A O 1
ATOM 4699 N N . ARG A 1 590 ? 1.401 -36.192 -21.862 1.00 90.19 590 ARG A N 1
ATOM 4700 C CA . ARG A 1 590 ? 1.375 -36.272 -20.390 1.00 90.19 590 ARG A CA 1
ATOM 4701 C C . ARG A 1 590 ? 2.591 -35.612 -19.751 1.00 90.19 590 ARG A C 1
ATOM 4703 O O . ARG A 1 590 ? 2.450 -34.947 -18.737 1.00 90.19 590 ARG A O 1
ATOM 4710 N N . LYS A 1 591 ? 3.770 -35.765 -20.349 1.00 85.44 591 LYS A N 1
ATOM 4711 C CA . LYS A 1 591 ? 4.994 -35.070 -19.938 1.00 85.44 591 LYS A CA 1
ATOM 4712 C C . LYS A 1 591 ? 4.840 -33.548 -20.019 1.00 85.44 591 LYS A C 1
ATOM 4714 O O . LYS A 1 591 ? 5.197 -32.864 -19.067 1.00 85.44 591 LYS A O 1
ATOM 4719 N N . ILE A 1 592 ? 4.246 -33.041 -21.103 1.00 89.00 592 ILE A N 1
ATOM 4720 C CA . ILE A 1 592 ? 3.896 -31.620 -21.243 1.00 89.00 592 ILE A CA 1
ATOM 4721 C C . ILE A 1 592 ? 2.878 -31.206 -20.164 1.00 89.00 592 ILE A C 1
ATOM 4723 O O . ILE A 1 592 ? 3.075 -30.221 -19.465 1.00 89.00 592 ILE A O 1
ATOM 4727 N N . LEU A 1 593 ? 1.814 -31.991 -19.966 1.00 87.19 593 LEU A N 1
ATOM 4728 C CA . LEU A 1 593 ? 0.800 -31.718 -18.943 1.00 87.19 593 LEU A CA 1
ATOM 4729 C C . LEU A 1 593 ? 1.394 -31.646 -17.526 1.00 87.19 593 LEU A C 1
ATOM 4731 O O . LEU A 1 593 ? 1.028 -30.774 -16.748 1.00 87.19 593 LEU A O 1
ATOM 4735 N N . VAL A 1 594 ? 2.300 -32.566 -17.186 1.00 80.88 594 VAL A N 1
ATOM 4736 C CA . VAL A 1 594 ? 2.954 -32.617 -15.872 1.00 80.88 594 VAL A CA 1
ATOM 4737 C C . VAL A 1 594 ? 3.936 -31.462 -15.698 1.00 80.88 594 VAL A C 1
ATOM 4739 O O . VAL A 1 594 ? 3.947 -30.853 -14.633 1.00 80.88 594 VAL A O 1
ATOM 4742 N N . GLY A 1 595 ? 4.732 -31.140 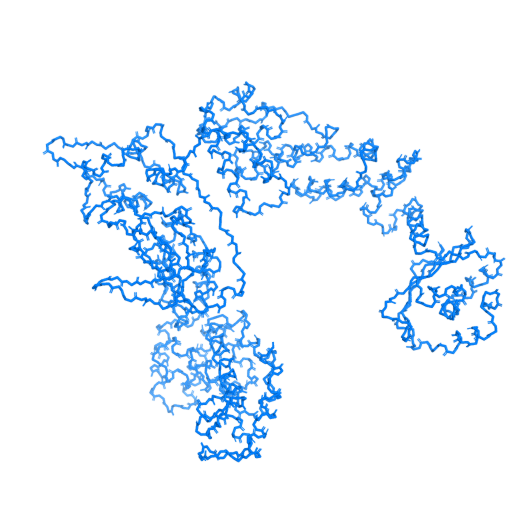-16.721 1.00 76.56 595 GLY A N 1
ATOM 4743 C CA . GLY A 1 595 ? 5.704 -30.049 -16.629 1.00 76.56 595 GLY A CA 1
ATOM 4744 C C . GLY A 1 595 ? 5.058 -28.662 -16.540 1.00 76.56 595 GLY A C 1
ATOM 4745 O O . GLY A 1 595 ? 5.597 -27.797 -15.869 1.00 76.56 595 GLY A O 1
ATOM 4746 N N . GLU A 1 596 ? 3.893 -28.453 -17.162 1.00 80.75 596 GLU A N 1
ATOM 4747 C CA . GLU A 1 596 ? 3.120 -27.203 -17.038 1.00 80.75 596 GLU A CA 1
ATOM 4748 C C . GLU A 1 596 ? 2.296 -27.153 -15.734 1.00 80.75 596 GLU A C 1
ATOM 4750 O O . GLU A 1 596 ? 1.681 -26.135 -15.406 1.00 80.75 596 GLU A O 1
ATOM 4755 N N . GLY A 1 597 ? 2.247 -28.265 -14.996 1.00 79.69 597 GLY A N 1
ATOM 4756 C CA . GLY A 1 597 ? 1.725 -28.335 -13.639 1.00 79.69 597 GLY A CA 1
ATOM 4757 C C . GLY A 1 597 ? 0.263 -27.908 -13.487 1.00 79.69 597 GLY A C 1
ATOM 4758 O O . GLY A 1 597 ? -0.622 -28.277 -14.261 1.00 79.69 597 GLY A O 1
ATOM 4759 N N . LYS A 1 598 ? -0.012 -27.150 -12.420 1.00 72.06 598 LYS A N 1
ATOM 4760 C CA . LYS A 1 598 ? -1.378 -26.771 -12.023 1.00 72.06 598 LYS A CA 1
ATOM 4761 C C . LYS A 1 598 ? -2.050 -25.829 -13.026 1.00 72.06 598 LYS A C 1
ATOM 4763 O O . LYS A 1 598 ? -3.266 -25.875 -13.171 1.00 72.06 598 LYS A O 1
ATOM 4768 N N . SER A 1 599 ? -1.280 -25.008 -13.740 1.00 72.69 599 SER A N 1
ATOM 4769 C CA . SER A 1 599 ? -1.819 -23.965 -14.619 1.00 72.69 599 SER A CA 1
ATOM 4770 C C . SER A 1 599 ? -2.502 -24.539 -15.863 1.00 72.69 599 SER A C 1
ATOM 4772 O O . SER A 1 599 ? -3.624 -24.150 -16.188 1.00 72.69 599 SER A O 1
ATOM 4774 N N . ILE A 1 600 ? -1.881 -25.521 -16.525 1.00 83.94 600 ILE A N 1
ATOM 4775 C CA . ILE A 1 600 ? -2.510 -26.209 -17.664 1.00 83.94 600 ILE A CA 1
ATOM 4776 C C . ILE A 1 600 ? -3.710 -27.056 -17.220 1.00 83.94 600 ILE A C 1
ATOM 4778 O O . ILE A 1 600 ? -4.701 -27.155 -17.943 1.00 83.94 600 ILE A O 1
ATOM 4782 N N . GLN A 1 601 ? -3.653 -27.639 -16.018 1.00 81.50 601 GLN A N 1
ATOM 4783 C CA . GLN A 1 601 ? -4.749 -28.429 -15.457 1.00 81.50 601 GLN A CA 1
ATOM 4784 C C . GLN A 1 601 ? -5.969 -27.552 -15.174 1.00 81.50 601 GLN A C 1
ATOM 4786 O O . GLN A 1 601 ? -7.078 -27.927 -15.549 1.00 81.50 601 GLN A O 1
ATOM 4791 N N . ALA A 1 602 ? -5.759 -26.371 -14.588 1.00 77.69 602 ALA A N 1
ATOM 4792 C CA . ALA A 1 602 ? -6.812 -25.391 -14.354 1.00 77.69 602 ALA A CA 1
ATOM 4793 C C . ALA A 1 602 ? -7.464 -24.943 -15.673 1.00 77.69 602 ALA A C 1
ATOM 4795 O O . ALA A 1 602 ? -8.686 -24.985 -15.790 1.00 77.69 602 ALA A O 1
ATOM 4796 N N . LEU A 1 603 ? -6.670 -24.630 -16.708 1.00 82.31 603 LEU A N 1
ATOM 4797 C CA . LEU A 1 603 ? -7.191 -24.275 -18.036 1.00 82.31 603 LEU A CA 1
ATOM 4798 C C . LEU A 1 603 ? -8.050 -25.396 -18.643 1.00 82.31 603 LEU A C 1
ATOM 4800 O O . LEU A 1 603 ? -9.138 -25.150 -19.165 1.00 82.31 603 LEU A O 1
ATOM 4804 N N . LEU A 1 604 ? -7.558 -26.634 -18.601 1.00 84.31 604 LEU A N 1
ATOM 4805 C CA . LEU A 1 604 ? -8.243 -27.779 -19.198 1.00 84.31 604 LEU A CA 1
ATOM 4806 C C . LEU A 1 604 ? -9.496 -28.190 -18.408 1.00 84.31 604 LEU A C 1
ATOM 4808 O O . LEU A 1 604 ? -10.437 -28.721 -19.006 1.00 84.31 604 LEU A O 1
ATOM 4812 N N . ALA A 1 605 ? -9.553 -27.899 -17.105 1.00 79.88 605 ALA A N 1
ATOM 4813 C CA . ALA A 1 605 ? -10.712 -28.166 -16.254 1.00 79.88 605 ALA A CA 1
ATOM 4814 C C . ALA A 1 605 ? -11.952 -27.338 -16.642 1.00 79.88 605 ALA A C 1
ATOM 4816 O O . ALA A 1 605 ? -13.066 -27.855 -16.545 1.00 79.88 605 ALA A O 1
ATOM 4817 N N . ILE A 1 606 ? -11.771 -26.119 -17.177 1.00 73.56 606 ILE A N 1
ATOM 4818 C CA . ILE A 1 606 ? -12.864 -25.205 -17.592 1.00 73.56 606 ILE A CA 1
ATOM 4819 C C . ILE A 1 606 ? -13.834 -25.879 -18.572 1.00 73.56 606 ILE A C 1
ATOM 4821 O O . ILE A 1 606 ? -15.032 -25.615 -18.607 1.00 73.56 606 ILE A O 1
ATOM 4825 N N . SER A 1 607 ? -13.313 -26.780 -19.394 1.00 69.31 607 SER A N 1
ATOM 4826 C CA . SER A 1 607 ? -14.051 -27.364 -20.507 1.00 69.31 607 SER A CA 1
ATOM 4827 C C . SER A 1 607 ? -14.759 -28.686 -20.200 1.00 69.31 607 SER A C 1
ATOM 4829 O O . SER A 1 607 ? -15.402 -29.247 -21.086 1.00 69.31 607 SER A O 1
ATOM 4831 N N . THR A 1 608 ? -14.674 -29.205 -18.966 1.00 69.25 608 THR A N 1
ATOM 4832 C CA . THR A 1 608 ? -15.224 -30.523 -18.555 1.00 69.25 608 THR A CA 1
ATOM 4833 C C . THR A 1 608 ? -14.806 -31.699 -19.458 1.00 69.25 608 THR A C 1
ATOM 4835 O O . THR A 1 608 ? -15.454 -32.745 -19.494 1.00 69.25 608 THR A O 1
ATOM 4838 N N . MET A 1 609 ? -13.721 -31.538 -20.219 1.00 76.38 609 MET A N 1
ATOM 4839 C CA . MET A 1 609 ? -13.243 -32.524 -21.184 1.00 76.38 609 MET A CA 1
ATOM 4840 C C . MET A 1 609 ? -12.671 -33.759 -20.487 1.00 76.38 609 MET A C 1
ATOM 4842 O O . MET A 1 609 ? -12.017 -33.657 -19.451 1.00 76.38 609 MET A O 1
ATOM 4846 N N . ASN A 1 610 ? -12.840 -34.932 -21.101 1.00 87.06 610 ASN A N 1
ATOM 4847 C CA . ASN A 1 610 ? -12.118 -36.125 -20.666 1.00 87.06 610 ASN A CA 1
ATOM 4848 C C . ASN A 1 610 ? -10.613 -36.019 -20.997 1.00 87.06 610 ASN A C 1
ATOM 4850 O O . ASN A 1 610 ? -10.207 -35.273 -21.894 1.00 87.06 610 ASN A O 1
ATOM 4854 N N . GLU A 1 611 ? -9.785 -36.809 -20.307 1.00 87.25 611 GLU A N 1
ATOM 4855 C CA . GLU A 1 611 ? -8.319 -36.797 -20.455 1.00 87.25 611 GLU A CA 1
ATOM 4856 C C . GLU A 1 611 ? -7.869 -37.017 -21.914 1.00 87.25 611 GLU A C 1
ATOM 4858 O O . GLU A 1 611 ? -6.907 -36.414 -22.382 1.00 87.25 611 GLU A O 1
ATOM 4863 N N . THR A 1 612 ? -8.583 -37.851 -22.677 1.00 89.81 612 THR A N 1
ATOM 4864 C CA . THR A 1 612 ? -8.229 -38.139 -24.078 1.00 89.81 612 THR A CA 1
ATOM 4865 C C . THR A 1 612 ? -8.357 -36.888 -24.946 1.00 89.81 612 THR A C 1
ATOM 4867 O O . THR A 1 612 ? -7.468 -36.595 -25.745 1.00 89.81 612 THR A O 1
ATOM 4870 N N . THR A 1 613 ? -9.422 -36.112 -24.766 1.00 87.31 613 THR A N 1
ATOM 4871 C CA . THR A 1 613 ? -9.618 -34.842 -25.470 1.00 87.31 613 THR A CA 1
ATOM 4872 C C . THR A 1 613 ? -8.584 -33.802 -25.036 1.00 87.31 613 THR A C 1
ATOM 4874 O O . THR A 1 613 ? -7.980 -33.146 -25.884 1.00 87.31 613 THR A O 1
ATOM 4877 N N . GLN A 1 614 ? -8.310 -33.711 -23.732 1.00 89.94 614 GLN A N 1
ATOM 4878 C CA . GLN A 1 614 ? -7.310 -32.798 -23.171 1.00 89.94 614 GLN A CA 1
ATOM 4879 C C . GLN A 1 614 ? -5.911 -33.044 -23.754 1.00 89.94 614 GLN A C 1
ATOM 4881 O O . GLN A 1 614 ? -5.288 -32.135 -24.305 1.00 89.94 614 GLN A O 1
ATOM 4886 N N . LEU A 1 615 ? -5.439 -34.293 -23.716 1.00 92.88 615 LEU A N 1
ATOM 4887 C CA . LEU A 1 615 ? -4.152 -34.670 -24.302 1.00 92.88 615 LEU A CA 1
ATOM 4888 C C . LEU A 1 615 ? -4.146 -34.477 -25.825 1.00 92.88 615 LEU A C 1
ATOM 4890 O O . LEU A 1 615 ? -3.118 -34.118 -26.397 1.00 92.88 615 LEU A O 1
ATOM 4894 N N . GLY A 1 616 ? -5.288 -34.672 -26.491 1.00 91.94 616 GLY A N 1
ATOM 4895 C CA . GLY A 1 616 ? -5.454 -34.383 -27.913 1.00 91.94 616 GLY A CA 1
ATOM 4896 C C . GLY A 1 616 ? -5.199 -32.914 -28.256 1.00 91.94 616 GLY A C 1
ATOM 4897 O O . GLY A 1 616 ? -4.501 -32.633 -29.234 1.00 91.94 616 GLY A O 1
ATOM 4898 N N . TYR A 1 617 ? -5.691 -31.978 -27.438 1.00 91.69 617 TYR A N 1
ATOM 4899 C CA . TYR A 1 617 ? -5.400 -30.555 -27.619 1.00 91.69 617 TYR A CA 1
ATOM 4900 C C . TYR A 1 617 ? -3.952 -30.203 -27.338 1.00 91.69 617 TYR A C 1
ATOM 4902 O O . TYR A 1 617 ? -3.393 -29.420 -28.098 1.00 91.69 617 TYR A O 1
ATOM 4910 N N . ILE A 1 618 ? -3.332 -30.811 -26.326 1.00 92.88 618 ILE A N 1
ATOM 4911 C CA . ILE A 1 618 ? -1.903 -30.616 -26.059 1.00 92.88 618 ILE A CA 1
ATOM 4912 C C . ILE A 1 618 ? -1.075 -31.043 -27.272 1.00 92.88 618 ILE A C 1
ATOM 4914 O O . ILE A 1 618 ? -0.267 -30.260 -27.759 1.00 92.88 618 ILE A O 1
ATOM 4918 N N . VAL A 1 619 ? -1.316 -32.243 -27.818 1.00 93.75 619 VAL A N 1
ATOM 4919 C CA . VAL A 1 619 ? -0.614 -32.727 -29.022 1.00 93.75 619 VAL A CA 1
ATOM 4920 C C . VAL A 1 619 ? -0.818 -31.770 -30.188 1.00 93.75 619 VAL A C 1
ATOM 4922 O O . VAL A 1 619 ? 0.134 -31.412 -30.878 1.00 93.75 619 VAL A O 1
ATOM 4925 N N . ARG A 1 620 ? -2.062 -31.346 -30.419 1.00 91.94 620 ARG A N 1
ATOM 4926 C CA . ARG A 1 620 ? -2.381 -30.453 -31.528 1.00 91.94 620 ARG A CA 1
ATOM 4927 C C . ARG A 1 620 ? -1.705 -29.092 -31.373 1.00 91.94 620 ARG A C 1
ATOM 4929 O O . ARG A 1 620 ? -1.101 -28.614 -32.326 1.00 91.94 620 ARG A O 1
ATOM 4936 N N . ALA A 1 621 ? -1.801 -28.487 -30.191 1.00 91.62 621 ALA A N 1
ATOM 4937 C CA . ALA A 1 621 ? -1.228 -27.177 -29.905 1.00 91.62 621 ALA A CA 1
ATOM 4938 C C . ALA A 1 621 ? 0.288 -27.235 -30.027 1.00 91.62 621 ALA A C 1
ATOM 4940 O O . ALA A 1 621 ? 0.871 -26.378 -30.680 1.00 91.62 621 ALA A O 1
ATOM 4941 N N . ALA A 1 622 ? 0.902 -28.290 -29.489 1.00 92.50 622 ALA A N 1
ATOM 4942 C CA . ALA A 1 622 ? 2.343 -28.453 -29.534 1.00 92.50 622 ALA A CA 1
ATOM 4943 C C . ALA A 1 622 ? 2.843 -28.597 -30.973 1.00 92.50 622 ALA A C 1
ATOM 4945 O O . ALA A 1 622 ? 3.849 -28.003 -31.324 1.00 92.50 622 ALA A O 1
ATOM 4946 N N . LYS A 1 623 ? 2.128 -29.321 -31.842 1.00 89.88 623 LYS A N 1
ATOM 4947 C CA . LYS A 1 623 ? 2.517 -29.466 -33.255 1.00 89.88 623 LYS A CA 1
ATOM 4948 C C . LYS A 1 623 ? 2.325 -28.201 -34.089 1.00 89.88 623 LYS A C 1
ATOM 4950 O O . LYS A 1 623 ? 3.070 -27.999 -35.044 1.00 89.88 623 LYS A O 1
ATOM 4955 N N . GLU A 1 624 ? 1.294 -27.412 -33.793 1.00 90.00 624 GLU A N 1
ATOM 4956 C CA . GLU A 1 624 ? 0.996 -26.173 -34.523 1.00 90.00 624 GLU A CA 1
ATOM 4957 C C . GLU A 1 624 ? 1.859 -24.987 -34.065 1.00 90.00 624 GLU A C 1
ATOM 4959 O O . GLU A 1 624 ? 1.903 -23.976 -34.764 1.00 90.00 624 GLU A O 1
ATOM 4964 N N . ALA A 1 625 ? 2.522 -25.099 -32.916 1.00 88.88 625 ALA A N 1
ATOM 4965 C CA . ALA A 1 625 ? 3.331 -24.048 -32.320 1.00 88.88 625 ALA A CA 1
ATOM 4966 C C . ALA A 1 625 ? 4.821 -24.200 -32.629 1.00 88.88 625 ALA A C 1
ATOM 4968 O O . ALA A 1 625 ? 5.343 -25.311 -32.623 1.00 88.88 625 ALA A O 1
ATOM 4969 N N . LYS A 1 626 ? 5.517 -23.083 -32.854 1.00 85.94 626 LYS A N 1
ATOM 4970 C CA . LYS A 1 626 ? 6.975 -23.051 -33.059 1.00 85.94 626 LYS A CA 1
ATOM 4971 C C . LYS A 1 626 ? 7.766 -23.080 -31.755 1.00 85.94 626 LYS A C 1
ATOM 4973 O O . LYS A 1 626 ? 8.873 -23.602 -31.726 1.00 85.94 626 LYS A O 1
ATOM 4978 N N . ASP A 1 627 ? 7.194 -22.514 -30.702 1.00 82.88 627 ASP A N 1
ATOM 4979 C CA . ASP A 1 627 ? 7.801 -22.369 -29.382 1.00 82.88 627 ASP A CA 1
ATOM 4980 C C . ASP A 1 627 ? 6.746 -22.565 -28.280 1.00 82.88 627 ASP A C 1
ATOM 4982 O O . ASP A 1 627 ? 5.558 -22.779 -28.554 1.00 82.88 627 ASP A O 1
ATOM 4986 N N . ILE A 1 628 ? 7.183 -22.536 -27.019 1.00 83.25 628 ILE A N 1
ATOM 4987 C CA . ILE A 1 628 ? 6.306 -22.759 -25.865 1.00 83.25 628 ILE A CA 1
ATOM 4988 C C . ILE A 1 628 ? 5.249 -21.652 -25.704 1.00 83.25 628 ILE A C 1
ATOM 4990 O O . ILE A 1 628 ? 4.127 -21.920 -25.268 1.00 83.25 628 ILE A O 1
ATOM 4994 N N . GLY A 1 629 ? 5.572 -20.411 -26.084 1.00 72.88 629 GLY A N 1
ATOM 4995 C CA . GLY A 1 629 ? 4.650 -19.279 -26.016 1.00 72.88 629 GLY A CA 1
ATOM 4996 C C . GLY A 1 629 ? 3.507 -19.450 -27.013 1.00 72.88 629 GLY A C 1
ATOM 4997 O O . GLY A 1 629 ? 2.330 -19.382 -26.647 1.00 72.88 629 GLY A O 1
ATOM 4998 N N . GLU A 1 630 ? 3.838 -19.784 -28.262 1.00 80.81 630 GLU A N 1
ATOM 4999 C CA . GLU A 1 630 ? 2.849 -20.112 -29.283 1.00 80.81 630 GLU A CA 1
ATOM 5000 C C . GLU A 1 630 ? 2.027 -21.342 -28.875 1.00 80.81 630 GLU A C 1
ATOM 5002 O O . GLU A 1 630 ? 0.812 -21.345 -29.070 1.00 80.81 630 GLU A O 1
ATOM 5007 N N . PHE A 1 631 ? 2.628 -22.344 -28.227 1.00 89.69 631 PHE A N 1
ATOM 5008 C CA . PHE A 1 631 ? 1.902 -23.504 -27.704 1.00 89.69 631 PHE A CA 1
ATOM 5009 C C . PHE A 1 631 ? 0.822 -23.101 -26.710 1.00 89.69 631 PHE A C 1
ATOM 5011 O O . PHE A 1 631 ? -0.336 -23.494 -26.878 1.00 89.69 631 PHE A O 1
ATOM 5018 N N . ARG A 1 632 ? 1.171 -22.280 -25.714 1.00 85.56 632 ARG A N 1
ATOM 5019 C CA . ARG A 1 632 ? 0.216 -21.798 -24.711 1.00 85.56 632 ARG A CA 1
ATOM 5020 C C . ARG A 1 632 ? -0.912 -21.007 -25.371 1.00 85.56 632 ARG A C 1
ATOM 5022 O O . ARG A 1 632 ? -2.081 -21.260 -25.083 1.00 85.56 632 ARG A O 1
ATOM 5029 N N . ILE A 1 633 ? -0.591 -20.129 -26.328 1.00 75.88 633 ILE A N 1
ATOM 5030 C CA . ILE A 1 633 ? -1.586 -19.371 -27.105 1.00 75.88 633 ILE A CA 1
ATOM 5031 C C . ILE A 1 633 ? -2.535 -20.307 -27.860 1.00 75.88 633 ILE A C 1
ATOM 5033 O O . ILE A 1 633 ? -3.756 -20.180 -27.741 1.00 75.88 633 ILE A O 1
ATOM 5037 N N . LYS A 1 634 ? -1.994 -21.266 -28.618 1.00 84.06 634 LYS A N 1
ATOM 5038 C CA . LYS A 1 634 ? -2.777 -22.239 -29.395 1.00 84.06 634 LYS A CA 1
ATOM 5039 C C . LYS A 1 634 ? -3.651 -23.100 -28.493 1.00 84.06 634 LYS A C 1
ATOM 5041 O O . LYS A 1 634 ? -4.802 -23.366 -28.837 1.00 84.06 634 LYS A O 1
ATOM 5046 N N . LEU A 1 635 ? -3.138 -23.505 -27.333 1.00 88.25 635 LEU A N 1
ATOM 5047 C CA . LEU A 1 635 ? -3.877 -24.321 -26.382 1.00 88.25 635 LEU A CA 1
ATOM 5048 C C . LEU A 1 635 ? -5.096 -23.571 -25.836 1.00 88.25 635 LEU A C 1
ATOM 5050 O O . LEU A 1 635 ? -6.204 -24.104 -25.909 1.00 88.25 635 LEU A O 1
ATOM 5054 N N . VAL A 1 636 ? -4.935 -22.322 -25.380 1.00 81.69 636 VAL A N 1
ATOM 5055 C CA . VAL A 1 636 ? -6.083 -21.512 -24.930 1.00 81.69 636 VAL A CA 1
ATOM 5056 C C . VAL A 1 636 ? -7.053 -21.265 -26.082 1.00 81.69 636 VAL A C 1
ATOM 5058 O O . VAL A 1 636 ? -8.260 -21.377 -25.891 1.00 81.69 636 VAL A O 1
ATOM 5061 N N . GLN A 1 637 ? -6.562 -21.003 -27.298 1.00 77.75 637 GLN A N 1
ATOM 5062 C CA . GLN A 1 637 ? -7.422 -20.858 -28.477 1.00 77.75 637 GLN A CA 1
ATOM 5063 C C . GLN A 1 637 ? -8.244 -22.119 -28.759 1.00 77.75 637 GLN A C 1
ATOM 5065 O O . GLN A 1 637 ? -9.413 -22.010 -29.128 1.00 77.75 637 GLN A O 1
ATOM 5070 N N . PHE A 1 638 ? -7.673 -23.312 -28.595 1.00 84.50 638 PHE A N 1
ATOM 5071 C CA . PHE A 1 638 ? -8.408 -24.561 -28.776 1.00 84.50 638 PHE A CA 1
ATOM 5072 C C . PHE A 1 638 ? -9.435 -24.801 -27.683 1.00 84.50 638 PHE A C 1
ATOM 5074 O O . PHE A 1 638 ? -10.570 -25.135 -28.016 1.00 84.50 638 PHE A O 1
ATOM 5081 N N . VAL A 1 639 ? -9.076 -24.570 -26.419 1.00 80.75 639 VAL A N 1
ATOM 5082 C CA . VAL A 1 639 ? -10.012 -24.672 -25.293 1.00 80.75 639 VAL A CA 1
ATOM 5083 C C . VAL A 1 639 ? -11.163 -23.680 -25.475 1.00 80.75 639 VAL A C 1
ATOM 5085 O O . VAL A 1 639 ? -12.324 -24.077 -25.436 1.00 80.75 639 VAL A O 1
ATOM 5088 N N . ALA A 1 640 ? -10.863 -22.418 -25.791 1.00 75.12 640 ALA A N 1
ATOM 5089 C CA . ALA A 1 640 ? -11.863 -21.388 -26.056 1.00 75.12 640 ALA A CA 1
ATOM 5090 C C . ALA A 1 640 ? -12.749 -21.741 -27.260 1.00 75.12 640 ALA A C 1
ATOM 5092 O O . ALA A 1 640 ? -13.970 -21.641 -27.186 1.00 75.12 640 ALA A O 1
ATOM 5093 N N . LYS A 1 641 ? -12.163 -22.204 -28.370 1.00 75.75 641 LYS A N 1
ATOM 5094 C CA . LYS A 1 641 ? -12.925 -22.618 -29.555 1.00 75.75 641 LYS A CA 1
ATOM 5095 C C . LYS A 1 641 ? -13.840 -23.801 -29.263 1.00 75.75 641 LYS A C 1
ATOM 5097 O O . LYS A 1 641 ? -14.929 -23.858 -29.823 1.00 75.75 641 LYS A O 1
ATOM 5102 N N . GLU A 1 642 ? -13.412 -24.735 -28.424 1.00 75.44 642 GLU A N 1
ATOM 5103 C CA . GLU A 1 642 ? -14.239 -25.879 -28.053 1.00 75.44 642 GLU A CA 1
ATOM 5104 C C . GLU A 1 642 ? -15.396 -25.474 -27.139 1.00 75.44 642 GLU A C 1
ATOM 5106 O O . GLU A 1 642 ? -16.533 -25.865 -27.396 1.00 75.44 642 GLU A O 1
ATOM 5111 N N . LEU A 1 643 ? -15.142 -24.602 -26.156 1.00 68.94 643 LEU A N 1
ATOM 5112 C CA . LEU A 1 643 ? -16.194 -23.991 -25.335 1.00 68.94 643 LEU A CA 1
ATOM 5113 C C . LEU A 1 643 ? -17.267 -23.306 -26.199 1.00 68.94 643 LEU A C 1
ATOM 5115 O O . LEU A 1 643 ? -18.448 -23.311 -25.854 1.00 68.94 643 LEU A O 1
ATOM 5119 N N . LEU A 1 644 ? -16.866 -22.765 -27.351 1.00 68.00 644 LEU A N 1
ATOM 5120 C CA . LEU A 1 644 ? -17.746 -22.082 -28.296 1.00 68.00 644 LEU A CA 1
ATOM 5121 C C . LEU A 1 644 ? -18.476 -23.012 -29.287 1.00 68.00 644 LEU A C 1
ATOM 5123 O O . LEU A 1 644 ? -19.459 -22.586 -29.890 1.00 68.00 644 LEU A O 1
ATOM 5127 N N . LYS A 1 645 ? -18.034 -24.261 -29.485 1.00 66.19 645 LYS A N 1
ATOM 5128 C CA . LYS A 1 645 ? -18.460 -25.113 -30.616 1.00 66.19 645 LYS A CA 1
ATOM 5129 C C . LYS A 1 645 ? -19.721 -25.955 -30.416 1.00 66.19 645 LYS A C 1
ATOM 5131 O O . LYS A 1 645 ? -20.232 -26.488 -31.395 1.00 66.19 645 LYS A O 1
ATOM 5136 N N . GLY A 1 646 ? -20.243 -26.109 -29.202 1.00 55.72 646 GLY A N 1
ATOM 5137 C CA . GLY A 1 646 ? -21.328 -27.067 -28.952 1.00 55.72 646 GLY A CA 1
ATOM 5138 C C . GLY A 1 646 ? -22.597 -26.452 -28.382 1.00 55.72 646 GLY A C 1
ATOM 5139 O O . GLY A 1 646 ? -22.770 -26.523 -27.183 1.00 55.72 646 GLY A O 1
ATOM 5140 N N . SER A 1 647 ? -23.533 -25.896 -29.164 1.00 50.84 647 SER A N 1
ATOM 5141 C CA . SER A 1 647 ? -24.875 -25.446 -28.681 1.00 50.84 647 SER A CA 1
ATOM 5142 C C . SER A 1 647 ? -24.897 -24.530 -27.426 1.00 50.84 647 SER A C 1
ATOM 5144 O O . SER A 1 647 ? -25.944 -24.287 -26.827 1.00 50.84 647 SER A O 1
ATOM 5146 N N . MET A 1 648 ? -23.736 -24.006 -27.018 1.00 54.56 648 MET A N 1
ATOM 5147 C CA . MET A 1 648 ? -23.469 -23.384 -25.716 1.00 54.56 648 MET A CA 1
ATOM 5148 C C . MET A 1 648 ? -23.333 -21.860 -25.803 1.00 54.56 648 MET A C 1
ATOM 5150 O O . MET A 1 648 ? -22.957 -21.232 -24.820 1.00 54.56 648 MET A O 1
ATOM 5154 N N . LEU A 1 649 ? -23.722 -21.222 -26.913 1.00 57.12 649 LEU A N 1
ATOM 5155 C CA . LEU A 1 649 ? -23.885 -19.761 -26.956 1.00 57.12 649 LEU A CA 1
ATOM 5156 C C . LEU A 1 649 ? -24.824 -19.262 -25.837 1.00 57.12 649 LEU A C 1
ATOM 5158 O O . LEU A 1 649 ? -24.593 -18.206 -25.262 1.00 57.12 649 LEU A O 1
ATOM 5162 N N . ASN A 1 650 ? -25.810 -20.081 -25.447 1.00 52.84 650 ASN A N 1
ATOM 5163 C CA . ASN A 1 650 ? -26.707 -19.838 -24.307 1.00 52.84 650 ASN A CA 1
ATOM 5164 C C . ASN A 1 650 ? -26.079 -20.141 -22.922 1.00 52.84 650 ASN A C 1
ATOM 5166 O O . ASN A 1 650 ? -26.722 -19.929 -21.899 1.00 52.84 650 ASN A O 1
ATOM 5170 N N . ARG A 1 651 ? -24.862 -20.697 -22.873 1.00 54.22 651 ARG A N 1
ATOM 5171 C CA . ARG A 1 651 ? -24.103 -21.059 -21.659 1.00 54.22 651 ARG A CA 1
ATOM 5172 C C . ARG A 1 651 ? -22.800 -20.266 -21.505 1.00 54.22 651 ARG A C 1
ATOM 5174 O O . ARG A 1 651 ? -22.067 -20.514 -20.547 1.00 54.22 651 ARG A O 1
ATOM 5181 N N . LEU A 1 652 ? -22.533 -19.296 -22.388 1.00 58.25 652 LEU A N 1
ATOM 5182 C CA . LEU A 1 652 ? -21.590 -18.200 -22.140 1.00 58.25 652 LEU A CA 1
ATOM 5183 C C . LEU A 1 652 ? -22.096 -17.415 -20.925 1.00 58.25 652 LEU A C 1
ATOM 5185 O O . LEU A 1 652 ? -22.765 -16.404 -21.055 1.00 58.25 652 LEU A O 1
ATOM 5189 N N . THR A 1 653 ? -21.865 -17.937 -19.727 1.00 57.22 653 THR A N 1
ATOM 5190 C CA . THR A 1 653 ? -22.258 -17.287 -18.482 1.00 57.22 653 THR A CA 1
ATOM 5191 C C . THR A 1 653 ? -21.150 -16.331 -18.051 1.00 57.22 653 THR A C 1
ATOM 5193 O O . THR A 1 653 ? -19.978 -16.584 -18.349 1.00 57.22 653 THR A O 1
ATOM 5196 N N . PRO A 1 654 ? -21.475 -15.278 -17.280 1.00 56.41 654 PRO A N 1
ATOM 5197 C CA . PRO A 1 654 ? -20.463 -14.475 -16.601 1.00 56.41 654 PRO A CA 1
ATOM 5198 C C . PRO A 1 654 ? -19.491 -15.355 -15.812 1.00 56.41 654 PRO A C 1
ATOM 5200 O O . PRO A 1 654 ? -18.302 -15.081 -15.796 1.00 56.41 654 PRO A O 1
ATOM 5203 N N . LYS A 1 655 ? -19.979 -16.468 -15.245 1.00 62.91 655 LYS A N 1
ATOM 5204 C CA . LYS A 1 655 ? -19.160 -17.465 -14.554 1.00 62.91 655 LYS A CA 1
ATOM 5205 C C . LYS A 1 655 ? -18.085 -18.072 -15.464 1.00 62.91 655 LYS A C 1
ATOM 5207 O O . LYS A 1 655 ? -16.921 -17.978 -15.122 1.00 62.91 655 LYS A O 1
ATOM 5212 N N . LEU A 1 656 ? -18.436 -18.582 -16.645 1.00 63.03 656 LEU A N 1
ATOM 5213 C CA . LEU A 1 656 ? -17.475 -19.175 -17.593 1.00 63.03 656 LEU A CA 1
ATOM 5214 C C . LEU A 1 656 ? -16.468 -18.139 -18.142 1.00 63.03 656 LEU A C 1
ATOM 5216 O O . LEU A 1 656 ? -15.278 -18.413 -18.283 1.00 63.03 656 LEU A O 1
ATOM 5220 N N . LEU A 1 657 ? -16.937 -16.918 -18.434 1.00 63.66 657 LEU A N 1
ATOM 5221 C CA . LEU A 1 657 ? -16.075 -15.797 -18.841 1.00 63.66 657 LEU A CA 1
ATOM 5222 C C . LEU A 1 657 ? -15.178 -15.294 -17.699 1.00 63.66 657 LEU A C 1
ATOM 5224 O O . LEU A 1 657 ? -14.155 -14.655 -17.961 1.00 63.66 657 LEU A O 1
ATOM 5228 N N . ASN A 1 658 ? -15.569 -15.540 -16.448 1.00 67.12 658 ASN A N 1
ATOM 5229 C CA . ASN A 1 658 ? -14.778 -15.237 -15.262 1.00 67.12 658 ASN A CA 1
ATOM 5230 C C . ASN A 1 658 ? -13.789 -16.361 -14.941 1.00 67.12 658 ASN A C 1
ATOM 5232 O O . ASN A 1 658 ? -12.650 -16.031 -14.636 1.00 67.12 658 ASN A O 1
ATOM 5236 N N . GLU A 1 659 ? -14.168 -17.630 -15.127 1.00 68.19 659 GLU A N 1
ATOM 5237 C CA . GLU A 1 659 ? -13.313 -18.824 -15.009 1.00 68.19 659 GLU A CA 1
ATOM 5238 C C . GLU A 1 659 ? -12.129 -18.757 -15.992 1.00 68.19 659 GLU A C 1
ATOM 5240 O O . GLU A 1 659 ? -10.997 -19.053 -15.626 1.00 68.19 659 GLU A O 1
ATOM 5245 N N . LEU A 1 660 ? -12.338 -18.239 -17.212 1.00 65.88 660 LEU A N 1
ATOM 5246 C CA . LEU A 1 660 ? -11.248 -17.924 -18.154 1.00 65.88 660 LEU A CA 1
ATOM 5247 C C . LEU A 1 660 ? -10.334 -16.775 -17.687 1.00 65.88 660 LEU A C 1
ATOM 5249 O O . LEU A 1 660 ? -9.322 -16.498 -18.317 1.00 65.88 660 LEU A O 1
ATOM 5253 N N . THR A 1 661 ? -10.662 -16.067 -16.613 1.00 59.53 661 THR A N 1
ATOM 5254 C CA . THR A 1 661 ? -9.861 -14.951 -16.084 1.00 59.53 661 THR A CA 1
ATOM 5255 C C . THR A 1 661 ? -9.501 -15.110 -14.617 1.00 59.53 661 THR A C 1
ATOM 5257 O O . THR A 1 661 ? -9.064 -14.137 -13.999 1.00 59.53 661 THR A O 1
ATOM 5260 N N . GLU A 1 662 ? -9.668 -16.311 -14.062 1.00 63.97 662 GLU A N 1
ATOM 5261 C CA . GLU A 1 662 ? -9.303 -16.569 -12.677 1.00 63.97 662 GLU A CA 1
ATOM 5262 C C . GLU A 1 662 ? -7.787 -16.402 -12.467 1.00 63.97 662 GLU A C 1
ATOM 5264 O O . GLU A 1 662 ? -6.991 -16.784 -13.339 1.00 63.97 662 GLU A O 1
ATOM 5269 N N . PRO A 1 663 ? -7.367 -15.834 -11.318 1.00 52.69 663 PRO A N 1
ATOM 5270 C CA . PRO A 1 663 ? -5.952 -15.681 -10.967 1.00 52.69 663 PRO A CA 1
ATOM 5271 C C . PRO A 1 663 ? -5.180 -17.010 -11.002 1.00 52.69 663 PRO A C 1
ATOM 5273 O O . PRO A 1 663 ? -3.989 -17.033 -11.311 1.00 52.69 663 PRO A O 1
ATOM 5276 N N . ASP A 1 664 ? -5.877 -18.121 -10.762 1.00 61.22 664 ASP A N 1
ATOM 5277 C CA . ASP A 1 664 ? -5.297 -19.455 -10.597 1.00 61.22 664 ASP A CA 1
ATOM 5278 C C . ASP A 1 664 ? -4.864 -20.121 -11.920 1.00 61.22 664 ASP A C 1
ATOM 5280 O O . ASP A 1 664 ? -4.257 -21.194 -11.913 1.00 61.22 664 ASP A O 1
ATOM 5284 N N . LEU A 1 665 ? -5.095 -19.480 -13.076 1.00 62.62 665 LEU A N 1
ATOM 5285 C CA . LEU A 1 665 ? -4.640 -19.977 -14.385 1.00 62.62 665 LEU A CA 1
ATOM 5286 C C . LEU A 1 665 ? -3.130 -19.796 -14.636 1.00 62.62 665 LEU A C 1
ATOM 5288 O O . LEU A 1 665 ? -2.624 -20.240 -15.671 1.00 62.62 665 LEU A O 1
ATOM 5292 N N . GLY A 1 666 ? -2.398 -19.148 -13.722 1.00 69.50 666 GLY A N 1
ATOM 5293 C CA . GLY A 1 666 ? -0.944 -18.962 -13.804 1.00 69.50 666 GLY A CA 1
ATOM 5294 C C . GLY A 1 666 ? -0.494 -18.377 -15.148 1.00 69.50 666 GLY A C 1
ATOM 5295 O O . GLY A 1 666 ? -1.014 -17.344 -15.579 1.00 69.50 666 GLY A O 1
ATOM 5296 N N . VAL A 1 667 ? 0.430 -19.053 -15.843 1.00 64.31 667 VAL A N 1
ATOM 5297 C CA . VAL A 1 667 ? 0.985 -18.618 -17.148 1.00 64.31 667 VAL A CA 1
ATOM 5298 C C . VAL A 1 667 ? -0.059 -18.492 -18.272 1.00 64.31 667 VAL A C 1
ATOM 5300 O O . VAL A 1 667 ? 0.180 -17.796 -19.256 1.00 64.31 667 VAL A O 1
ATOM 5303 N N . TYR A 1 668 ? -1.242 -19.101 -18.128 1.00 73.19 668 TYR A N 1
ATOM 5304 C CA . TYR A 1 668 ? -2.334 -19.004 -19.107 1.00 73.19 668 TYR A CA 1
ATOM 5305 C C . TYR A 1 668 ? -3.281 -17.824 -18.850 1.00 73.19 668 TYR A C 1
ATOM 5307 O O . TYR A 1 668 ? -4.030 -17.439 -19.750 1.00 73.19 668 TYR A O 1
ATOM 5315 N N . SER A 1 669 ? -3.245 -17.223 -17.654 1.00 67.94 669 SER A N 1
ATOM 5316 C CA . SER A 1 669 ? -4.175 -16.158 -17.239 1.00 67.94 669 SER A CA 1
ATOM 5317 C C . SER A 1 669 ? -4.167 -14.957 -18.193 1.00 67.94 669 SER A C 1
ATOM 5319 O O . SER A 1 669 ? -5.224 -14.431 -18.551 1.00 67.94 669 SER A O 1
ATOM 5321 N N . PHE A 1 670 ? -2.984 -14.556 -18.671 1.00 64.56 670 PHE A N 1
ATOM 5322 C CA . PHE A 1 670 ? -2.837 -13.450 -19.613 1.00 64.56 670 PHE A CA 1
ATOM 5323 C C . PHE A 1 670 ? -3.498 -13.761 -20.965 1.00 64.56 670 PHE A C 1
ATOM 5325 O O . PHE A 1 670 ? -4.297 -12.968 -21.471 1.00 64.56 670 PHE A O 1
ATOM 5332 N N . VAL A 1 671 ? -3.182 -14.919 -21.554 1.00 64.88 671 VAL A N 1
ATOM 5333 C CA . VAL A 1 671 ? -3.691 -15.317 -22.877 1.00 64.88 671 VAL A CA 1
ATOM 5334 C C . VAL A 1 671 ? -5.215 -15.411 -22.842 1.00 64.88 671 VAL A C 1
ATOM 5336 O O . VAL A 1 671 ? -5.895 -14.927 -23.750 1.00 64.88 671 VAL A O 1
ATOM 5339 N N . SER A 1 672 ? -5.762 -15.960 -21.761 1.00 68.81 672 SER A N 1
ATOM 5340 C CA . SER A 1 672 ? -7.204 -16.056 -21.572 1.00 68.81 672 SER A CA 1
ATOM 5341 C C . SER A 1 672 ? -7.865 -14.683 -21.382 1.00 68.81 672 SER A C 1
ATOM 5343 O O . SER A 1 672 ? -8.921 -14.430 -21.964 1.00 68.81 672 SER A O 1
ATOM 5345 N N . ARG A 1 673 ? -7.216 -13.736 -20.682 1.00 69.25 673 ARG A N 1
ATOM 5346 C CA . ARG A 1 673 ? -7.675 -12.335 -20.581 1.00 69.25 673 ARG A CA 1
ATOM 5347 C C . ARG A 1 673 ? -7.694 -11.638 -21.943 1.00 69.25 673 ARG A C 1
ATOM 5349 O O . ARG A 1 673 ? -8.655 -10.937 -22.256 1.00 69.25 673 ARG A O 1
ATOM 5356 N N . ARG A 1 674 ? -6.674 -11.859 -22.777 1.00 67.38 674 ARG A N 1
ATOM 5357 C CA . ARG A 1 674 ? -6.628 -11.337 -24.151 1.00 67.38 674 ARG A CA 1
ATOM 5358 C C . ARG A 1 674 ? -7.772 -11.892 -24.999 1.00 67.38 674 ARG A C 1
ATOM 5360 O O . ARG A 1 674 ? -8.471 -11.117 -25.642 1.00 67.38 674 ARG A O 1
ATOM 5367 N N . ILE A 1 675 ? -8.027 -13.197 -24.931 1.00 68.12 675 ILE A N 1
ATOM 5368 C CA . ILE A 1 675 ? -9.147 -13.828 -25.645 1.00 68.12 675 ILE A CA 1
ATOM 5369 C C . ILE A 1 675 ? -10.498 -13.294 -25.148 1.00 68.12 675 ILE A C 1
ATOM 5371 O O . ILE A 1 675 ? -11.376 -13.037 -25.967 1.00 68.12 675 ILE A O 1
ATOM 5375 N N . LYS A 1 676 ? -10.669 -13.040 -23.843 1.00 75.44 676 LYS A N 1
ATOM 5376 C CA . LYS A 1 676 ? -11.870 -12.368 -23.310 1.00 75.44 676 LYS A CA 1
ATOM 5377 C C . LYS A 1 676 ? -12.046 -10.970 -23.899 1.00 75.44 676 LYS A C 1
ATOM 5379 O O . LYS A 1 676 ? -13.147 -10.626 -24.319 1.00 75.44 676 LYS A O 1
ATOM 5384 N N . ASN A 1 677 ? -10.977 -10.178 -23.969 1.00 73.25 677 ASN A N 1
ATOM 5385 C CA . ASN A 1 677 ? -11.023 -8.847 -24.576 1.00 73.25 677 ASN A CA 1
ATOM 5386 C C . ASN A 1 677 ? -11.380 -8.916 -26.067 1.00 73.25 677 ASN A C 1
ATOM 5388 O O . ASN A 1 677 ? -12.210 -8.133 -26.529 1.00 73.25 677 ASN A O 1
ATOM 5392 N N . ASP A 1 678 ? -10.822 -9.881 -26.799 1.00 71.62 678 ASP A N 1
ATOM 5393 C CA . ASP A 1 678 ? -11.142 -10.107 -28.210 1.00 71.62 678 ASP A CA 1
ATOM 5394 C C . ASP A 1 678 ? -12.603 -10.547 -28.399 1.00 71.62 678 ASP A C 1
ATOM 5396 O O . ASP A 1 678 ? -13.271 -10.080 -29.321 1.00 71.62 678 ASP A O 1
ATOM 5400 N N . LEU A 1 679 ? -13.141 -11.382 -27.502 1.00 76.25 679 LEU A N 1
ATOM 5401 C CA . LEU A 1 679 ? -14.556 -11.769 -27.493 1.00 76.25 679 LEU A CA 1
ATOM 5402 C C . LEU A 1 679 ? -15.473 -10.587 -27.158 1.00 76.25 679 LEU A C 1
ATOM 5404 O O . LEU A 1 679 ? -16.484 -10.398 -27.832 1.00 76.25 679 LEU A O 1
ATOM 5408 N N . ASN A 1 680 ? -15.112 -9.758 -26.175 1.00 77.75 680 ASN A N 1
ATOM 5409 C CA . ASN A 1 680 ? -15.844 -8.534 -25.836 1.00 77.75 680 ASN A CA 1
ATOM 5410 C C . ASN A 1 680 ? -15.866 -7.563 -27.018 1.00 77.75 680 ASN A C 1
ATOM 5412 O O . ASN A 1 680 ? -16.914 -7.017 -27.362 1.00 77.75 680 ASN A O 1
ATOM 5416 N N . LYS A 1 681 ? -14.720 -7.380 -27.679 1.00 79.38 681 LYS A N 1
ATOM 5417 C CA . LYS A 1 681 ? -14.616 -6.554 -28.879 1.00 79.38 681 LYS A CA 1
ATOM 5418 C C . LYS A 1 681 ? -15.467 -7.118 -30.014 1.00 79.38 681 LYS A C 1
ATOM 5420 O O . LYS A 1 681 ? -16.257 -6.382 -30.593 1.00 79.38 681 LYS A O 1
ATOM 5425 N N . ALA A 1 682 ? -15.373 -8.421 -30.281 1.00 81.00 682 ALA A N 1
ATOM 5426 C CA . ALA A 1 682 ? -16.199 -9.082 -31.285 1.00 81.00 682 ALA A CA 1
ATOM 5427 C C . ALA A 1 682 ? -17.697 -8.909 -30.984 1.00 81.00 682 ALA A C 1
ATOM 5429 O O . ALA A 1 682 ? -18.481 -8.662 -31.898 1.00 81.00 682 ALA A O 1
ATOM 5430 N N . TYR A 1 683 ? -18.102 -8.979 -29.717 1.00 84.50 683 TYR A N 1
ATOM 5431 C CA . TYR A 1 683 ? -19.481 -8.728 -29.316 1.00 84.50 683 TYR A CA 1
ATOM 5432 C C . TYR A 1 683 ? -19.910 -7.280 -29.614 1.00 84.50 683 TYR A C 1
ATOM 5434 O O . TYR A 1 683 ? -20.950 -7.060 -30.234 1.00 84.50 683 TYR A O 1
ATOM 5442 N N . VAL A 1 684 ? -19.092 -6.288 -29.245 1.00 81.69 684 VAL A N 1
ATOM 5443 C CA . VAL A 1 684 ? -19.368 -4.867 -29.520 1.00 81.69 684 VAL A CA 1
ATOM 5444 C C . VAL A 1 684 ? -19.434 -4.583 -31.023 1.00 81.69 684 VAL A C 1
ATOM 5446 O O . VAL A 1 684 ? -20.371 -3.923 -31.474 1.00 81.69 684 VAL A O 1
ATOM 5449 N N . ASP A 1 685 ? -18.497 -5.113 -31.808 1.00 83.25 685 ASP A N 1
ATOM 5450 C CA . ASP A 1 685 ? -18.469 -4.943 -33.264 1.00 83.25 685 ASP A CA 1
ATOM 5451 C C . ASP A 1 685 ? -19.728 -5.541 -33.909 1.00 83.25 685 ASP A C 1
ATOM 5453 O O . ASP A 1 685 ? -20.381 -4.903 -34.739 1.00 83.25 685 ASP A O 1
ATOM 5457 N N . LEU A 1 686 ? -20.128 -6.741 -33.472 1.00 87.50 686 LEU A N 1
ATOM 5458 C CA . LEU A 1 686 ? -21.346 -7.391 -33.945 1.00 87.50 686 LEU A CA 1
ATOM 5459 C C . LEU A 1 686 ? -22.601 -6.593 -33.565 1.00 87.50 686 LEU A C 1
ATOM 5461 O O . LEU A 1 686 ? -23.494 -6.434 -34.400 1.00 87.50 686 LEU A O 1
ATOM 5465 N N . ARG A 1 687 ? -22.661 -6.041 -32.345 1.00 87.75 687 ARG A N 1
ATOM 5466 C CA . ARG A 1 687 ? -23.745 -5.150 -31.909 1.00 87.75 687 ARG A CA 1
ATOM 5467 C C . ARG A 1 687 ? -23.872 -3.959 -32.846 1.00 87.75 687 ARG A C 1
ATOM 5469 O O . ARG A 1 687 ? -24.964 -3.697 -33.340 1.00 87.75 687 ARG A O 1
ATOM 5476 N N . LEU A 1 688 ? -22.763 -3.266 -33.102 1.00 85.75 688 LEU A N 1
ATOM 5477 C CA . LEU A 1 688 ? -22.730 -2.087 -33.966 1.00 85.75 688 LEU A CA 1
ATOM 5478 C C . LEU A 1 688 ? -23.208 -2.408 -35.383 1.00 85.75 688 LEU A C 1
ATOM 5480 O O . LEU A 1 688 ? -23.927 -1.605 -35.971 1.00 85.75 688 LEU A O 1
ATOM 5484 N N . TRP A 1 689 ? -22.874 -3.585 -35.914 1.00 87.50 689 TRP A N 1
ATOM 5485 C CA . TRP A 1 689 ? -23.377 -4.032 -37.212 1.00 87.50 689 TRP A CA 1
ATOM 5486 C C . TRP A 1 689 ? -24.870 -4.353 -37.202 1.00 87.50 689 TRP A C 1
ATOM 5488 O O . TRP A 1 689 ? -25.577 -3.996 -38.138 1.00 87.50 689 TRP A O 1
ATOM 5498 N N . LEU A 1 690 ? -25.375 -5.004 -36.152 1.00 87.56 690 LEU A N 1
ATOM 5499 C CA . LEU A 1 690 ? -26.788 -5.379 -36.062 1.00 87.56 690 LEU A CA 1
ATOM 5500 C C . LEU A 1 690 ? -27.709 -4.185 -35.756 1.00 87.56 690 LEU A C 1
ATOM 5502 O O . LEU A 1 690 ? -28.880 -4.209 -36.152 1.00 87.56 690 LEU A O 1
ATOM 5506 N N . THR A 1 691 ? -27.210 -3.152 -35.067 1.00 83.50 691 THR A N 1
ATOM 5507 C CA . THR A 1 691 ? -27.970 -1.940 -34.696 1.00 83.50 691 THR A CA 1
ATOM 5508 C C . THR A 1 691 ? -27.644 -0.709 -35.548 1.00 83.50 691 THR A C 1
ATOM 5510 O O . THR A 1 691 ? -28.263 0.337 -35.366 1.00 83.50 691 THR A O 1
ATOM 5513 N N . GLY A 1 692 ? -26.643 -0.795 -36.423 1.00 78.94 692 GLY A N 1
ATOM 5514 C CA . GLY A 1 692 ? -26.162 0.315 -37.243 1.00 78.94 692 GLY A CA 1
ATOM 5515 C C . GLY A 1 692 ? -27.095 0.686 -38.398 1.00 78.94 692 GLY A C 1
ATOM 5516 O O . GLY A 1 692 ? -28.048 -0.023 -38.713 1.00 78.94 692 GLY A O 1
ATOM 5517 N N . LYS A 1 693 ? -26.800 1.821 -39.050 1.00 69.38 693 LYS A N 1
ATOM 5518 C CA . LYS A 1 693 ? -27.549 2.316 -40.224 1.00 69.38 693 LYS A CA 1
ATOM 5519 C C . LYS A 1 693 ? -27.255 1.536 -41.514 1.00 69.38 693 LYS A C 1
ATOM 5521 O O . LYS A 1 693 ? -28.029 1.631 -42.459 1.00 69.38 693 LYS A O 1
ATOM 5526 N N . SER A 1 694 ? -26.138 0.811 -41.579 1.00 74.56 694 SER A N 1
ATOM 5527 C CA . SER A 1 694 ? -25.767 -0.027 -42.721 1.00 74.56 694 SER A CA 1
ATOM 5528 C C . SER A 1 694 ? -26.214 -1.471 -42.493 1.00 74.56 694 SER A C 1
ATOM 5530 O O . SER A 1 694 ? -25.912 -2.058 -41.456 1.00 74.56 694 SER A O 1
ATOM 5532 N N . ASN A 1 695 ? -26.904 -2.060 -43.474 1.00 75.81 695 ASN A N 1
ATOM 5533 C CA . ASN A 1 695 ? -27.319 -3.460 -43.396 1.00 75.81 695 ASN A CA 1
ATOM 5534 C C . ASN A 1 695 ? -26.084 -4.378 -43.431 1.00 75.81 695 ASN A C 1
ATOM 5536 O O . ASN A 1 695 ? -25.307 -4.319 -44.392 1.00 75.81 695 ASN A O 1
ATOM 5540 N N . PRO A 1 696 ? -25.872 -5.231 -42.414 1.00 85.88 696 PRO A N 1
ATOM 5541 C CA . PRO A 1 696 ? -24.752 -6.154 -42.415 1.00 85.88 696 PRO A CA 1
ATOM 5542 C C . PRO A 1 696 ? -24.945 -7.233 -43.485 1.00 85.88 696 PRO A C 1
ATOM 5544 O O . PRO A 1 696 ? -26.049 -7.716 -43.721 1.00 85.88 696 PRO A O 1
ATOM 5547 N N . THR A 1 697 ? -23.860 -7.645 -44.138 1.00 86.75 697 THR A N 1
ATOM 5548 C CA . THR A 1 697 ? -23.881 -8.804 -45.044 1.00 86.75 697 THR A CA 1
ATOM 5549 C C . THR A 1 697 ? -23.598 -10.087 -44.262 1.00 86.75 697 THR A C 1
ATOM 5551 O O . THR A 1 697 ? -22.916 -10.047 -43.233 1.00 86.75 697 THR A O 1
ATOM 5554 N N . ARG A 1 698 ? -24.033 -11.253 -44.770 1.00 90.56 698 ARG A N 1
ATOM 5555 C CA . ARG A 1 698 ? -23.685 -12.559 -44.167 1.00 90.56 698 ARG A CA 1
ATOM 5556 C C . ARG A 1 698 ? -22.170 -12.738 -44.051 1.00 90.56 698 ARG A C 1
ATOM 5558 O O . ARG A 1 698 ? -21.688 -13.255 -43.049 1.00 90.56 698 ARG A O 1
ATOM 5565 N N . ARG A 1 699 ? -21.413 -12.217 -45.026 1.00 87.12 699 ARG A N 1
ATOM 5566 C CA . ARG A 1 699 ? -19.943 -12.218 -45.024 1.00 87.12 699 ARG A CA 1
ATOM 5567 C C . ARG A 1 699 ? -19.368 -11.421 -43.854 1.00 87.12 699 ARG A C 1
ATOM 5569 O O . ARG A 1 699 ? -18.455 -11.910 -43.193 1.00 87.12 699 ARG A O 1
ATOM 5576 N N . ASN A 1 700 ? -19.900 -10.227 -43.589 1.00 86.81 700 ASN A N 1
ATOM 5577 C CA . ASN A 1 700 ? -19.449 -9.403 -42.467 1.00 86.81 700 ASN A CA 1
ATOM 5578 C C . ASN A 1 700 ? -19.729 -10.122 -41.145 1.00 86.81 700 ASN A C 1
ATOM 5580 O O . ASN A 1 700 ? -18.821 -10.287 -40.338 1.00 86.81 700 ASN A O 1
ATOM 5584 N N . ILE A 1 701 ? -20.938 -10.657 -40.964 1.00 88.62 701 ILE A N 1
ATOM 5585 C CA . ILE A 1 701 ? -21.296 -11.392 -39.743 1.00 88.62 701 ILE A CA 1
ATOM 5586 C C . ILE A 1 701 ? -20.441 -12.654 -39.571 1.00 88.62 701 ILE A C 1
ATOM 5588 O O . ILE A 1 701 ? -19.922 -12.892 -38.487 1.00 88.62 701 ILE A O 1
ATOM 5592 N N . HIS A 1 702 ? -20.217 -13.422 -40.637 1.00 87.00 702 HIS A N 1
ATOM 5593 C CA . HIS A 1 702 ? -19.377 -14.621 -40.602 1.00 87.00 702 HIS A CA 1
ATOM 5594 C C . HIS A 1 702 ? -17.898 -14.314 -40.312 1.00 87.00 702 HIS A C 1
ATOM 5596 O O . HIS A 1 702 ? -17.175 -15.175 -39.819 1.00 87.00 702 HIS A O 1
ATOM 5602 N N . SER A 1 703 ? -17.417 -13.105 -40.614 1.00 84.56 703 SER A N 1
ATOM 5603 C CA . SER A 1 703 ? -16.042 -12.702 -40.281 1.00 84.56 703 SER A CA 1
ATOM 5604 C C . SER A 1 703 ? -15.824 -12.458 -38.782 1.00 84.56 703 SER A C 1
ATOM 5606 O O . SER A 1 703 ? -14.687 -12.442 -38.318 1.00 84.56 703 SER A O 1
ATOM 5608 N N . ASN A 1 704 ? -16.904 -12.308 -38.016 1.00 87.31 704 ASN A N 1
ATOM 5609 C CA . ASN A 1 704 ? -16.876 -12.154 -36.570 1.00 87.31 704 ASN A CA 1
ATOM 5610 C C . ASN A 1 704 ? -17.073 -13.511 -35.886 1.00 87.31 704 ASN A C 1
ATOM 5612 O O . ASN A 1 704 ? -17.962 -14.265 -36.265 1.00 87.31 704 ASN A O 1
ATOM 5616 N N . ILE A 1 705 ? -16.272 -13.825 -34.862 1.00 81.62 705 ILE A N 1
ATOM 5617 C CA . ILE A 1 705 ? -16.303 -15.149 -34.219 1.00 81.62 705 ILE A CA 1
ATOM 5618 C C . ILE A 1 705 ? -17.662 -15.473 -33.578 1.00 81.62 705 ILE A C 1
ATOM 5620 O O . ILE A 1 705 ? -18.143 -16.594 -33.713 1.00 81.62 705 ILE A O 1
ATOM 5624 N N . ILE A 1 706 ? -18.314 -14.490 -32.950 1.00 83.75 706 ILE A N 1
ATOM 5625 C CA . ILE A 1 706 ? -19.650 -14.650 -32.357 1.00 83.75 706 ILE A CA 1
ATOM 5626 C C . ILE A 1 706 ? -20.700 -14.706 -33.469 1.00 83.75 706 ILE A C 1
ATOM 5628 O O . ILE A 1 706 ? -21.585 -15.559 -33.450 1.00 83.75 706 ILE A O 1
ATOM 5632 N N . GLY A 1 707 ? -20.561 -13.848 -34.482 1.00 87.62 707 GLY A N 1
ATOM 5633 C CA . GLY A 1 707 ? -21.459 -13.814 -35.634 1.00 87.62 707 GLY A CA 1
ATOM 5634 C C . GLY A 1 707 ? -21.468 -15.125 -36.426 1.00 87.62 707 GLY A C 1
ATOM 5635 O O . GLY A 1 707 ? -22.536 -15.628 -36.761 1.00 87.62 707 GLY A O 1
ATOM 5636 N N . ALA A 1 708 ? -20.304 -15.728 -36.669 1.00 85.69 708 ALA A N 1
ATOM 5637 C CA . ALA A 1 708 ? -20.171 -17.011 -37.354 1.00 85.69 708 ALA A CA 1
ATOM 5638 C C . ALA A 1 708 ? -20.919 -18.138 -36.629 1.00 85.69 708 ALA A C 1
ATOM 5640 O O . ALA A 1 708 ? -21.636 -18.905 -37.270 1.00 85.69 708 ALA A O 1
ATOM 5641 N N . LEU A 1 709 ? -20.793 -18.199 -35.301 1.00 82.19 709 LEU A N 1
ATOM 5642 C CA . LEU A 1 709 ? -21.486 -19.184 -34.469 1.00 82.19 709 LEU A CA 1
ATOM 5643 C C . LEU A 1 709 ? -23.001 -18.966 -34.480 1.00 82.19 709 LEU A C 1
ATOM 5645 O O . LEU A 1 709 ? -23.762 -19.925 -34.558 1.00 82.19 709 LEU A O 1
ATOM 5649 N N . MET A 1 710 ? -23.449 -17.707 -34.457 1.00 85.88 710 MET A N 1
ATOM 5650 C CA . MET A 1 710 ? -24.870 -17.379 -34.569 1.00 85.88 710 MET A CA 1
ATOM 5651 C C . MET A 1 710 ? -25.448 -17.788 -35.927 1.00 85.88 710 MET A C 1
ATOM 5653 O O . MET A 1 710 ? -26.550 -18.327 -35.971 1.00 85.88 710 MET A O 1
ATOM 5657 N N . LEU A 1 711 ? -24.716 -17.570 -37.026 1.00 88.00 711 LEU A N 1
ATOM 5658 C CA . LEU A 1 711 ? -25.134 -18.027 -38.356 1.00 88.00 711 LEU A CA 1
ATOM 5659 C C . LEU A 1 711 ? -25.236 -19.555 -38.410 1.00 88.00 711 LEU A C 1
ATOM 5661 O O . LEU A 1 711 ? -26.209 -20.079 -38.943 1.00 88.00 711 LEU A O 1
ATOM 5665 N N . GLU A 1 712 ? -24.263 -20.265 -37.836 1.00 84.50 712 GLU A N 1
ATOM 5666 C CA . GLU A 1 712 ? -24.262 -21.729 -37.773 1.00 84.50 712 GLU A CA 1
ATOM 5667 C C . GLU A 1 712 ? -25.449 -22.267 -36.960 1.00 84.50 712 GLU A C 1
ATOM 5669 O O . GLU A 1 712 ? -26.170 -23.147 -37.431 1.00 84.50 712 GLU A O 1
ATOM 5674 N N . GLU A 1 713 ? -25.715 -21.692 -35.784 1.00 83.38 713 GLU A N 1
ATOM 5675 C CA . GLU A 1 713 ? -26.828 -22.097 -34.919 1.00 83.38 713 GLU A CA 1
ATOM 5676 C C . GLU A 1 713 ? -28.196 -21.813 -35.557 1.00 83.38 713 GLU A C 1
ATOM 5678 O O . GLU A 1 713 ? -29.100 -22.648 -35.501 1.00 83.38 713 GLU A O 1
ATOM 5683 N N . LEU A 1 714 ? -28.338 -20.658 -36.213 1.00 87.62 714 LEU A N 1
ATOM 5684 C CA . LEU A 1 714 ? -29.552 -20.276 -36.939 1.00 87.62 714 LEU A CA 1
ATOM 5685 C C . LEU A 1 714 ? -29.669 -20.964 -38.309 1.00 87.62 714 LEU A C 1
ATOM 5687 O O . LEU A 1 714 ? -30.654 -20.748 -39.011 1.00 87.62 714 LEU A O 1
ATOM 5691 N N . LYS A 1 715 ? -28.685 -21.793 -38.692 1.00 90.88 715 LYS A N 1
ATOM 5692 C CA . LYS A 1 715 ? -28.596 -22.465 -39.999 1.00 90.88 715 LYS A CA 1
ATOM 5693 C C . LYS A 1 715 ? -28.655 -21.490 -41.186 1.00 90.88 715 LYS A C 1
ATOM 5695 O O . LYS A 1 715 ? -29.138 -21.841 -42.261 1.00 90.88 715 LYS A O 1
ATOM 5700 N N . ILE A 1 716 ? -28.137 -20.277 -41.003 1.00 90.25 716 ILE A N 1
ATOM 5701 C CA . ILE A 1 716 ? -28.061 -19.243 -42.038 1.00 90.25 716 ILE A CA 1
ATOM 5702 C C . ILE A 1 716 ? -26.805 -19.491 -42.895 1.00 90.25 716 ILE A C 1
ATOM 5704 O O . ILE A 1 716 ? -25.712 -19.681 -42.347 1.00 90.25 716 ILE A O 1
ATOM 5708 N N . PRO A 1 717 ? -26.900 -19.470 -44.239 1.00 89.06 717 PRO A N 1
ATOM 5709 C CA . PRO A 1 717 ? -25.739 -19.633 -45.109 1.00 89.06 717 PRO A CA 1
ATOM 5710 C C . PRO A 1 717 ? -24.657 -18.571 -44.863 1.00 89.06 717 PRO A C 1
ATOM 5712 O O . PRO A 1 717 ? -24.934 -17.426 -44.521 1.00 89.06 717 PRO A O 1
ATOM 5715 N N . LYS A 1 718 ? -23.394 -18.918 -45.126 1.00 86.81 718 LYS A N 1
ATOM 5716 C CA . LYS A 1 718 ? -22.237 -18.031 -44.874 1.00 86.81 718 LYS A CA 1
ATOM 5717 C C . LYS A 1 718 ? -22.132 -16.839 -45.836 1.00 86.81 718 LYS A C 1
ATOM 5719 O O . LYS A 1 718 ? -21.396 -15.892 -45.571 1.00 86.81 718 LYS A O 1
ATOM 5724 N N . MET A 1 719 ? -22.829 -16.899 -46.971 1.00 85.00 719 MET A N 1
ATOM 5725 C CA . MET A 1 719 ? -22.715 -15.956 -48.088 1.00 85.00 719 MET A CA 1
ATOM 5726 C C . MET A 1 719 ? -24.097 -15.453 -48.525 1.00 85.00 719 MET A C 1
ATOM 5728 O O . MET A 1 719 ? -25.095 -16.161 -48.380 1.00 85.00 719 MET A O 1
ATOM 5732 N N . GLY A 1 720 ? -24.141 -14.236 -49.075 1.00 84.75 720 GLY A N 1
ATOM 5733 C CA . GLY A 1 720 ? -25.358 -13.571 -49.562 1.00 84.75 720 GLY A CA 1
ATOM 5734 C C . GLY A 1 720 ? -25.818 -12.388 -48.700 1.00 84.75 720 GLY A C 1
ATOM 5735 O O . GLY A 1 720 ? -25.170 -12.023 -47.711 1.00 84.75 720 GLY A O 1
ATOM 5736 N N . ALA A 1 721 ? -26.936 -11.781 -49.099 1.00 85.50 721 ALA A N 1
ATOM 5737 C CA . ALA A 1 721 ? -27.651 -10.792 -48.294 1.00 85.50 721 ALA A CA 1
ATOM 5738 C C . ALA A 1 721 ? -28.456 -11.491 -47.186 1.00 85.50 721 ALA A C 1
ATOM 5740 O O . ALA A 1 721 ? -28.901 -12.621 -47.378 1.00 85.50 721 ALA A O 1
ATOM 5741 N N . LEU A 1 722 ? -28.612 -10.832 -46.036 1.00 89.44 722 LEU A N 1
ATOM 5742 C CA . LEU A 1 722 ? -29.525 -11.285 -44.985 1.00 89.44 722 LEU A CA 1
ATOM 5743 C C . LEU A 1 722 ? -30.955 -10.910 -45.366 1.00 89.44 722 LEU A C 1
ATOM 5745 O O . LEU A 1 722 ? -31.180 -9.791 -45.829 1.00 89.44 722 LEU A O 1
ATOM 5749 N N . THR A 1 723 ? -31.905 -11.813 -45.145 1.00 91.38 723 THR A N 1
ATOM 5750 C CA . THR A 1 723 ? -33.328 -11.446 -45.161 1.00 91.38 723 THR A CA 1
ATOM 5751 C C . THR A 1 723 ? -33.687 -10.671 -43.889 1.00 91.38 723 THR A C 1
ATOM 5753 O O . THR A 1 723 ? -32.977 -10.751 -42.881 1.00 91.38 723 THR A O 1
ATOM 5756 N N . ASP A 1 724 ? -34.798 -9.932 -43.900 1.00 89.38 724 ASP A N 1
ATOM 5757 C CA . ASP A 1 724 ? -35.272 -9.218 -42.704 1.00 89.38 724 ASP A CA 1
ATOM 5758 C C . ASP A 1 724 ? -35.567 -10.181 -41.541 1.00 89.38 724 ASP A C 1
ATOM 5760 O O . ASP A 1 724 ? -35.291 -9.873 -40.380 1.00 89.38 724 ASP A O 1
ATOM 5764 N N . GLU A 1 725 ? -36.052 -11.384 -41.856 1.00 92.00 725 GLU A N 1
ATOM 5765 C CA . GLU A 1 725 ? -36.312 -12.466 -40.900 1.00 92.00 725 GLU A CA 1
ATOM 5766 C C . GLU A 1 725 ? -35.012 -12.995 -40.276 1.00 92.00 725 GLU A C 1
ATOM 5768 O O . GLU A 1 725 ? -34.916 -13.143 -39.056 1.00 92.00 725 GLU A O 1
ATOM 5773 N N . GLU A 1 726 ? -33.978 -13.220 -41.092 1.00 93.06 726 GLU A N 1
ATOM 5774 C CA . GLU A 1 726 ? -32.650 -13.632 -40.628 1.00 93.06 726 GLU A CA 1
ATOM 5775 C C . GLU A 1 726 ? -32.005 -12.552 -39.752 1.00 93.06 726 GLU A C 1
ATOM 5777 O O . GLU A 1 726 ? -31.419 -12.852 -38.708 1.00 93.06 726 GLU A O 1
ATOM 5782 N N . LEU A 1 727 ? -32.142 -11.280 -40.139 1.00 91.12 727 LEU A N 1
ATOM 5783 C CA . LEU A 1 727 ? -31.633 -10.147 -39.373 1.00 91.12 727 LEU A CA 1
ATOM 5784 C C . LEU A 1 727 ? -32.362 -10.001 -38.028 1.00 91.12 727 LEU A C 1
ATOM 5786 O O . LEU A 1 727 ? -31.722 -9.741 -37.005 1.00 91.12 727 LEU A O 1
ATOM 5790 N N . ALA A 1 728 ? -33.682 -10.197 -38.004 1.00 89.25 728 ALA A N 1
ATOM 5791 C CA . ALA A 1 728 ? -34.469 -10.209 -36.775 1.00 89.25 728 ALA A CA 1
ATOM 5792 C C . ALA A 1 728 ? -34.047 -11.360 -35.846 1.00 89.25 728 ALA A C 1
ATOM 5794 O O . ALA A 1 728 ? -33.817 -11.132 -34.656 1.00 89.25 728 ALA A O 1
ATOM 5795 N N . ALA A 1 729 ? -33.854 -12.568 -36.386 1.00 91.38 729 ALA A N 1
ATOM 5796 C CA . ALA A 1 729 ? -33.379 -13.724 -35.626 1.00 91.38 729 ALA A CA 1
ATOM 5797 C C . ALA A 1 729 ? -31.985 -13.482 -35.017 1.00 91.38 729 ALA A C 1
ATOM 5799 O O . ALA A 1 729 ? -31.765 -13.743 -33.831 1.00 91.38 729 ALA A O 1
ATOM 5800 N N . LEU A 1 730 ? -31.064 -12.900 -35.792 1.00 90.31 730 LEU A N 1
ATOM 5801 C CA . LEU A 1 730 ? -29.738 -12.504 -35.314 1.00 90.31 730 LEU A CA 1
ATOM 5802 C C . LEU A 1 730 ? -29.821 -11.453 -34.200 1.00 90.31 730 LEU A C 1
ATOM 5804 O O . LEU A 1 730 ? -29.119 -11.578 -33.201 1.00 90.31 730 LEU A O 1
ATOM 5808 N N . ARG A 1 731 ? -30.695 -10.445 -34.311 1.00 90.50 731 ARG A N 1
ATOM 5809 C CA . ARG A 1 731 ? -30.892 -9.423 -33.263 1.00 90.50 731 ARG A CA 1
ATOM 5810 C C . ARG A 1 731 ? -31.444 -10.009 -31.966 1.00 90.50 731 ARG A C 1
ATOM 5812 O O . ARG A 1 731 ? -30.944 -9.671 -30.895 1.00 90.50 731 ARG A O 1
ATOM 5819 N N . ILE A 1 732 ? -32.435 -10.897 -32.052 1.00 87.81 732 ILE A N 1
ATOM 5820 C CA . ILE A 1 732 ? -33.001 -11.592 -30.885 1.00 87.81 732 ILE A CA 1
ATOM 5821 C C . ILE A 1 732 ? -31.911 -12.411 -30.193 1.00 87.81 732 ILE A C 1
ATOM 5823 O O . ILE A 1 732 ? -31.724 -12.313 -28.979 1.00 87.81 732 ILE A O 1
ATOM 5827 N N . LYS A 1 733 ? -31.142 -13.174 -30.974 1.00 85.62 733 LYS A N 1
ATOM 5828 C CA . LYS A 1 733 ? -30.063 -14.011 -30.454 1.00 85.62 733 LYS A CA 1
ATOM 5829 C C . LYS A 1 733 ? -28.936 -13.175 -29.842 1.00 85.62 733 LYS A C 1
ATOM 5831 O O . LYS A 1 733 ? -28.496 -13.474 -28.737 1.00 85.62 733 LYS A O 1
ATOM 5836 N N . HIS A 1 734 ? -28.544 -12.080 -30.491 1.00 87.25 734 HIS A N 1
ATOM 5837 C CA . HIS A 1 734 ? -27.600 -11.105 -29.947 1.00 87.25 734 HIS A CA 1
ATOM 5838 C C . HIS A 1 734 ? -28.091 -10.524 -28.611 1.00 87.25 734 HIS A C 1
ATOM 5840 O O . HIS A 1 734 ? -27.338 -10.470 -27.643 1.00 87.25 734 HIS A O 1
ATOM 5846 N N . GLY A 1 735 ? -29.365 -10.125 -28.532 1.00 82.81 735 GLY A N 1
ATOM 5847 C CA . GLY A 1 735 ? -29.984 -9.621 -27.304 1.00 82.81 735 GLY A CA 1
ATOM 5848 C C . GLY A 1 735 ? -30.014 -10.646 -26.165 1.00 82.81 735 GLY A C 1
ATOM 5849 O O . GLY A 1 735 ? -29.860 -10.271 -25.005 1.00 82.81 735 GLY A O 1
ATOM 5850 N N . ALA A 1 736 ? -30.151 -11.938 -26.477 1.00 79.44 736 ALA A N 1
ATOM 5851 C CA . ALA A 1 736 ? -30.053 -13.005 -25.482 1.00 79.44 736 ALA A CA 1
ATOM 5852 C C . ALA A 1 736 ? -28.633 -13.122 -24.900 1.00 79.44 736 ALA A C 1
ATOM 5854 O O . ALA A 1 736 ? -28.482 -13.282 -23.692 1.00 79.44 736 ALA A O 1
ATOM 5855 N N . ILE A 1 737 ? -27.608 -12.971 -25.744 1.00 76.62 737 ILE A N 1
ATOM 5856 C CA . ILE A 1 737 ? -26.191 -13.031 -25.351 1.00 76.62 737 ILE A CA 1
ATOM 5857 C C . ILE A 1 737 ? -25.763 -11.755 -24.605 1.00 76.62 737 ILE A C 1
ATOM 5859 O O . ILE A 1 737 ? -24.859 -11.798 -23.774 1.00 76.62 737 ILE A O 1
ATOM 5863 N N . ALA A 1 738 ? -26.441 -10.627 -24.845 1.00 75.56 738 ALA A N 1
ATOM 5864 C CA . ALA A 1 738 ? -26.114 -9.331 -24.252 1.00 75.56 738 ALA A CA 1
ATOM 5865 C C . ALA A 1 738 ? -26.024 -9.344 -22.726 1.00 75.56 738 ALA A C 1
ATOM 5867 O O . ALA A 1 738 ? -25.147 -8.693 -22.168 1.00 75.56 738 ALA A O 1
ATOM 5868 N N . LYS A 1 739 ? -26.871 -10.146 -22.069 1.00 67.12 739 LYS A N 1
ATOM 5869 C CA . LYS A 1 739 ? -26.908 -10.318 -20.606 1.00 67.12 739 LYS A CA 1
ATOM 5870 C C . LYS A 1 739 ? -25.621 -10.906 -20.011 1.00 67.12 739 LYS A C 1
ATOM 5872 O O . LYS A 1 739 ? -25.522 -11.031 -18.796 1.00 67.12 739 LYS A O 1
ATOM 5877 N N . HIS A 1 740 ? -24.685 -11.339 -20.850 1.00 65.12 740 HIS A N 1
ATOM 5878 C CA . HIS A 1 740 ? -23.446 -11.996 -20.445 1.00 65.12 740 HIS A CA 1
ATOM 5879 C C . HIS A 1 740 ? -22.191 -11.155 -20.716 1.00 65.12 740 HIS A C 1
ATOM 5881 O O . HIS A 1 740 ? -21.118 -11.510 -20.237 1.00 65.12 740 HIS A O 1
ATOM 5887 N N . PHE A 1 741 ? -22.326 -10.061 -21.473 1.00 65.38 741 PHE A N 1
ATOM 5888 C CA . PHE A 1 741 ? -21.236 -9.156 -21.867 1.00 65.38 741 PHE A CA 1
ATOM 5889 C C . PHE A 1 741 ? -21.376 -7.743 -21.267 1.00 65.38 741 PHE A C 1
ATOM 5891 O O . PHE A 1 741 ? -20.486 -6.912 -21.448 1.00 65.38 741 PHE A O 1
ATOM 5898 N N . THR A 1 742 ? -22.493 -7.469 -20.586 1.00 58.03 742 THR A N 1
ATOM 5899 C CA . THR A 1 742 ? -22.749 -6.288 -19.742 1.00 58.03 742 THR A CA 1
ATOM 5900 C C . THR A 1 742 ? -22.600 -6.663 -18.283 1.00 58.03 742 THR A C 1
ATOM 5902 O O . THR A 1 742 ? -22.021 -5.854 -17.533 1.00 58.03 742 THR A O 1
#